Protein AF-A0A1T4Y9Z3-F1 (afdb_monomer_lite)

Foldseek 3Di:
DQDDLLSVLVPDDLLVLLCQLQFCADVVNPFHTAAEAELQNLLVVLAFWFAFLQLLLLLLDLVLLLQVLLRVLLSCLQVVHLEYQDQELFAQLDFFALCLRSAHFNFLQSSLSSLLSSLQNSVVSLHFYEYDDPWDQNHQQLFQAAEEEFDPQLCVRGICSSVLSNCQRNVGQEYEYGHHHYNNHLRLLALCVQPCVRCNVSVRPHAYAYDPNSDPQVQSSLVSHHLHDNDPSVSSSVCCVVVVHPVVSSSSSSSRSVVSSVSDDPRDHPVVDDSVVVLVSLLVSLLSRKFWFFAQPLPQDAAPFAEEEEAQCQVVPQQDLDDDDNVAFQGLVNLCVVVVHNYDYQHQDHQADLDHDPVSLVVSLVSLLVGLAYEYEFEAHSVQNHNNHTHPFQEGRPSSLVSLQSSLVRHASYEYEYAYSGAHARPCPVSHRIYMYSHNSTRSNSNSVNCRNNVVGKRATFRSFFHANGSCLRLQSVQPPHDSHYGYPLSRNCRTQLVCVVVVHDGSGHGLHGDIPWDKDKDDWDKPDQEAEQFDKIKTKIKIWGAGQAWHKAKKWKKKADPFPDDDVVDGRRIHTDDIDIDIHHHGDMDMDMDMDHQQRQWGQDPVVNDTDHDFGWMWIFIARGPPGTNDIGIHTYDYPPD

Organism: NCBI:txid745368

pLDDT: mean 93.75, std 8.76, range [45.31, 98.94]

Radius of gyration: 25.39 Å; chains: 1; bounding box: 68×51×72 Å

Secondary structure (DSSP, 8-state):
-PPPHHHHHHHS-HHHHHHHHHT--BGGGTBPPP-EE-HHHHHTTT---PPPHHHHHHT--HHHHHHHHHHHHHHHHHTT-SEE---B-----STT-TTGGGB--SSHHHHHHHHHHHHHHHHHTTSEEEEEEES-----TTTTT-EEE--HHHIIIIITHHHHHHHHHH--SEEEEPSSEETTEEGGG-HIIIIIIIIIIS---SEEEEPTT--S-HHHHHHHT-SB--S-HHHHHHHHHTTSS-HHHHHHHHHHHHHHHT---PPPPGGG--HHHHHHHHHHHHHHH-EEEEESS--S--TT--EEEESGGGTS---SSS----S----HHHHHHHTT--EEEE--S-SSS----HHHHHHHHHHHHHSSEEEEEEE--GGG--TTS--S--BPPHHHHHHHHHHHHH-SSEEEEEE-SS--B-TTTTTSSEEEE--S-GGGHHHHHHHHHTTSS------SS-B-SSGGGSTTTTTSS-SSSEEE-TTTT--THHHHHHTT---SB-TT--B-SS-EEEEEEEES-SEE-TT--EEEEEEEEE-SSS-EEEEEEEEEEE-S----TT---S-EEEEEEEEEE-TT-EEEEEEEE-HHHH-EEETTTTEEE--SEEEEEEEEEETTEEEEEEEEEE--TT-

Sequence (643 aa):
MYATVQELVDALTPEEKAGLCTGAAVPRLGLPALRVSGLHSQESAGGVCFPSACAAAASFDPETARRMGAALGWEARSGGAQLLDVPDVNLKRGPLSGRSADTWAEDPCLTGALAAAFLQGVQSAGVGGCAGRLAVVNQETDRRTLNRRVDERTLQELYLPAFETAVRDGQPRAVVCSAGLLNGTRICEDTALLTDTLRGAWGFAGAVLAEPGAVQDPARTLAAGVDFAPADAGRLVDAVQSGALDESVLNRAASNIIRILLVASPQPSPADRDRTADRSLAVELAKQSGVLLRNLGALPLHKGQKVAYIGAFADHPRYSAGHPRAPQVTSAIDAAVLHDRKIHYIEGFPADRDQRDEAEFLRAVAAAEAADAAVIFAGLPECAELAAADRRHMRLPECQNNLIARVAAVQKNTVVVLHTSGPVECPWADDVSSVLCMYLAGEGLGEATDALLWGDADPCGRLPETWPLRLEDTPCYLDFPGDGVTADYREGVYVGYRWYDARKMPVRWPFGHGLSYTGYVYRGAALDADTLTPGGTVTARVTVKNSGAMRGAEVVQLYVADATGAPVPGGRVPQALRRFAKIDLQPGEEREIVFTLTPQDISRYSPELHAWCAAPGRYEIRIGHSSRDIRAVLALQYADAKI

Structure (mmCIF, N/CA/C/O backbone):
data_AF-A0A1T4Y9Z3-F1
#
_entry.id   AF-A0A1T4Y9Z3-F1
#
loop_
_atom_site.group_PDB
_atom_site.id
_atom_site.type_symbol
_atom_site.label_atom_id
_atom_site.label_alt_id
_atom_site.label_comp_id
_atom_site.label_asym_id
_atom_site.label_entity_id
_atom_site.label_seq_id
_atom_site.pdbx_PDB_ins_code
_atom_site.Cartn_x
_atom_site.Cartn_y
_atom_site.Cartn_z
_atom_site.occupancy
_atom_site.B_iso_or_equiv
_atom_site.auth_seq_id
_atom_site.auth_comp_id
_atom_site.auth_asym_id
_atom_site.auth_atom_id
_atom_site.pdbx_PDB_model_num
ATOM 1 N N . MET A 1 1 ? 2.428 -14.077 42.163 1.00 45.31 1 MET A N 1
ATOM 2 C CA . MET A 1 1 ? 1.103 -14.123 41.516 1.00 45.31 1 MET A CA 1
ATOM 3 C C . MET A 1 1 ? 0.924 -12.751 40.890 1.00 45.31 1 MET A C 1
ATOM 5 O O . MET A 1 1 ? 1.024 -11.780 41.627 1.00 45.31 1 MET A O 1
ATOM 9 N N . TYR A 1 2 ? 0.872 -12.645 39.562 1.00 65.06 2 TYR A N 1
ATOM 10 C CA . TYR A 1 2 ? 0.681 -11.342 38.915 1.00 65.06 2 TYR A CA 1
ATOM 11 C C . TYR A 1 2 ? -0.768 -10.905 39.147 1.00 65.06 2 TYR A C 1
ATOM 13 O O . TYR A 1 2 ? -1.663 -11.730 38.966 1.00 65.06 2 TYR A O 1
ATOM 21 N N . ALA A 1 3 ? -0.979 -9.663 39.593 1.00 76.69 3 ALA A N 1
ATOM 22 C CA . ALA A 1 3 ? -2.319 -9.118 39.795 1.00 76.69 3 ALA A CA 1
ATOM 23 C C . ALA A 1 3 ? -3.104 -9.163 38.477 1.00 76.69 3 ALA A C 1
ATOM 25 O O . ALA A 1 3 ? -2.551 -8.901 37.404 1.00 76.69 3 ALA A O 1
ATOM 26 N N . THR A 1 4 ? -4.382 -9.517 38.547 1.00 88.44 4 THR A N 1
ATOM 27 C CA . THR A 1 4 ? -5.267 -9.476 37.382 1.00 88.44 4 THR A CA 1
ATOM 28 C C . THR A 1 4 ? -5.507 -8.026 36.950 1.00 88.44 4 THR A C 1
ATOM 30 O O . THR A 1 4 ? -5.353 -7.089 37.733 1.00 88.44 4 THR A O 1
ATOM 33 N N . VAL A 1 5 ? -5.921 -7.819 35.694 1.00 91.69 5 VAL A N 1
ATOM 34 C CA . VAL A 1 5 ? -6.292 -6.477 35.201 1.00 91.69 5 VAL A CA 1
ATOM 35 C C . VAL A 1 5 ? -7.370 -5.852 36.089 1.00 91.69 5 VAL A C 1
ATOM 37 O O . VAL A 1 5 ? -7.278 -4.672 36.404 1.00 91.69 5 VAL A O 1
ATOM 40 N N . GLN A 1 6 ? -8.354 -6.645 36.524 1.00 92.06 6 GLN A N 1
ATOM 41 C CA . GLN A 1 6 ? -9.436 -6.161 37.378 1.00 92.06 6 GLN A CA 1
ATOM 42 C C . GLN A 1 6 ? -8.918 -5.725 38.753 1.00 92.06 6 GLN A C 1
ATOM 44 O O . GLN A 1 6 ? -9.229 -4.626 39.189 1.00 92.06 6 GLN A O 1
ATOM 49 N N . GLU A 1 7 ? -8.054 -6.525 39.386 1.00 93.75 7 GLU A N 1
ATOM 50 C CA . GLU A 1 7 ? -7.433 -6.167 40.672 1.00 93.75 7 GLU A CA 1
ATOM 51 C C . GLU A 1 7 ? -6.627 -4.865 40.582 1.00 93.75 7 GLU A C 1
ATOM 53 O O . GLU A 1 7 ? -6.647 -4.059 41.509 1.00 93.75 7 GLU A O 1
ATOM 58 N N . LEU A 1 8 ? -5.930 -4.635 39.463 1.00 94.62 8 LEU A N 1
ATOM 59 C CA . LEU A 1 8 ? -5.206 -3.385 39.235 1.00 94.62 8 LEU A CA 1
ATOM 60 C C . LEU A 1 8 ? -6.160 -2.202 39.060 1.00 94.62 8 LEU A C 1
ATOM 62 O O . LEU A 1 8 ? -5.909 -1.150 39.636 1.00 94.62 8 LEU A O 1
ATOM 66 N N . VAL A 1 9 ? -7.250 -2.367 38.307 1.00 95.38 9 VAL A N 1
ATOM 67 C CA . VAL A 1 9 ? -8.255 -1.310 38.105 1.00 95.38 9 VAL A CA 1
ATOM 68 C C . VAL A 1 9 ? -8.962 -0.947 39.406 1.00 95.38 9 VAL A C 1
ATOM 70 O O . VAL A 1 9 ? -9.117 0.238 39.696 1.00 95.38 9 VAL A O 1
ATOM 73 N N . ASP A 1 10 ? -9.332 -1.944 40.206 1.00 94.88 10 ASP A N 1
ATOM 74 C CA . ASP A 1 10 ? -9.988 -1.746 41.500 1.00 94.88 10 ASP A CA 1
ATOM 75 C C . ASP A 1 10 ? -9.048 -1.089 42.520 1.00 94.88 10 ASP A C 1
ATOM 77 O O . ASP A 1 10 ? -9.494 -0.377 43.419 1.00 94.88 10 ASP A O 1
ATOM 81 N N . ALA A 1 11 ? -7.737 -1.296 42.372 1.00 95.88 11 ALA A N 1
ATOM 82 C CA . ALA A 1 11 ? -6.735 -0.674 43.223 1.00 95.88 11 ALA A CA 1
ATOM 83 C C . ALA A 1 11 ? -6.450 0.793 42.869 1.00 95.88 11 ALA A C 1
ATOM 85 O O . ALA A 1 11 ? -5.878 1.476 43.717 1.00 95.88 11 ALA A O 1
ATOM 86 N N . LEU A 1 12 ? -6.774 1.275 41.660 1.00 96.75 12 LEU A N 1
ATOM 87 C CA . LEU A 1 12 ? -6.499 2.647 41.202 1.00 96.75 12 LEU A CA 1
ATOM 88 C C . LEU A 1 12 ? -7.483 3.667 41.791 1.00 96.75 12 LEU A C 1
ATOM 90 O O . LEU A 1 12 ? -8.689 3.421 41.844 1.00 96.75 12 LEU A O 1
ATOM 94 N N . THR A 1 13 ? -6.993 4.861 42.136 1.00 96.38 13 THR A N 1
ATOM 95 C CA . THR A 1 13 ? -7.879 6.008 42.405 1.00 96.38 13 THR A CA 1
ATOM 96 C C . THR A 1 13 ? -8.472 6.555 41.096 1.00 96.38 13 THR A C 1
ATOM 98 O O . THR A 1 13 ? -7.913 6.303 40.022 1.00 96.38 13 THR A O 1
ATOM 101 N N . PRO A 1 14 ? -9.575 7.331 41.133 1.00 94.44 14 PRO A N 1
ATOM 102 C CA . PRO A 1 14 ? -10.119 7.978 39.936 1.00 94.44 14 PRO A CA 1
ATOM 103 C C . PRO A 1 14 ? -9.084 8.813 39.166 1.00 94.44 14 PRO A C 1
ATOM 105 O O . PRO A 1 14 ? -9.038 8.756 37.938 1.00 94.44 14 PRO A O 1
ATOM 108 N N . GLU A 1 15 ? -8.208 9.526 39.876 1.00 96.62 15 GLU A N 1
ATOM 109 C CA . GLU A 1 15 ? -7.133 10.338 39.295 1.00 96.62 15 GLU A CA 1
ATOM 110 C C . GLU A 1 15 ? -6.098 9.476 38.572 1.00 96.62 15 GLU A C 1
ATOM 112 O O . GLU A 1 15 ? -5.622 9.849 37.503 1.00 96.62 15 GLU A O 1
ATOM 117 N N . GLU A 1 16 ? -5.760 8.307 39.116 1.00 97.25 16 GLU A N 1
ATOM 118 C CA . GLU A 1 16 ? -4.809 7.396 38.480 1.00 97.25 16 GLU A CA 1
ATOM 119 C C . GLU A 1 16 ? -5.428 6.673 37.277 1.00 97.25 16 GLU A C 1
ATOM 121 O O . GLU A 1 16 ? -4.749 6.497 36.263 1.00 97.25 16 GLU A O 1
ATOM 126 N N . LYS A 1 17 ? -6.720 6.310 37.337 1.00 97.12 17 LYS A N 1
ATOM 127 C CA . LYS A 1 17 ? -7.456 5.784 36.172 1.00 97.12 17 LYS A CA 1
ATOM 128 C C . LYS A 1 17 ? -7.481 6.819 35.046 1.00 97.12 17 LYS A C 1
ATOM 130 O O . LYS A 1 17 ? -7.133 6.496 33.910 1.00 97.12 17 LYS A O 1
ATOM 135 N N . ALA A 1 18 ? -7.838 8.065 35.365 1.00 96.62 18 ALA A N 1
ATOM 136 C CA . ALA A 1 18 ? -7.828 9.176 34.417 1.00 96.62 18 ALA A CA 1
ATOM 137 C C . ALA A 1 18 ? -6.420 9.439 33.871 1.00 96.62 18 ALA A C 1
ATOM 139 O O . ALA A 1 18 ? -6.251 9.566 32.662 1.00 96.62 18 ALA A O 1
ATOM 140 N N . GLY A 1 19 ? -5.404 9.438 34.737 1.00 96.12 19 GLY A N 1
ATOM 141 C CA . GLY A 1 19 ? -4.005 9.605 34.355 1.00 96.12 19 GLY A CA 1
ATOM 142 C C . GLY A 1 19 ? -3.527 8.548 33.358 1.00 96.12 19 GLY A C 1
ATOM 143 O O . GLY A 1 19 ? -2.917 8.897 32.351 1.00 96.12 19 GLY A O 1
ATOM 144 N N . LEU A 1 20 ? -3.840 7.266 33.569 1.00 94.75 20 LEU A N 1
ATOM 145 C CA . LEU A 1 20 ? -3.496 6.205 32.609 1.00 94.75 20 LEU A CA 1
ATOM 146 C C . LEU A 1 20 ? -4.142 6.433 31.235 1.00 94.75 20 LEU A C 1
ATOM 148 O O . LEU A 1 20 ? -3.492 6.227 30.210 1.00 94.75 20 LEU A O 1
ATOM 152 N N . CYS A 1 21 ? -5.392 6.902 31.211 1.00 95.31 21 CYS A N 1
ATOM 153 C CA . CYS A 1 21 ? -6.126 7.196 29.978 1.00 95.31 21 CYS A CA 1
ATOM 154 C C . CYS A 1 21 ? -5.599 8.441 29.238 1.00 95.31 21 CYS A C 1
ATOM 156 O O . CYS A 1 21 ? -5.988 8.675 28.095 1.00 95.31 21 CYS A O 1
ATOM 158 N N . THR A 1 22 ? -4.713 9.232 29.853 1.00 92.69 22 THR A N 1
ATOM 159 C CA . THR A 1 22 ? -4.110 10.436 29.254 1.00 92.69 22 THR A CA 1
ATOM 160 C C . THR A 1 22 ? -2.582 10.363 29.107 1.00 92.69 22 THR A C 1
ATOM 162 O O . THR A 1 22 ? -1.993 11.257 28.500 1.00 92.69 22 THR A O 1
ATOM 165 N N . GLY A 1 23 ? -1.932 9.297 29.597 1.00 90.62 23 GLY A N 1
ATOM 166 C CA . GLY A 1 23 ? -0.497 9.021 29.394 1.00 90.62 23 GLY A CA 1
ATOM 167 C C . GLY A 1 23 ? 0.386 9.040 30.641 1.00 90.62 23 GLY A C 1
ATOM 168 O O . GLY A 1 23 ? 1.603 8.896 30.519 1.00 90.62 23 GLY A O 1
ATOM 169 N N . ALA A 1 24 ? -0.183 9.192 31.835 1.00 93.06 24 ALA A N 1
ATOM 170 C CA . ALA A 1 24 ? 0.564 9.121 33.086 1.00 93.06 24 ALA A CA 1
ATOM 171 C C . ALA A 1 24 ? 0.952 7.676 33.453 1.00 93.06 24 ALA A C 1
ATOM 173 O O . ALA A 1 24 ? 0.251 6.718 33.136 1.00 93.06 24 ALA A O 1
ATOM 174 N N . ALA A 1 25 ? 2.072 7.528 34.165 1.00 94.00 25 ALA A N 1
ATOM 175 C CA . ALA A 1 25 ? 2.467 6.277 34.813 1.00 94.00 25 ALA A CA 1
ATOM 176 C C . ALA A 1 25 ? 1.829 6.157 36.209 1.00 94.00 25 ALA A C 1
ATOM 178 O O . ALA A 1 25 ? 1.539 7.170 36.844 1.00 94.00 25 ALA A O 1
ATOM 179 N N . VAL A 1 26 ? 1.727 4.933 36.739 1.00 95.44 26 VAL A N 1
ATOM 180 C CA . VAL A 1 26 ? 1.322 4.662 38.132 1.00 95.44 26 VAL A CA 1
ATOM 181 C C . VAL A 1 26 ? 2.397 3.809 38.826 1.00 95.44 26 VAL A C 1
ATOM 183 O O . VAL A 1 26 ? 2.264 2.584 38.935 1.00 95.44 26 VAL A O 1
ATOM 186 N N . PRO A 1 27 ? 3.492 4.430 39.319 1.00 92.69 27 PRO A N 1
ATOM 187 C CA . PRO A 1 27 ? 4.649 3.703 39.847 1.00 92.69 27 PRO A CA 1
ATOM 188 C C . PRO A 1 27 ? 4.341 2.793 41.039 1.00 92.69 27 PRO A C 1
ATOM 190 O O . PRO A 1 27 ? 4.931 1.721 41.146 1.00 92.69 27 PRO A O 1
ATOM 193 N N . ARG A 1 28 ? 3.391 3.168 41.912 1.00 95.06 28 ARG A N 1
ATOM 194 C CA . ARG A 1 28 ? 3.038 2.359 43.097 1.00 95.06 28 ARG A CA 1
ATOM 195 C C . ARG A 1 28 ? 2.447 0.989 42.742 1.00 95.06 28 ARG A C 1
ATOM 197 O O . ARG A 1 28 ? 2.505 0.081 43.562 1.00 95.06 28 ARG A O 1
ATOM 204 N N . LEU A 1 29 ? 1.865 0.863 41.545 1.00 92.38 29 LEU A N 1
ATOM 205 C CA . LEU A 1 29 ? 1.315 -0.383 41.001 1.00 92.38 29 LEU A CA 1
ATOM 206 C C . LEU A 1 29 ? 2.226 -0.998 39.927 1.00 92.38 29 LEU A C 1
ATOM 208 O O . LEU A 1 29 ? 1.848 -1.974 39.288 1.00 92.38 29 LEU A O 1
ATOM 212 N N . GLY A 1 30 ? 3.417 -0.430 39.707 1.00 90.44 30 GLY A N 1
ATOM 213 C CA . GLY A 1 30 ? 4.353 -0.900 38.686 1.00 90.44 30 GLY A CA 1
ATOM 214 C C . GLY A 1 30 ? 3.880 -0.680 37.245 1.00 90.44 30 GLY A C 1
ATOM 215 O O . GLY A 1 30 ? 4.392 -1.341 36.346 1.00 90.44 30 GLY A O 1
ATOM 216 N N . LEU A 1 31 ? 2.923 0.224 37.007 1.00 91.56 31 LEU A N 1
ATOM 217 C CA . LEU A 1 31 ? 2.415 0.528 35.667 1.00 91.56 31 LEU A CA 1
ATOM 218 C C . LEU A 1 31 ? 3.228 1.680 35.049 1.00 91.56 31 LEU A C 1
ATOM 220 O O . LEU A 1 31 ? 3.176 2.800 35.569 1.00 91.56 31 LEU A O 1
ATOM 224 N N . PRO A 1 32 ? 3.994 1.452 33.966 1.00 91.50 32 PRO A N 1
ATOM 225 C CA . PRO A 1 32 ? 4.729 2.517 33.291 1.00 91.50 32 PRO A CA 1
ATOM 226 C C . PRO A 1 32 ? 3.796 3.385 32.434 1.00 91.50 32 PRO A C 1
ATOM 228 O O . PRO A 1 32 ? 2.650 3.025 32.176 1.00 91.50 32 PRO A O 1
ATOM 231 N N . ALA A 1 33 ? 4.301 4.524 31.954 1.00 90.81 33 ALA A N 1
ATOM 232 C CA . ALA A 1 33 ? 3.604 5.304 30.934 1.00 90.81 33 ALA A CA 1
ATOM 233 C C . ALA A 1 33 ? 3.586 4.536 29.602 1.00 90.81 33 ALA A C 1
ATOM 235 O O . ALA A 1 33 ? 4.591 3.920 29.231 1.00 90.81 33 ALA A O 1
ATOM 236 N N . LEU A 1 34 ? 2.466 4.608 28.879 1.00 90.50 34 LEU A N 1
ATOM 237 C CA . LEU A 1 34 ? 2.321 3.993 27.561 1.00 90.50 34 LEU A CA 1
ATOM 238 C C . LEU A 1 34 ? 3.303 4.624 26.567 1.00 90.50 34 LEU A C 1
ATOM 240 O O . LEU A 1 34 ? 3.262 5.828 26.317 1.00 90.50 34 LEU A O 1
ATOM 244 N N . ARG A 1 35 ? 4.165 3.803 25.967 1.00 90.00 35 ARG A N 1
ATOM 245 C CA . ARG A 1 35 ? 5.070 4.207 24.890 1.00 90.00 35 ARG A CA 1
ATOM 246 C C . ARG A 1 35 ? 4.570 3.664 23.563 1.00 90.00 35 ARG A C 1
ATOM 248 O O . ARG A 1 35 ? 4.525 2.451 23.347 1.00 90.00 35 ARG A O 1
ATOM 255 N N . VAL A 1 36 ? 4.242 4.589 22.671 1.00 88.19 36 VAL A N 1
ATOM 256 C CA . VAL A 1 36 ? 3.856 4.318 21.287 1.00 88.19 36 VAL A CA 1
ATOM 257 C C . VAL A 1 36 ? 5.001 4.770 20.385 1.00 88.19 36 VAL A C 1
ATOM 259 O O . VAL A 1 36 ? 5.423 5.922 20.464 1.00 88.19 36 VAL A O 1
ATOM 262 N N . SER A 1 37 ? 5.523 3.874 19.551 1.00 83.81 37 SER A N 1
ATOM 263 C CA . SER A 1 37 ? 6.490 4.223 18.506 1.00 83.81 37 SER A CA 1
ATOM 264 C C . SER A 1 37 ? 5.779 4.455 17.180 1.00 83.81 37 SER A C 1
ATOM 266 O O . SER A 1 37 ? 4.891 3.688 16.838 1.00 83.81 37 SER A O 1
ATOM 268 N N . GLY A 1 38 ? 6.218 5.435 16.392 1.00 75.19 38 GLY A N 1
ATOM 269 C CA . GLY A 1 38 ? 5.898 5.520 14.962 1.00 75.19 38 GLY A CA 1
ATOM 270 C C . GLY A 1 38 ? 6.951 4.819 14.094 1.00 75.19 38 GLY A C 1
ATOM 271 O O . GLY A 1 38 ? 7.970 4.354 14.610 1.00 75.19 38 GLY A O 1
ATOM 272 N N . LEU A 1 39 ? 6.733 4.777 12.775 1.00 59.44 39 LEU A N 1
ATOM 273 C CA . LEU A 1 39 ? 7.699 4.247 11.798 1.00 59.44 39 LEU A CA 1
ATOM 274 C C . LEU A 1 39 ? 8.970 5.119 11.733 1.00 59.44 39 LEU A C 1
ATOM 276 O O . LEU A 1 39 ? 10.073 4.640 11.971 1.00 59.44 39 LEU A O 1
ATOM 280 N N . HIS A 1 40 ? 8.811 6.435 11.560 1.00 56.16 40 HIS A N 1
ATOM 281 C CA . HIS A 1 40 ? 9.936 7.379 11.447 1.00 56.16 40 HIS A CA 1
ATOM 282 C C . HIS A 1 40 ? 10.777 7.520 12.723 1.00 56.16 40 HIS A C 1
ATOM 284 O O . HIS A 1 40 ? 11.953 7.890 12.669 1.00 56.16 40 HIS A O 1
ATOM 290 N N . SER A 1 41 ? 10.202 7.215 13.893 1.00 51.78 41 SER A N 1
ATOM 291 C CA . SER A 1 41 ? 10.955 7.199 15.151 1.00 51.78 41 SER A CA 1
ATOM 292 C C . SER A 1 41 ? 11.889 5.992 15.265 1.00 51.78 41 SER A C 1
ATOM 294 O O . SER A 1 41 ? 12.897 6.099 15.957 1.00 51.78 41 SER A O 1
ATOM 296 N N . GLN A 1 42 ? 11.587 4.877 14.585 1.00 53.72 42 GLN A N 1
ATOM 297 C CA . GLN A 1 42 ? 12.470 3.704 14.523 1.00 53.72 42 GLN A CA 1
ATOM 298 C C . GLN A 1 42 ? 13.658 3.964 13.596 1.00 53.72 42 GLN A C 1
ATOM 300 O O . GLN A 1 42 ? 14.811 3.794 13.993 1.00 53.72 42 GLN A O 1
ATOM 305 N N . GLU A 1 43 ? 13.387 4.516 12.412 1.00 53.81 43 GLU A N 1
ATOM 306 C CA . GLU A 1 43 ? 14.427 4.912 11.457 1.00 53.81 43 GLU A CA 1
ATOM 307 C C . GLU A 1 43 ? 15.394 5.936 12.089 1.00 53.81 43 GLU A C 1
ATOM 309 O O . GLU A 1 43 ? 16.611 5.860 11.922 1.00 53.81 43 GLU A O 1
ATOM 314 N N . SER A 1 44 ? 14.871 6.867 12.901 1.00 48.94 44 SER A N 1
ATOM 315 C CA . SER A 1 44 ? 15.672 7.928 13.538 1.00 48.94 44 SER A CA 1
ATOM 316 C C . SER A 1 44 ? 16.587 7.413 14.653 1.00 48.94 44 SER A C 1
ATOM 318 O O . SER A 1 44 ? 17.533 8.101 15.035 1.00 48.94 44 SER A O 1
ATOM 320 N N . ALA A 1 45 ? 16.331 6.208 15.171 1.00 57.41 45 ALA A N 1
ATOM 321 C CA . ALA A 1 45 ? 17.140 5.557 16.200 1.00 57.41 45 ALA A CA 1
ATOM 322 C C . ALA A 1 45 ? 18.278 4.691 15.616 1.00 57.41 45 ALA A C 1
ATOM 324 O O . ALA A 1 45 ? 18.961 3.985 16.362 1.00 57.41 45 ALA A O 1
ATOM 325 N N . GLY A 1 46 ? 18.505 4.749 14.296 1.00 65.00 46 GLY A N 1
ATOM 326 C CA . GLY A 1 46 ? 19.519 3.952 13.601 1.00 65.00 46 GLY A CA 1
ATOM 327 C C . GLY A 1 46 ? 19.087 2.510 13.311 1.00 65.00 46 GLY A C 1
ATOM 328 O O . GLY A 1 46 ? 19.961 1.642 13.212 1.00 65.00 46 GLY A O 1
ATOM 329 N N . GLY A 1 47 ? 17.772 2.266 13.230 1.00 74.50 47 GLY A N 1
ATOM 330 C CA . GLY A 1 47 ? 17.173 1.029 12.716 1.00 74.50 47 GLY A CA 1
ATOM 331 C C . GLY A 1 47 ? 17.294 0.901 11.194 1.00 74.50 47 GLY A C 1
ATOM 332 O O . GLY A 1 47 ? 17.757 1.827 10.523 1.00 74.50 47 GLY A O 1
ATOM 333 N N . VAL A 1 48 ? 16.901 -0.257 10.663 1.00 82.94 48 VAL A N 1
ATOM 334 C CA . VAL A 1 48 ? 16.905 -0.530 9.218 1.00 82.94 48 VAL A CA 1
ATOM 335 C C . VAL A 1 48 ? 15.706 0.150 8.566 1.00 82.94 48 VAL A C 1
ATOM 337 O O . VAL A 1 48 ? 14.565 -0.039 8.984 1.00 82.94 48 VAL A O 1
ATOM 340 N N . CYS A 1 49 ? 15.946 0.925 7.508 1.00 88.56 49 CYS A N 1
ATOM 341 C CA . CYS A 1 49 ? 14.857 1.506 6.725 1.00 88.56 49 CYS A CA 1
ATOM 342 C C . CYS A 1 49 ? 14.287 0.442 5.773 1.00 88.56 49 CYS A C 1
ATOM 344 O O . CYS A 1 49 ? 14.910 0.092 4.770 1.00 88.56 49 CYS A O 1
ATOM 346 N N . PHE A 1 50 ? 13.115 -0.103 6.099 1.00 92.19 50 PHE A N 1
ATOM 347 C CA . PHE A 1 50 ? 12.394 -1.058 5.252 1.00 92.19 50 PHE A CA 1
ATOM 348 C C . PHE A 1 50 ? 11.624 -0.352 4.122 1.00 92.19 50 PHE A C 1
ATOM 350 O O . PHE A 1 50 ? 11.449 0.867 4.171 1.00 92.19 50 PHE A O 1
ATOM 357 N N . PRO A 1 51 ? 11.146 -1.089 3.099 1.00 94.50 51 PRO A N 1
ATOM 358 C CA . PRO A 1 51 ? 10.261 -0.516 2.092 1.00 94.50 51 PRO A CA 1
ATOM 359 C C . PRO A 1 51 ? 9.067 0.212 2.713 1.00 94.50 51 PRO A C 1
ATOM 361 O O . PRO A 1 51 ? 8.473 -0.259 3.684 1.00 94.50 51 PRO A O 1
ATOM 364 N N . SER A 1 52 ? 8.686 1.343 2.122 1.00 93.81 52 SER A N 1
ATOM 365 C CA . SER A 1 52 ? 7.455 2.040 2.487 1.00 93.81 52 SER A CA 1
ATOM 366 C C . SER A 1 52 ? 6.231 1.140 2.267 1.00 93.81 52 SER A C 1
ATOM 368 O O . SER A 1 52 ? 6.285 0.163 1.514 1.00 93.81 52 SER A O 1
ATOM 370 N N . ALA A 1 53 ? 5.092 1.472 2.880 1.00 94.69 53 ALA A N 1
ATOM 371 C CA . ALA A 1 53 ? 3.874 0.676 2.727 1.00 94.69 53 ALA A CA 1
ATOM 372 C C . ALA A 1 53 ? 3.437 0.570 1.258 1.00 94.69 53 ALA A C 1
ATOM 374 O O . ALA A 1 53 ? 3.009 -0.500 0.831 1.00 94.69 53 ALA A O 1
ATOM 375 N N . CYS A 1 54 ? 3.602 1.633 0.459 1.00 94.12 54 CYS A N 1
ATOM 376 C CA . CYS A 1 54 ? 3.296 1.572 -0.971 1.00 94.12 54 CYS A CA 1
ATOM 377 C C . CYS A 1 54 ? 4.236 0.654 -1.758 1.00 94.12 54 CYS A C 1
ATOM 379 O O . CYS A 1 54 ? 3.775 -0.084 -2.627 1.00 94.12 54 CYS A O 1
ATOM 381 N N . ALA A 1 55 ? 5.533 0.660 -1.434 1.00 96.88 55 ALA A N 1
ATOM 382 C CA . ALA A 1 55 ? 6.495 -0.247 -2.041 1.00 96.88 55 ALA A CA 1
ATOM 383 C C . ALA A 1 55 ? 6.155 -1.693 -1.656 1.00 96.88 55 ALA A C 1
ATOM 385 O O . ALA A 1 55 ? 5.919 -2.523 -2.525 1.00 96.88 55 ALA A O 1
ATOM 386 N N . ALA A 1 56 ? 6.008 -1.980 -0.360 1.00 97.75 56 ALA A N 1
ATOM 387 C CA . ALA A 1 56 ? 5.649 -3.308 0.127 1.00 97.75 56 ALA A CA 1
ATOM 388 C C . ALA A 1 56 ? 4.300 -3.799 -0.429 1.00 97.75 56 ALA A C 1
ATOM 390 O O . ALA A 1 56 ? 4.153 -4.990 -0.712 1.00 97.75 56 ALA A O 1
ATOM 391 N N . ALA A 1 57 ? 3.328 -2.904 -0.640 1.00 98.50 57 ALA A N 1
ATOM 392 C CA . ALA A 1 57 ? 2.055 -3.246 -1.267 1.00 98.50 57 ALA A CA 1
ATOM 393 C C . ALA A 1 57 ? 2.212 -3.752 -2.695 1.00 98.50 57 ALA A C 1
ATOM 395 O O . ALA A 1 57 ? 1.471 -4.647 -3.107 1.00 98.50 57 ALA A O 1
ATOM 396 N N . ALA A 1 58 ? 3.214 -3.251 -3.417 1.00 98.69 58 ALA A N 1
ATOM 397 C CA . ALA A 1 58 ? 3.497 -3.712 -4.759 1.00 98.69 58 ALA A CA 1
ATOM 398 C C . ALA A 1 58 ? 3.929 -5.184 -4.798 1.00 98.69 58 ALA A C 1
ATOM 400 O O . ALA A 1 58 ? 3.805 -5.836 -5.830 1.00 98.69 58 ALA A O 1
ATOM 401 N N . SER A 1 59 ? 4.357 -5.769 -3.676 1.00 98.62 59 SER A N 1
ATOM 402 C CA . SER A 1 59 ? 4.632 -7.205 -3.627 1.00 98.62 59 SER A CA 1
ATOM 403 C C . SER A 1 59 ? 3.390 -8.080 -3.819 1.00 98.62 59 SER A C 1
ATOM 405 O O . SER A 1 59 ? 3.559 -9.228 -4.227 1.00 98.62 59 SER A O 1
ATOM 407 N N . PHE A 1 60 ? 2.181 -7.568 -3.522 1.00 98.75 60 PHE A N 1
ATOM 408 C CA . PHE A 1 60 ? 0.931 -8.342 -3.430 1.00 98.75 60 PHE A CA 1
ATOM 409 C C . PHE A 1 60 ? 1.097 -9.622 -2.589 1.00 98.75 60 PHE A C 1
ATOM 411 O O . PHE A 1 60 ? 0.508 -10.665 -2.878 1.00 98.75 60 PHE A O 1
ATOM 418 N N . ASP A 1 61 ? 1.926 -9.551 -1.544 1.00 98.62 61 ASP A N 1
ATOM 419 C CA . ASP A 1 61 ? 2.286 -10.702 -0.727 1.00 98.62 61 ASP A CA 1
ATOM 420 C C . ASP A 1 61 ? 2.111 -10.411 0.773 1.00 98.62 61 ASP A C 1
ATOM 422 O O . ASP A 1 61 ? 2.889 -9.650 1.362 1.00 98.62 61 ASP A O 1
ATOM 426 N N . PRO A 1 62 ? 1.120 -11.041 1.430 1.00 98.69 62 PRO A N 1
ATOM 427 C CA . PRO A 1 62 ? 0.964 -10.958 2.875 1.00 98.69 62 PRO A CA 1
ATOM 428 C C . PRO A 1 62 ? 2.208 -11.446 3.638 1.00 98.69 62 PRO A C 1
ATOM 430 O O . PRO A 1 62 ? 2.456 -10.979 4.747 1.00 98.69 62 PRO A O 1
ATOM 433 N N . GLU A 1 63 ? 3.021 -12.349 3.072 1.00 98.19 63 GLU A N 1
ATOM 434 C CA . GLU A 1 63 ? 4.280 -12.779 3.695 1.00 98.19 63 GLU A CA 1
ATOM 435 C C . GLU A 1 63 ? 5.311 -11.652 3.759 1.00 98.19 63 GLU A C 1
ATOM 437 O O . GLU A 1 63 ? 5.891 -11.415 4.820 1.00 98.19 63 GLU A O 1
ATOM 442 N N . THR A 1 64 ? 5.489 -10.903 2.669 1.00 97.88 64 THR A N 1
ATOM 443 C CA . THR A 1 64 ? 6.327 -9.693 2.651 1.00 97.88 64 THR A CA 1
ATOM 444 C C . THR A 1 64 ? 5.895 -8.713 3.743 1.00 97.88 64 THR A C 1
ATOM 446 O O . THR A 1 64 ? 6.727 -8.283 4.546 1.00 97.88 64 THR A O 1
ATOM 449 N N . ALA A 1 65 ? 4.594 -8.419 3.840 1.00 98.38 65 ALA A N 1
ATOM 450 C CA . ALA A 1 65 ? 4.061 -7.516 4.860 1.00 98.38 65 ALA A CA 1
ATOM 451 C C . ALA A 1 65 ? 4.288 -8.044 6.290 1.00 98.38 65 ALA A C 1
ATOM 453 O O . ALA A 1 65 ? 4.682 -7.283 7.175 1.00 98.38 65 ALA A O 1
ATOM 454 N N . ARG A 1 66 ? 4.109 -9.351 6.524 1.00 98.62 66 ARG A N 1
ATOM 455 C CA . ARG A 1 66 ? 4.3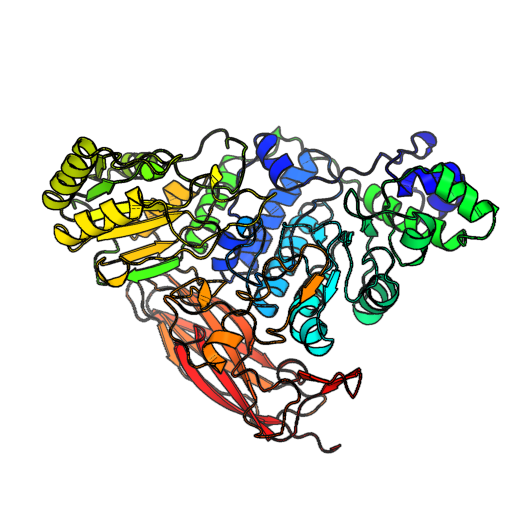27 -9.979 7.837 1.00 98.62 66 ARG A CA 1
ATOM 456 C C . ARG A 1 66 ? 5.787 -9.955 8.265 1.00 98.62 66 ARG A C 1
ATOM 458 O O . ARG A 1 66 ? 6.072 -9.633 9.417 1.00 98.62 66 ARG A O 1
ATOM 465 N N . ARG A 1 67 ? 6.717 -10.263 7.358 1.00 97.75 67 ARG A N 1
ATOM 466 C CA . ARG A 1 67 ? 8.163 -10.218 7.633 1.00 97.75 67 ARG A CA 1
ATOM 467 C C . ARG A 1 67 ? 8.623 -8.795 7.935 1.00 97.75 67 ARG A C 1
ATOM 469 O O . ARG A 1 67 ? 9.370 -8.598 8.890 1.00 97.75 67 ARG A O 1
ATOM 476 N N . MET A 1 68 ? 8.116 -7.815 7.185 1.00 96.00 68 MET A N 1
ATOM 477 C CA . MET A 1 68 ? 8.342 -6.393 7.458 1.00 96.00 68 MET A CA 1
ATOM 478 C C . MET A 1 68 ? 7.817 -5.995 8.844 1.00 96.00 68 MET A C 1
ATOM 480 O O . MET A 1 68 ? 8.544 -5.402 9.639 1.00 96.00 68 MET A O 1
ATOM 484 N N . GLY A 1 69 ? 6.580 -6.384 9.171 1.00 95.81 69 GLY A N 1
ATOM 485 C CA . GLY A 1 69 ? 5.975 -6.127 10.477 1.00 95.81 69 GLY A CA 1
ATOM 486 C C . GLY A 1 69 ? 6.753 -6.764 11.629 1.00 95.81 69 GLY A C 1
ATOM 487 O O . GLY A 1 69 ? 6.981 -6.114 12.644 1.00 95.81 69 GLY A O 1
ATOM 488 N N . ALA A 1 70 ? 7.220 -8.006 11.478 1.00 94.81 70 ALA A N 1
ATOM 489 C CA . ALA A 1 70 ? 8.019 -8.689 12.498 1.00 94.81 70 ALA A CA 1
ATOM 490 C C . ALA A 1 70 ? 9.355 -7.981 12.757 1.00 94.81 70 ALA A C 1
ATOM 492 O O . ALA A 1 70 ? 9.750 -7.802 13.913 1.00 94.81 70 ALA A O 1
ATOM 493 N N . ALA A 1 71 ? 10.017 -7.524 11.692 1.00 92.19 71 ALA A N 1
ATOM 494 C CA . ALA A 1 71 ? 11.261 -6.783 11.803 1.00 92.19 71 ALA A CA 1
ATOM 495 C C . ALA A 1 71 ? 11.061 -5.449 12.544 1.00 92.19 71 ALA A C 1
ATOM 497 O O . ALA A 1 71 ? 11.749 -5.200 13.537 1.00 92.19 71 ALA A O 1
ATOM 498 N N . LEU A 1 72 ? 10.085 -4.638 12.129 1.00 91.31 72 LEU A N 1
ATOM 499 C CA . LEU A 1 72 ? 9.774 -3.350 12.762 1.00 91.31 72 LEU A CA 1
ATOM 500 C C . LEU A 1 72 ? 9.243 -3.511 14.193 1.00 91.31 72 LEU A C 1
ATOM 502 O O . LEU A 1 72 ? 9.591 -2.738 15.084 1.00 91.31 72 LEU A O 1
ATOM 506 N N . GLY A 1 73 ? 8.433 -4.542 14.444 1.00 91.69 73 GLY A N 1
ATOM 507 C CA . GLY A 1 73 ? 7.915 -4.861 15.773 1.00 91.69 73 GLY A CA 1
ATOM 508 C C . GLY A 1 73 ? 9.029 -5.190 16.762 1.00 91.69 73 GLY A C 1
ATOM 509 O O . GLY A 1 73 ? 8.989 -4.751 17.910 1.00 91.69 73 GLY A O 1
ATOM 510 N N . TRP A 1 74 ? 10.069 -5.904 16.325 1.00 88.94 74 TRP A N 1
ATOM 511 C CA . TRP A 1 74 ? 11.230 -6.153 17.176 1.00 88.94 74 TRP A CA 1
ATOM 512 C C . TRP A 1 74 ? 12.016 -4.866 17.442 1.00 88.94 74 TRP A C 1
ATOM 514 O O . TRP A 1 74 ? 12.412 -4.646 18.588 1.00 88.94 74 TRP A O 1
ATOM 524 N N . GLU A 1 75 ? 12.208 -3.988 16.444 1.00 86.38 75 GLU A N 1
ATOM 525 C CA . GLU A 1 75 ? 12.899 -2.697 16.650 1.00 86.38 75 GLU A CA 1
ATOM 526 C C . GLU A 1 75 ? 12.151 -1.854 17.690 1.00 86.38 75 GLU A C 1
ATOM 528 O O . GLU A 1 75 ? 12.733 -1.455 18.705 1.00 86.38 75 GLU A O 1
ATOM 533 N N . ALA A 1 76 ? 10.828 -1.739 17.535 1.00 87.69 76 ALA A N 1
ATOM 534 C CA . ALA A 1 76 ? 9.955 -1.077 18.496 1.00 87.69 76 ALA A CA 1
ATOM 535 C C . ALA A 1 76 ? 10.084 -1.665 19.909 1.00 87.69 76 ALA A C 1
ATOM 537 O O . ALA A 1 76 ? 10.179 -0.917 20.889 1.00 87.69 76 ALA A O 1
ATOM 538 N N . ARG A 1 77 ? 10.164 -2.997 20.025 1.00 86.88 77 ARG A N 1
ATOM 539 C CA . ARG A 1 77 ? 10.334 -3.682 21.313 1.00 86.88 77 ARG A CA 1
ATOM 540 C C . ARG A 1 77 ? 11.667 -3.354 21.969 1.00 86.88 77 ARG A C 1
ATOM 542 O O . ARG A 1 77 ? 11.707 -3.152 23.181 1.00 86.88 77 ARG A O 1
ATOM 549 N N . SER A 1 78 ? 12.741 -3.313 21.183 1.00 84.88 78 SER A N 1
ATOM 550 C CA . SER A 1 78 ? 14.092 -3.006 21.666 1.00 84.88 78 SER A CA 1
ATOM 551 C C . SER A 1 78 ? 14.222 -1.555 22.147 1.00 84.88 78 SER A C 1
ATOM 553 O O . SER A 1 78 ? 14.940 -1.285 23.107 1.00 84.88 78 SER A O 1
ATOM 555 N N . GLY A 1 79 ? 13.452 -0.631 21.556 1.00 82.56 79 GLY A N 1
ATOM 556 C CA . GLY A 1 79 ? 13.287 0.747 22.038 1.00 82.56 79 GLY A CA 1
ATOM 557 C C . GLY A 1 79 ? 12.348 0.882 23.249 1.00 82.56 79 GLY A C 1
ATOM 558 O O . GLY A 1 79 ? 12.146 1.980 23.774 1.00 82.56 79 GLY A O 1
ATOM 559 N N . GLY A 1 80 ? 11.758 -0.226 23.702 1.00 85.88 80 GLY A N 1
ATOM 560 C CA . GLY A 1 80 ? 10.866 -0.299 24.853 1.00 85.88 80 GLY A CA 1
ATOM 561 C C . GLY A 1 80 ? 9.448 0.222 24.617 1.00 85.88 80 GLY A C 1
ATOM 562 O O . GLY A 1 80 ? 8.767 0.572 25.587 1.00 85.88 80 GLY A O 1
ATOM 563 N N . ALA A 1 81 ? 9.005 0.291 23.359 1.00 89.25 81 ALA A N 1
ATOM 564 C CA . ALA A 1 81 ? 7.626 0.618 23.016 1.00 89.25 81 ALA A CA 1
ATOM 565 C C . ALA A 1 81 ? 6.687 -0.562 23.319 1.00 89.25 81 ALA A C 1
ATOM 567 O O . ALA A 1 81 ? 7.047 -1.723 23.125 1.00 89.25 81 ALA A O 1
ATOM 568 N N . GLN A 1 82 ? 5.470 -0.263 23.780 1.00 91.88 82 GLN A N 1
ATOM 569 C CA . GLN A 1 82 ? 4.401 -1.261 23.917 1.00 91.88 82 GLN A CA 1
ATOM 570 C C . GLN A 1 82 ? 3.577 -1.373 22.637 1.00 91.88 82 GLN A C 1
ATOM 572 O O . GLN A 1 82 ? 2.998 -2.425 22.372 1.00 91.88 82 GLN A O 1
ATOM 577 N N . LEU A 1 83 ? 3.522 -0.293 21.857 1.00 93.69 83 LEU A N 1
ATOM 578 C CA . LEU A 1 83 ? 2.729 -0.191 20.644 1.00 93.69 83 LEU A CA 1
ATOM 579 C C . LEU A 1 83 ? 3.550 0.373 19.485 1.00 93.69 83 LEU A C 1
ATOM 581 O O . LEU A 1 83 ? 4.405 1.239 19.690 1.00 93.69 83 LEU A O 1
ATOM 585 N N . LEU A 1 84 ? 3.237 -0.076 18.274 1.00 93.38 84 LEU A N 1
ATOM 586 C CA . LEU A 1 84 ? 3.759 0.462 17.023 1.00 93.38 84 LEU A CA 1
ATOM 587 C C . LEU A 1 84 ? 2.595 1.060 16.206 1.00 93.38 84 LEU A C 1
ATOM 589 O O . LEU A 1 84 ? 1.729 0.313 15.757 1.00 93.38 84 LEU A O 1
ATOM 593 N N . ASP A 1 85 ? 2.580 2.393 16.040 1.00 91.25 85 ASP A N 1
ATOM 594 C CA . ASP A 1 85 ? 1.574 3.223 15.331 1.00 91.25 85 ASP A CA 1
ATOM 595 C C . ASP A 1 85 ? 1.663 3.100 13.801 1.00 91.25 85 ASP A C 1
ATOM 597 O O . ASP A 1 85 ? 1.804 4.088 13.082 1.00 91.25 85 ASP A O 1
ATOM 601 N N . VAL A 1 86 ? 1.652 1.859 13.318 1.00 87.69 86 VAL A N 1
ATOM 602 C CA . VAL A 1 86 ? 1.493 1.455 11.918 1.00 87.69 86 VAL A CA 1
ATOM 603 C C . VAL A 1 86 ? 0.821 0.073 11.891 1.00 87.69 86 VAL A C 1
ATOM 605 O O . VAL A 1 86 ? 1.008 -0.724 12.819 1.00 87.69 86 VAL A O 1
ATOM 608 N N . PRO A 1 87 ? 0.058 -0.255 10.837 1.00 92.12 87 PRO A N 1
ATOM 609 C CA . PRO A 1 87 ? 0.007 0.419 9.542 1.00 92.12 87 PRO A CA 1
ATOM 610 C C . PRO A 1 87 ? -1.119 1.447 9.393 1.00 92.12 87 PRO A C 1
ATOM 612 O O . PRO A 1 87 ? -2.120 1.402 10.111 1.00 92.12 87 PRO A O 1
ATOM 615 N N . ASP A 1 88 ? -0.968 2.337 8.403 1.00 92.94 88 ASP A N 1
ATOM 616 C CA . ASP A 1 88 ? -2.104 3.099 7.888 1.00 92.94 88 ASP A CA 1
ATOM 617 C C . ASP A 1 88 ? -2.955 2.203 6.974 1.00 92.94 88 ASP A C 1
ATOM 619 O O . ASP A 1 88 ? -2.449 1.626 6.017 1.00 92.94 88 ASP A O 1
ATOM 623 N N . VAL A 1 89 ? -4.235 2.047 7.291 1.00 96.69 89 VAL A N 1
ATOM 624 C CA . VAL A 1 89 ? -5.202 1.158 6.632 1.00 96.69 89 VAL A CA 1
ATOM 625 C C . VAL A 1 89 ? -6.151 1.951 5.721 1.00 96.69 89 VAL A C 1
ATOM 627 O O . VAL A 1 89 ? -7.040 1.382 5.088 1.00 96.69 89 VAL A O 1
ATOM 630 N N . ASN A 1 90 ? -5.975 3.271 5.616 1.00 96.44 90 ASN A N 1
ATOM 631 C CA . ASN A 1 90 ? -6.732 4.077 4.665 1.00 96.44 90 ASN A CA 1
ATOM 632 C C . ASN A 1 90 ? -6.379 3.717 3.213 1.00 96.44 90 ASN A C 1
ATOM 634 O O . ASN A 1 90 ? -5.339 3.135 2.917 1.00 96.44 90 ASN A O 1
ATOM 638 N N . LEU A 1 91 ? -7.275 4.060 2.286 1.00 96.75 91 LEU A N 1
ATOM 639 C CA . LEU A 1 91 ? -7.071 3.821 0.858 1.00 96.75 91 LEU A CA 1
ATOM 640 C C . LEU A 1 91 ? -6.396 5.006 0.169 1.00 96.75 91 LEU A C 1
ATOM 642 O O . LEU A 1 91 ? -6.607 6.168 0.530 1.00 96.75 91 LEU A O 1
ATOM 646 N N . LYS A 1 92 ? -5.681 4.731 -0.919 1.00 96.25 92 LYS A N 1
ATOM 647 C CA . LYS A 1 92 ? -5.272 5.768 -1.870 1.00 96.25 92 LYS A CA 1
ATOM 648 C C . LYS A 1 92 ? -6.481 6.222 -2.693 1.00 96.25 92 LYS A C 1
ATOM 650 O O . LYS A 1 92 ? -6.781 5.649 -3.734 1.00 96.25 92 LYS A O 1
ATOM 655 N N . ARG A 1 93 ? -7.184 7.262 -2.224 1.00 96.56 93 ARG A N 1
ATOM 656 C CA . ARG A 1 93 ? -8.302 7.896 -2.960 1.00 96.56 93 ARG A CA 1
ATOM 657 C C . ARG A 1 93 ? -7.835 8.483 -4.298 1.00 96.56 93 ARG A C 1
ATOM 659 O O . ARG A 1 93 ? -8.521 8.371 -5.310 1.00 96.56 93 ARG A O 1
ATOM 666 N N . GLY A 1 94 ? -6.661 9.107 -4.284 1.00 94.50 94 GLY A N 1
ATOM 667 C CA . GLY A 1 94 ? -6.037 9.735 -5.440 1.00 94.50 94 GLY A CA 1
ATOM 668 C C . GLY A 1 94 ? -4.523 9.871 -5.262 1.00 94.50 94 GLY A C 1
ATOM 669 O O . GLY A 1 94 ? -3.994 9.577 -4.190 1.00 94.50 94 GLY A O 1
ATOM 670 N N . PRO A 1 95 ? -3.810 10.332 -6.302 1.00 95.19 95 PRO A N 1
ATOM 671 C CA . PRO A 1 95 ? -2.347 10.287 -6.367 1.00 95.19 95 PRO A CA 1
ATOM 672 C C . PRO A 1 95 ? -1.641 11.423 -5.615 1.00 95.19 95 PRO A C 1
ATOM 674 O O . PRO A 1 95 ? -0.415 11.492 -5.631 1.00 95.19 95 PRO A O 1
ATOM 677 N N . LEU A 1 96 ? -2.394 12.364 -5.038 1.00 95.31 96 LEU A N 1
ATOM 678 C CA . LEU A 1 96 ? -1.842 13.593 -4.465 1.00 95.31 96 LEU A CA 1
ATOM 679 C C . LEU A 1 96 ? -1.612 13.534 -2.954 1.00 95.31 96 LEU A C 1
ATOM 681 O O . LEU A 1 96 ? -1.034 14.472 -2.414 1.00 95.31 96 LEU A O 1
ATOM 685 N N . SER A 1 97 ? -2.042 12.469 -2.274 1.00 91.19 97 SER A N 1
ATOM 686 C CA . SER A 1 97 ? -1.911 12.387 -0.818 1.00 91.19 97 SER A CA 1
ATOM 687 C C . SER A 1 97 ? -0.450 12.526 -0.382 1.00 91.19 97 SER A C 1
ATOM 689 O O . SER A 1 97 ? 0.415 11.791 -0.870 1.00 91.19 97 SER A O 1
ATOM 691 N N . GLY A 1 98 ? -0.184 13.420 0.574 1.00 87.19 98 GLY A N 1
ATOM 692 C CA . GLY A 1 98 ? 1.146 13.605 1.169 1.00 87.19 98 GLY A CA 1
ATOM 693 C C . GLY A 1 98 ? 1.674 12.352 1.875 1.00 87.19 98 GLY A C 1
ATOM 694 O O . GLY A 1 98 ? 2.879 12.181 2.027 1.00 87.19 98 GLY A O 1
ATOM 695 N N . ARG A 1 99 ? 0.779 11.425 2.239 1.00 87.50 99 ARG A N 1
ATOM 696 C CA . ARG A 1 99 ? 1.090 10.156 2.917 1.00 87.50 99 ARG A CA 1
ATOM 697 C C . ARG A 1 99 ? 0.989 8.940 2.001 1.00 87.50 99 ARG A C 1
ATOM 699 O O . ARG A 1 99 ? 0.812 7.813 2.461 1.00 87.50 99 ARG A O 1
ATOM 706 N N . SER A 1 100 ? 1.141 9.149 0.693 1.00 89.56 100 SER A N 1
ATOM 707 C CA . SER A 1 100 ? 1.123 8.063 -0.295 1.00 89.56 100 SER A CA 1
ATOM 708 C C . SER A 1 100 ? 2.151 6.966 0.011 1.00 89.56 100 SER A C 1
ATOM 710 O O . SER A 1 100 ? 1.866 5.800 -0.246 1.00 89.56 100 SER A O 1
ATOM 712 N N . ALA A 1 101 ? 3.296 7.313 0.614 1.00 91.12 101 ALA A N 1
ATOM 713 C CA . ALA A 1 101 ? 4.312 6.349 1.044 1.00 91.12 101 ALA A CA 1
ATOM 714 C C . ALA A 1 101 ? 3.848 5.433 2.188 1.00 91.12 101 ALA A C 1
ATOM 716 O O . ALA A 1 101 ? 4.180 4.248 2.195 1.00 91.12 101 ALA A O 1
ATOM 717 N N . ASP A 1 102 ? 3.063 5.970 3.123 1.00 90.06 102 ASP A N 1
ATOM 718 C CA . ASP A 1 102 ? 2.576 5.261 4.314 1.00 90.06 102 ASP A CA 1
ATOM 719 C C . ASP A 1 102 ? 1.308 4.441 4.039 1.00 90.06 102 ASP A C 1
ATOM 721 O O . ASP A 1 102 ? 0.839 3.714 4.912 1.00 90.06 102 ASP A O 1
ATOM 725 N N . THR A 1 103 ? 0.743 4.569 2.837 1.00 91.69 103 THR A N 1
ATOM 726 C CA . THR A 1 103 ? -0.532 3.963 2.447 1.00 91.69 103 THR A CA 1
ATOM 727 C C . THR A 1 103 ? -0.300 2.800 1.485 1.00 91.69 103 THR A C 1
ATOM 729 O O . THR A 1 103 ? 0.481 2.923 0.541 1.00 91.69 103 THR A O 1
ATOM 732 N N . TRP A 1 104 ? -1.009 1.684 1.677 1.00 97.06 104 TRP A N 1
ATOM 733 C CA . TRP A 1 104 ? -0.806 0.465 0.886 1.00 97.06 104 TRP A CA 1
ATOM 734 C C . TRP A 1 104 ? -1.288 0.594 -0.562 1.00 97.06 104 TRP A C 1
ATOM 736 O O . TRP A 1 104 ? -0.478 0.587 -1.483 1.00 97.06 104 TRP A O 1
ATOM 746 N N . ALA A 1 105 ? -2.602 0.698 -0.774 1.00 97.81 105 ALA A N 1
ATOM 747 C CA . ALA A 1 105 ? -3.215 0.530 -2.089 1.00 97.81 105 ALA A CA 1
ATOM 748 C C . ALA A 1 105 ? -4.509 1.343 -2.251 1.00 97.81 105 ALA A C 1
ATOM 750 O O . ALA A 1 105 ? -5.060 1.888 -1.291 1.00 97.81 105 ALA A O 1
ATOM 751 N N . GLU A 1 106 ? -5.023 1.400 -3.480 1.00 98.19 106 GLU A N 1
ATOM 752 C CA . GLU A 1 106 ? -6.347 1.971 -3.781 1.00 98.19 106 GLU A CA 1
ATOM 753 C C . GLU A 1 106 ? -7.507 0.981 -3.556 1.00 98.19 106 GLU A C 1
ATOM 755 O O . GLU A 1 106 ? -8.672 1.376 -3.583 1.00 98.19 106 GLU A O 1
ATOM 760 N N . ASP A 1 107 ? -7.206 -0.307 -3.344 1.00 98.62 107 ASP A N 1
ATOM 761 C CA . ASP A 1 107 ? -8.200 -1.376 -3.225 1.00 98.62 107 ASP A CA 1
ATOM 762 C C . ASP A 1 107 ? -8.315 -1.925 -1.788 1.00 98.62 107 ASP A C 1
ATOM 764 O O . ASP A 1 107 ? -7.298 -2.289 -1.190 1.00 98.62 107 ASP A O 1
ATOM 768 N N . PRO A 1 108 ? -9.537 -2.046 -1.228 1.00 98.25 108 PRO A N 1
ATOM 769 C CA . PRO A 1 108 ? -9.726 -2.496 0.149 1.00 98.25 108 PRO A CA 1
ATOM 770 C C . PRO A 1 108 ? -9.340 -3.954 0.408 1.00 98.25 108 PRO A C 1
ATOM 772 O O . PRO A 1 108 ? -8.915 -4.262 1.520 1.00 98.25 108 PRO A O 1
ATOM 775 N N . CYS A 1 109 ? -9.455 -4.848 -0.582 1.00 98.62 109 CYS A N 1
ATOM 776 C CA . CYS A 1 109 ? -9.065 -6.248 -0.414 1.00 98.62 109 CYS A CA 1
ATOM 777 C C . CYS A 1 109 ? -7.547 -6.359 -0.243 1.00 98.62 109 CYS A C 1
ATOM 779 O O . CYS A 1 109 ? -7.075 -7.019 0.684 1.00 98.62 109 CYS A O 1
ATOM 781 N N . LEU A 1 110 ? -6.789 -5.663 -1.096 1.00 98.88 110 LEU A N 1
ATOM 782 C CA . LEU A 1 110 ? -5.332 -5.635 -1.005 1.00 98.88 110 LEU A CA 1
ATOM 783 C C . LEU A 1 110 ? -4.863 -4.947 0.284 1.00 98.88 110 LEU A C 1
ATOM 785 O O . LEU A 1 110 ? -4.091 -5.535 1.039 1.00 98.88 110 LEU A O 1
ATOM 789 N N . THR A 1 111 ? -5.368 -3.742 0.575 1.00 98.69 111 THR A N 1
ATOM 790 C CA . THR A 1 111 ? -4.995 -2.991 1.786 1.00 98.69 111 THR A CA 1
ATOM 791 C C . THR A 1 111 ? -5.297 -3.782 3.059 1.00 98.69 111 THR A C 1
ATOM 793 O O . THR A 1 111 ? -4.429 -3.900 3.921 1.00 98.69 111 THR A O 1
ATOM 796 N N . GLY A 1 112 ? -6.493 -4.373 3.171 1.00 98.50 112 GLY A N 1
ATOM 797 C CA . GLY A 1 112 ? -6.894 -5.148 4.347 1.00 98.50 112 GLY A CA 1
ATOM 798 C C . GLY A 1 112 ? -6.015 -6.377 4.585 1.00 98.50 112 GLY A C 1
ATOM 799 O O . GLY A 1 112 ? -5.542 -6.584 5.702 1.00 98.50 112 GLY A O 1
ATOM 800 N N . ALA A 1 113 ? -5.740 -7.160 3.536 1.00 98.81 113 ALA A N 1
ATOM 801 C CA . ALA A 1 113 ? -4.926 -8.372 3.638 1.00 98.81 113 ALA A CA 1
ATOM 802 C C . ALA A 1 113 ? -3.471 -8.076 4.043 1.00 98.81 113 ALA A C 1
ATOM 804 O O . ALA A 1 113 ? -2.905 -8.765 4.897 1.00 98.81 113 ALA A O 1
ATOM 805 N N . LEU A 1 114 ? -2.869 -7.033 3.463 1.00 98.88 114 LEU A N 1
ATOM 806 C CA . LEU A 1 114 ? -1.500 -6.633 3.787 1.00 98.88 114 LEU A CA 1
ATOM 807 C C . LEU A 1 114 ? -1.402 -6.019 5.186 1.00 98.88 114 LEU A C 1
ATOM 809 O O . LEU A 1 114 ? -0.506 -6.384 5.946 1.00 98.88 114 LEU A O 1
ATOM 813 N N . ALA A 1 115 ? -2.348 -5.152 5.560 1.00 98.56 115 ALA A N 1
ATOM 814 C CA . ALA A 1 115 ? -2.399 -4.566 6.895 1.00 98.56 115 ALA A CA 1
ATOM 815 C C . ALA A 1 115 ? -2.577 -5.639 7.982 1.00 98.56 115 ALA A C 1
ATOM 817 O O . ALA A 1 115 ? -1.861 -5.617 8.983 1.00 98.56 115 ALA A O 1
ATOM 818 N N . ALA A 1 116 ? -3.474 -6.610 7.776 1.00 98.75 116 ALA A N 1
ATOM 819 C CA . ALA A 1 116 ? -3.673 -7.724 8.701 1.00 98.75 116 ALA A CA 1
ATOM 820 C C . ALA A 1 116 ? -2.388 -8.544 8.892 1.00 98.75 116 ALA A C 1
ATOM 822 O O . ALA A 1 116 ? -1.972 -8.800 10.023 1.00 98.75 116 ALA A O 1
ATOM 823 N N . ALA A 1 117 ? -1.717 -8.912 7.798 1.00 98.81 117 ALA A N 1
ATOM 824 C CA . ALA A 1 117 ? -0.480 -9.681 7.870 1.00 98.81 117 ALA A CA 1
ATOM 825 C C . ALA A 1 117 ? 0.672 -8.887 8.505 1.00 98.81 117 ALA A C 1
ATOM 827 O O . ALA A 1 117 ? 1.422 -9.433 9.314 1.00 98.81 117 ALA A O 1
ATOM 828 N N . PHE A 1 118 ? 0.776 -7.588 8.216 1.00 98.62 118 PHE A N 1
ATOM 829 C CA . PHE A 1 118 ? 1.726 -6.699 8.879 1.00 98.62 118 PHE A CA 1
ATOM 830 C C . PHE A 1 118 ? 1.502 -6.660 10.396 1.00 98.62 118 PHE A C 1
ATOM 832 O O . PHE A 1 118 ? 2.445 -6.867 11.161 1.00 98.62 118 PHE A O 1
ATOM 839 N N . LEU A 1 119 ? 0.254 -6.472 10.843 1.00 98.25 119 LEU A N 1
ATOM 840 C CA . LEU A 1 119 ? -0.117 -6.474 12.263 1.00 98.25 119 LEU A CA 1
ATOM 841 C C . LEU A 1 119 ? 0.240 -7.800 12.945 1.00 98.25 119 LEU A C 1
ATOM 843 O O . LEU A 1 119 ? 0.817 -7.794 14.032 1.00 98.25 119 LEU A O 1
ATOM 847 N N . GLN A 1 120 ? -0.032 -8.938 12.300 1.00 98.50 120 GLN A N 1
ATOM 848 C CA . GLN A 1 120 ? 0.390 -10.254 12.797 1.00 98.50 120 GLN A CA 1
ATOM 849 C C . GLN A 1 120 ? 1.914 -10.331 12.965 1.00 98.50 120 GLN A C 1
ATOM 851 O O . GLN A 1 120 ? 2.398 -10.829 13.982 1.00 98.50 120 GLN A O 1
ATOM 856 N N . GLY A 1 121 ? 2.665 -9.794 11.999 1.00 97.69 121 GLY A N 1
ATOM 857 C CA . GLY A 1 121 ? 4.119 -9.671 12.058 1.00 97.69 121 GLY A CA 1
ATOM 858 C C . GLY A 1 121 ? 4.578 -8.887 13.284 1.00 97.69 121 GLY A C 1
ATOM 859 O O . GLY A 1 121 ? 5.307 -9.428 14.115 1.00 97.69 121 GLY A O 1
ATOM 860 N N . VAL A 1 122 ? 4.092 -7.654 13.447 1.00 95.62 122 VAL A N 1
ATOM 861 C CA . VAL A 1 122 ? 4.423 -6.782 14.593 1.00 95.62 122 VAL A CA 1
ATOM 862 C C . VAL A 1 122 ? 4.155 -7.494 15.917 1.00 95.62 122 VAL A C 1
ATOM 864 O O . VAL A 1 122 ? 5.007 -7.530 16.807 1.00 95.62 122 VAL A O 1
ATOM 867 N N . GLN A 1 123 ? 2.991 -8.132 16.023 1.00 94.62 123 GLN A N 1
ATOM 868 C CA . GLN A 1 123 ? 2.553 -8.795 17.247 1.00 94.62 123 GLN A CA 1
ATOM 869 C C . GLN A 1 123 ? 3.338 -10.067 17.559 1.00 94.62 123 GLN A C 1
ATOM 871 O O . GLN A 1 123 ? 3.550 -10.369 18.735 1.00 94.62 123 GLN A O 1
ATOM 876 N N . SER A 1 124 ? 3.851 -10.766 16.542 1.00 94.56 124 SER A N 1
ATOM 877 C CA . SER A 1 124 ? 4.750 -11.910 16.735 1.00 94.56 124 SER A CA 1
ATOM 878 C C . SER A 1 124 ? 6.070 -11.520 17.414 1.00 94.56 124 SER A C 1
ATOM 880 O O . SER A 1 124 ? 6.662 -12.337 18.118 1.00 94.56 124 SER A O 1
ATOM 882 N N . ALA A 1 125 ? 6.497 -10.257 17.286 1.00 90.81 125 ALA A N 1
ATOM 883 C CA . ALA A 1 125 ? 7.689 -9.740 17.951 1.00 90.81 125 ALA A CA 1
ATOM 884 C C . ALA A 1 125 ? 7.453 -9.355 19.425 1.00 90.81 125 ALA A C 1
ATOM 886 O O . ALA A 1 125 ? 8.413 -9.060 20.143 1.00 90.81 125 ALA A O 1
ATOM 887 N N . GLY A 1 126 ? 6.206 -9.387 19.908 1.00 89.25 126 GLY A N 1
ATOM 888 C CA . GLY A 1 126 ? 5.847 -9.042 21.287 1.00 89.25 126 GLY A CA 1
ATOM 889 C C . GLY A 1 126 ? 5.543 -7.557 21.523 1.00 89.25 126 GLY A C 1
ATOM 890 O O . GLY A 1 126 ? 5.587 -7.120 22.670 1.00 89.25 126 GLY A O 1
ATOM 891 N N . VAL A 1 127 ? 5.242 -6.795 20.466 1.00 91.00 127 VAL A N 1
ATOM 892 C CA . VAL A 1 127 ? 4.748 -5.402 20.519 1.00 91.00 127 VAL A CA 1
ATOM 893 C C . VAL A 1 127 ? 3.329 -5.367 19.972 1.00 91.00 127 VAL A C 1
ATOM 895 O O . VAL A 1 127 ? 3.007 -6.096 19.041 1.00 91.00 127 VAL A O 1
ATOM 898 N N . GLY A 1 128 ? 2.447 -4.548 20.536 1.00 93.31 128 GLY A N 1
ATOM 899 C CA . GLY A 1 128 ? 1.102 -4.405 19.991 1.00 93.31 128 GLY A CA 1
ATOM 900 C C . GLY A 1 128 ? 1.099 -3.634 18.671 1.00 93.31 128 GLY A C 1
ATOM 901 O O . GLY A 1 128 ? 1.670 -2.550 18.582 1.00 93.31 128 GLY A O 1
ATOM 902 N N . GLY A 1 129 ? 0.438 -4.179 17.650 1.00 94.88 129 GLY A N 1
ATOM 903 C CA . GLY A 1 129 ? 0.186 -3.446 16.410 1.00 94.88 129 GLY A CA 1
ATOM 904 C C . GLY A 1 129 ? -0.964 -2.452 16.582 1.00 94.88 129 GLY A C 1
ATOM 905 O O . GLY A 1 129 ? -1.954 -2.772 17.254 1.00 94.88 129 GLY A O 1
ATOM 906 N N . CYS A 1 130 ? -0.840 -1.276 15.965 1.00 95.19 130 CYS A N 1
ATOM 907 C CA . CYS A 1 130 ? -1.882 -0.254 15.937 1.00 95.19 130 CYS A CA 1
ATOM 908 C C . CYS A 1 130 ? -2.389 -0.027 14.511 1.00 95.19 130 CYS A C 1
ATOM 910 O O . CYS A 1 130 ? -1.683 0.544 13.684 1.00 95.19 130 CYS A O 1
ATOM 912 N N . ALA A 1 131 ? -3.631 -0.417 14.230 1.00 96.44 131 ALA A N 1
ATOM 913 C CA . ALA A 1 131 ? -4.264 -0.096 12.952 1.00 96.44 131 ALA A CA 1
ATOM 914 C C . ALA A 1 131 ? -4.798 1.345 12.979 1.00 96.44 131 ALA A C 1
ATOM 916 O O . ALA A 1 131 ? -5.563 1.705 13.874 1.00 96.44 131 ALA A O 1
ATOM 917 N N . GLY A 1 132 ? -4.438 2.181 12.011 1.00 92.12 132 GLY A N 1
ATOM 918 C CA . GLY A 1 132 ? -4.890 3.574 11.968 1.00 92.12 132 GLY A CA 1
ATOM 919 C C . GLY A 1 132 ? -5.004 4.104 10.544 1.00 92.12 132 GLY A C 1
ATOM 920 O O . GLY A 1 132 ? -4.785 3.371 9.605 1.00 92.12 132 GLY A O 1
ATOM 921 N N . ARG A 1 133 ? -5.407 5.348 10.311 1.00 92.50 133 ARG A N 1
ATOM 922 C CA . ARG A 1 133 ? -6.199 6.169 11.235 1.00 92.50 133 ARG A CA 1
ATOM 923 C C . ARG A 1 133 ? -7.676 5.989 10.877 1.00 92.50 133 ARG A C 1
ATOM 925 O O . ARG A 1 133 ? -8.085 6.386 9.789 1.00 92.50 133 ARG A O 1
ATOM 932 N N . LEU A 1 134 ? -8.450 5.359 11.759 1.00 96.12 134 LEU A N 1
ATOM 933 C CA . LEU A 1 134 ? -9.875 5.090 11.564 1.00 96.12 134 LEU A CA 1
ATOM 934 C C . LEU A 1 134 ? -10.644 6.429 11.612 1.00 96.12 134 LEU A C 1
ATOM 936 O O . LEU A 1 134 ? -10.560 7.134 12.618 1.00 96.12 134 LEU A O 1
ATOM 940 N N . ALA A 1 135 ? -11.348 6.870 10.566 1.00 92.94 135 ALA A N 1
ATOM 941 C CA . ALA A 1 135 ? -11.378 6.360 9.189 1.00 92.94 135 ALA A CA 1
ATOM 942 C C . ALA A 1 135 ? -11.343 7.525 8.176 1.00 92.94 135 ALA A C 1
ATOM 944 O O . ALA A 1 135 ? -11.513 8.686 8.548 1.00 92.94 135 ALA A O 1
ATOM 945 N N . VAL A 1 136 ? -11.196 7.206 6.885 1.00 95.62 136 VAL A N 1
ATOM 946 C CA . VAL A 1 136 ? -11.306 8.157 5.755 1.00 95.62 136 VAL A CA 1
ATOM 947 C C . VAL A 1 136 ? -10.251 9.278 5.813 1.00 95.62 136 VAL A C 1
ATOM 949 O O . VAL A 1 136 ? -10.491 10.458 5.546 1.00 95.62 136 VAL A O 1
ATOM 952 N N . VAL A 1 137 ? -9.027 8.914 6.182 1.00 93.56 137 VAL A N 1
ATOM 953 C CA . VAL A 1 137 ? -7.871 9.813 6.156 1.00 93.56 137 VAL A CA 1
ATOM 954 C C . VAL A 1 137 ? -7.117 9.613 4.846 1.00 93.56 137 VAL A C 1
ATOM 956 O O . VAL A 1 137 ? -6.182 8.826 4.765 1.00 93.56 137 VAL A O 1
ATOM 959 N N . ASN A 1 138 ? -7.561 10.309 3.797 1.00 94.38 138 ASN A N 1
ATOM 960 C CA . ASN A 1 138 ? -7.022 10.157 2.438 1.00 94.38 138 ASN A CA 1
ATOM 961 C C . ASN A 1 138 ? -6.321 11.427 1.905 1.00 94.38 138 ASN A C 1
ATOM 963 O O . ASN A 1 138 ? -5.944 11.472 0.735 1.00 94.38 138 ASN A O 1
ATOM 967 N N . GLN A 1 139 ? -6.167 12.454 2.749 1.00 93.69 139 GLN A N 1
ATOM 968 C CA . GLN A 1 139 ? -5.508 13.730 2.446 1.00 93.69 139 GLN A CA 1
ATOM 969 C C . GLN A 1 139 ? -4.948 14.369 3.727 1.00 93.69 139 GLN A C 1
ATOM 971 O O . GLN A 1 139 ? -5.488 14.140 4.817 1.00 93.69 139 GLN A O 1
ATOM 976 N N . GLU A 1 140 ? -3.923 15.205 3.583 1.00 92.38 140 GLU A N 1
ATOM 977 C CA . GLU A 1 140 ? -3.302 15.951 4.683 1.00 92.38 140 GLU A CA 1
ATOM 978 C C . GLU A 1 140 ? -3.832 17.377 4.821 1.00 92.38 140 GLU A C 1
ATOM 980 O O . GLU A 1 140 ? -3.918 17.897 5.939 1.00 92.38 140 GLU A O 1
ATOM 985 N N . THR A 1 141 ? -4.239 18.007 3.716 1.00 93.62 141 THR A N 1
ATOM 986 C CA . THR A 1 141 ? -4.848 19.337 3.736 1.00 93.62 141 THR A CA 1
ATOM 987 C C . THR A 1 141 ? -6.074 19.340 4.650 1.00 93.62 141 THR A C 1
ATOM 989 O O . THR A 1 141 ? -7.013 18.563 4.463 1.00 93.62 141 THR A O 1
ATOM 992 N N . ASP A 1 142 ? -6.026 20.197 5.674 1.00 92.50 142 ASP A N 1
ATOM 993 C CA . ASP A 1 142 ? -7.062 20.409 6.693 1.00 92.50 142 ASP A CA 1
ATOM 994 C C . ASP A 1 142 ? -7.495 19.152 7.466 1.00 92.50 142 ASP A C 1
ATOM 996 O O . ASP A 1 142 ? -8.527 19.140 8.139 1.00 92.50 142 ASP A O 1
ATOM 1000 N N . ARG A 1 143 ? -6.670 18.096 7.459 1.00 90.44 143 ARG A N 1
ATOM 1001 C CA . ARG A 1 143 ? -6.976 16.760 8.002 1.00 90.44 143 ARG A CA 1
ATOM 1002 C C . ARG A 1 143 ? -7.596 16.749 9.403 1.00 90.44 143 ARG A C 1
ATOM 1004 O O . ARG A 1 143 ? -8.386 15.857 9.707 1.00 90.44 143 ARG A O 1
ATOM 1011 N N . ARG A 1 144 ? -7.230 17.701 10.266 1.00 91.06 144 ARG A N 1
ATOM 1012 C CA . ARG A 1 144 ? -7.687 17.768 11.666 1.00 91.06 144 ARG A CA 1
ATOM 1013 C C . ARG A 1 144 ? -9.059 18.417 11.856 1.00 91.06 144 ARG A C 1
ATOM 1015 O O . ARG A 1 144 ? -9.662 18.233 12.909 1.00 91.06 144 ARG A O 1
ATOM 1022 N N . THR A 1 145 ? -9.538 19.177 10.877 1.00 92.88 145 THR A N 1
ATOM 1023 C CA . THR A 1 145 ? -10.775 19.974 10.973 1.00 92.88 145 THR A CA 1
ATOM 1024 C C . THR A 1 145 ? -11.782 19.648 9.879 1.00 92.88 145 THR A C 1
ATOM 1026 O O . THR A 1 145 ? -12.962 19.944 10.041 1.00 92.88 145 THR A O 1
ATOM 1029 N N . LEU A 1 146 ? -11.334 19.027 8.789 1.00 94.94 146 LEU A N 1
ATOM 1030 C CA . LEU A 1 146 ? -12.141 18.708 7.622 1.00 94.94 146 LEU A CA 1
ATOM 1031 C C . LEU A 1 146 ? -13.308 17.772 7.961 1.00 94.94 146 LEU A C 1
ATOM 1033 O O . LEU A 1 146 ? -13.132 16.751 8.632 1.00 94.94 146 LEU A O 1
ATOM 1037 N N . ASN A 1 147 ? -14.486 18.096 7.433 1.00 97.44 147 ASN A N 1
ATOM 1038 C CA . ASN A 1 147 ? -15.634 17.202 7.404 1.00 97.44 147 ASN A CA 1
ATOM 1039 C C . ASN A 1 147 ? -15.658 16.401 6.100 1.00 97.44 147 ASN A C 1
ATOM 1041 O O . ASN A 1 147 ? -15.967 16.933 5.031 1.00 97.44 147 ASN A O 1
ATOM 1045 N N . ARG A 1 148 ? -15.345 15.111 6.193 1.00 97.50 148 ARG A N 1
ATOM 1046 C CA . ARG A 1 148 ? -15.396 14.176 5.066 1.00 97.50 148 ARG A CA 1
ATOM 1047 C C . ARG A 1 148 ? -16.837 13.734 4.869 1.00 97.50 148 ARG A C 1
ATOM 1049 O O . ARG A 1 148 ? -17.420 13.131 5.770 1.00 97.50 148 ARG A O 1
ATOM 1056 N N . ARG A 1 149 ? -17.411 14.039 3.707 1.00 98.00 149 ARG A N 1
ATOM 1057 C CA . ARG A 1 149 ? -18.775 13.645 3.346 1.00 98.00 149 ARG A CA 1
ATOM 1058 C C . ARG A 1 149 ? -18.728 12.457 2.396 1.00 98.00 149 ARG A C 1
ATOM 1060 O O . ARG A 1 149 ? -18.333 12.605 1.242 1.00 98.00 149 ARG A O 1
ATOM 1067 N N . VAL A 1 150 ? -19.117 11.294 2.906 1.00 98.06 150 VAL A N 1
ATOM 1068 C CA . VAL A 1 150 ? -19.062 10.001 2.213 1.00 98.06 150 VAL A CA 1
ATOM 1069 C C . VAL A 1 150 ? -20.420 9.328 2.335 1.00 98.06 150 VAL A C 1
ATOM 1071 O O . VAL A 1 150 ? -20.953 9.224 3.442 1.00 98.06 150 VAL A O 1
ATOM 1074 N N . ASP A 1 151 ? -20.991 8.868 1.223 1.00 97.31 151 ASP A N 1
ATOM 1075 C CA . ASP A 1 151 ? -22.239 8.113 1.279 1.00 97.31 151 ASP A CA 1
ATOM 1076 C C . ASP A 1 151 ? -22.036 6.736 1.934 1.00 97.31 151 ASP A C 1
ATOM 1078 O O . ASP A 1 151 ? -20.941 6.168 1.949 1.00 97.31 151 ASP A O 1
ATOM 1082 N N . GLU A 1 152 ? -23.116 6.200 2.497 1.00 96.75 152 GLU A N 1
ATOM 1083 C CA . GLU A 1 152 ? -23.086 4.967 3.285 1.00 96.75 152 GLU A CA 1
ATOM 1084 C C . GLU A 1 152 ? -22.585 3.766 2.474 1.00 96.75 152 GLU A C 1
ATOM 1086 O O . GLU A 1 152 ? -21.785 2.979 2.977 1.00 96.75 152 GLU A O 1
ATOM 1091 N N . ARG A 1 153 ? -22.987 3.647 1.201 1.00 96.88 153 ARG A N 1
ATOM 1092 C CA . ARG A 1 153 ? -22.545 2.543 0.342 1.00 96.88 153 ARG A CA 1
ATOM 1093 C C . ARG A 1 153 ? -21.037 2.595 0.151 1.00 96.88 153 ARG A C 1
ATOM 1095 O O . ARG A 1 153 ? -20.365 1.580 0.300 1.00 96.88 153 ARG A O 1
ATOM 1102 N N . THR A 1 154 ? -20.498 3.769 -0.145 1.00 97.69 154 THR A N 1
ATOM 1103 C CA . THR A 1 154 ? -19.060 3.957 -0.329 1.00 97.69 154 THR A CA 1
ATOM 1104 C C . THR A 1 154 ? -18.262 3.725 0.942 1.00 97.69 154 THR A C 1
ATOM 1106 O O . THR A 1 154 ? -17.208 3.086 0.894 1.00 97.69 154 THR A O 1
ATOM 1109 N N . LEU A 1 155 ? -18.764 4.178 2.089 1.00 97.44 155 LEU A N 1
ATOM 1110 C CA . LEU A 1 155 ? -18.138 3.905 3.378 1.00 97.44 155 LEU A CA 1
ATOM 1111 C C . LEU A 1 155 ? -18.038 2.387 3.626 1.00 97.44 155 LEU A C 1
ATOM 1113 O O . LEU A 1 155 ? -16.959 1.890 3.949 1.00 97.44 155 LEU A O 1
ATOM 1117 N N . GLN A 1 156 ? -19.131 1.657 3.390 1.00 97.31 156 GLN A N 1
ATOM 1118 C CA . GLN A 1 156 ? -19.235 0.215 3.635 1.00 97.31 156 GLN A CA 1
ATOM 1119 C C . GLN A 1 156 ? -18.528 -0.649 2.582 1.00 97.31 156 GLN A C 1
ATOM 1121 O O . GLN A 1 156 ? -18.052 -1.727 2.914 1.00 97.31 156 GLN A O 1
ATOM 1126 N N . GLU A 1 157 ? -18.427 -0.212 1.324 1.00 97.19 157 GLU A N 1
ATOM 1127 C CA . GLU A 1 157 ? -17.778 -0.987 0.253 1.00 97.19 157 GLU A CA 1
ATOM 1128 C C . GLU A 1 157 ? -16.285 -0.677 0.071 1.00 97.19 157 GLU A C 1
ATOM 1130 O O . GLU A 1 157 ? -15.561 -1.527 -0.454 1.00 97.19 157 GLU A O 1
ATOM 1135 N N . LEU A 1 158 ? -15.805 0.504 0.487 1.00 96.25 158 LEU A N 1
ATOM 1136 C CA . LEU A 1 158 ? -14.413 0.925 0.278 1.00 96.25 158 LEU A CA 1
ATOM 1137 C C . LEU A 1 158 ? -13.660 1.223 1.573 1.00 96.25 158 LEU A C 1
ATOM 1139 O O . LEU A 1 158 ? -12.641 0.594 1.846 1.00 96.25 158 LEU A O 1
ATOM 1143 N N . TYR A 1 159 ? -14.123 2.181 2.371 1.00 97.62 159 TYR A N 1
ATOM 1144 C CA . TYR A 1 159 ? -13.279 2.748 3.428 1.00 97.62 159 TYR A CA 1
ATOM 1145 C C . TYR A 1 159 ? -13.267 1.943 4.726 1.00 97.62 159 TYR A C 1
ATOM 1147 O O . TYR A 1 159 ? -12.285 2.009 5.458 1.00 97.62 159 TYR A O 1
ATOM 1155 N N . LEU A 1 160 ? -14.321 1.181 5.013 1.00 97.94 160 LEU A N 1
ATOM 1156 C CA . LEU A 1 160 ? -14.408 0.331 6.199 1.00 97.94 160 LEU A CA 1
ATOM 1157 C C . LEU A 1 160 ? -13.895 -1.110 6.009 1.00 97.94 160 LEU A C 1
ATOM 1159 O O . LEU A 1 160 ? -13.270 -1.611 6.943 1.00 97.94 160 LEU A O 1
ATOM 1163 N N . PRO A 1 161 ? -14.062 -1.789 4.853 1.00 97.75 161 PRO A N 1
ATOM 1164 C CA . PRO A 1 161 ? -13.670 -3.199 4.716 1.00 97.75 161 PRO A CA 1
ATOM 1165 C C . PRO A 1 161 ? -12.190 -3.500 4.971 1.00 97.75 161 PRO A C 1
ATOM 1167 O O . PRO A 1 161 ? -11.855 -4.566 5.492 1.00 97.75 161 PRO A O 1
ATOM 1170 N N . ALA A 1 162 ? -11.292 -2.570 4.632 1.00 97.75 162 ALA A N 1
ATOM 1171 C CA . ALA A 1 162 ? -9.871 -2.732 4.929 1.00 97.75 162 ALA A CA 1
ATOM 1172 C C . ALA A 1 162 ? -9.613 -2.736 6.448 1.00 97.75 162 ALA A C 1
ATOM 1174 O O . ALA A 1 162 ? -8.863 -3.579 6.939 1.00 97.75 162 ALA A O 1
ATOM 1175 N N . PHE A 1 163 ? -10.287 -1.854 7.199 1.00 98.25 163 PHE A N 1
ATOM 1176 C CA . PHE A 1 163 ? -10.234 -1.844 8.663 1.00 98.25 163 PHE A CA 1
ATOM 1177 C C . PHE A 1 163 ? -10.914 -3.071 9.266 1.00 98.25 163 PHE A C 1
ATOM 1179 O O . PHE A 1 163 ? -10.360 -3.652 10.193 1.00 98.25 163 PHE A O 1
ATOM 1186 N N . GLU A 1 164 ? -12.058 -3.505 8.730 1.00 98.31 164 GLU A N 1
ATOM 1187 C CA . GLU A 1 164 ? -12.718 -4.736 9.171 1.00 98.31 164 GLU A CA 1
ATOM 1188 C C . GLU A 1 164 ? -11.770 -5.936 9.053 1.00 98.31 164 GLU A C 1
ATOM 1190 O O . GLU A 1 164 ? -11.581 -6.669 10.021 1.00 98.31 164 GLU A O 1
ATOM 1195 N N . THR A 1 165 ? -11.117 -6.091 7.899 1.00 98.38 165 THR A N 1
ATOM 1196 C CA . THR A 1 165 ? -10.133 -7.158 7.659 1.00 98.38 165 THR A CA 1
ATOM 1197 C C . THR A 1 165 ? -8.944 -7.031 8.613 1.00 98.38 165 THR A C 1
ATOM 1199 O O . THR A 1 165 ? -8.576 -7.994 9.284 1.00 98.38 165 THR A O 1
ATOM 1202 N N . ALA A 1 166 ? -8.371 -5.830 8.748 1.00 98.00 166 ALA A N 1
ATOM 1203 C CA . ALA A 1 166 ? -7.253 -5.585 9.657 1.00 98.00 166 ALA A CA 1
ATOM 1204 C C . ALA A 1 166 ? -7.610 -5.901 11.120 1.00 98.00 166 ALA A C 1
ATOM 1206 O O . ALA A 1 166 ? -6.785 -6.456 11.841 1.00 98.00 166 ALA A O 1
ATOM 1207 N N . VAL A 1 167 ? -8.835 -5.597 11.558 1.00 98.44 167 VAL A N 1
ATOM 1208 C CA . VAL A 1 167 ? -9.319 -5.878 12.915 1.00 98.44 167 VAL A CA 1
ATOM 1209 C C . VAL A 1 167 ? -9.579 -7.366 13.119 1.00 98.44 167 VAL A C 1
ATOM 1211 O O . VAL A 1 167 ? -9.069 -7.939 14.082 1.00 98.44 167 VAL A O 1
ATOM 1214 N N . ARG A 1 168 ? -10.343 -8.004 12.226 1.00 98.19 168 ARG A N 1
ATOM 1215 C CA . ARG A 1 168 ? -10.732 -9.413 12.365 1.00 98.19 168 ARG A CA 1
ATOM 1216 C C . ARG A 1 168 ? -9.544 -10.355 12.222 1.00 98.19 168 ARG A C 1
ATOM 1218 O O . ARG A 1 168 ? -9.374 -11.231 13.069 1.00 98.19 168 ARG A O 1
ATOM 1225 N N . ASP A 1 169 ? -8.710 -10.137 11.211 1.00 98.25 169 ASP A N 1
ATOM 1226 C CA . ASP A 1 169 ? -7.645 -11.073 10.845 1.00 98.25 169 ASP A CA 1
ATOM 1227 C C . ASP A 1 169 ? -6.300 -10.663 11.456 1.00 98.25 169 ASP A C 1
ATOM 1229 O O . ASP A 1 169 ? -5.491 -11.513 11.833 1.00 98.25 169 ASP A O 1
ATOM 1233 N N . GLY A 1 170 ? -6.054 -9.356 11.583 1.00 97.69 170 GLY A N 1
ATOM 1234 C CA . GLY A 1 170 ? -4.843 -8.817 12.206 1.00 97.69 170 GLY A CA 1
ATOM 1235 C C . GLY A 1 170 ? -4.904 -8.774 13.734 1.00 97.69 170 GLY A C 1
ATOM 1236 O O . GLY A 1 170 ? -3.852 -8.811 14.373 1.00 97.69 170 GLY A O 1
ATOM 1237 N N . GLN A 1 171 ? -6.110 -8.722 14.322 1.00 97.00 171 GLN A N 1
ATOM 1238 C CA . GLN A 1 171 ? -6.347 -8.644 15.773 1.00 97.00 171 GLN A CA 1
ATOM 1239 C C . GLN A 1 171 ? -5.423 -7.618 16.462 1.00 97.00 171 GLN A C 1
ATOM 1241 O O . GLN A 1 171 ? -4.650 -7.992 17.351 1.00 97.00 171 GLN A O 1
ATOM 1246 N N . PRO A 1 172 ? -5.433 -6.340 16.031 1.00 97.12 172 PRO A N 1
ATOM 1247 C CA . PRO A 1 172 ? -4.524 -5.330 16.546 1.00 97.12 172 PRO A CA 1
ATOM 1248 C C . PRO A 1 172 ? -4.762 -5.091 18.041 1.00 97.12 172 PRO A C 1
ATOM 1250 O O . PRO A 1 172 ? -5.897 -5.107 18.523 1.00 97.12 172 PRO A O 1
ATOM 1253 N N . ARG A 1 173 ? -3.693 -4.803 18.790 1.00 96.50 173 ARG A N 1
ATOM 1254 C CA . ARG A 1 173 ? -3.801 -4.408 20.207 1.00 96.50 173 ARG A CA 1
ATOM 1255 C C . ARG A 1 173 ? -4.414 -3.030 20.381 1.00 96.50 173 ARG A C 1
ATOM 1257 O O . ARG A 1 173 ? -5.005 -2.771 21.432 1.00 96.50 173 ARG A O 1
ATOM 1264 N N . ALA A 1 174 ? -4.289 -2.173 19.375 1.00 97.31 174 ALA A N 1
ATOM 1265 C CA . ALA A 1 174 ? -4.919 -0.872 19.391 1.00 97.31 174 ALA A CA 1
ATOM 1266 C C . ALA A 1 174 ? -5.397 -0.413 18.009 1.00 97.31 174 ALA A C 1
ATOM 1268 O O . ALA A 1 174 ? -4.925 -0.874 16.972 1.00 97.31 174 ALA A O 1
ATOM 1269 N N . VAL A 1 175 ? -6.345 0.519 18.006 1.00 98.00 175 VAL A N 1
ATOM 1270 C CA . VAL A 1 175 ? -6.793 1.240 16.811 1.00 98.00 175 VAL A CA 1
ATOM 1271 C C . VAL A 1 175 ? -6.622 2.727 17.055 1.00 98.00 175 VAL A C 1
ATOM 1273 O O . VAL A 1 175 ? -7.004 3.222 18.113 1.00 98.00 175 VAL A O 1
ATOM 1276 N N . VAL A 1 176 ? -6.069 3.452 16.086 1.00 96.94 176 VAL A N 1
ATOM 1277 C CA . VAL A 1 176 ? -5.929 4.905 16.186 1.00 96.94 176 VAL A CA 1
ATOM 1278 C C . VAL A 1 176 ? -7.110 5.595 15.528 1.00 96.94 176 VAL A C 1
ATOM 1280 O O . VAL A 1 176 ? -7.340 5.453 14.329 1.00 96.94 176 VAL A O 1
ATOM 1283 N N . CYS A 1 177 ? -7.843 6.363 16.324 1.00 95.94 177 CYS A N 1
ATOM 1284 C CA . CYS A 1 177 ? -8.926 7.225 15.893 1.00 95.94 177 CYS A CA 1
ATOM 1285 C C . CYS A 1 177 ? -8.384 8.550 15.337 1.00 95.94 177 CYS A C 1
ATOM 1287 O O . CYS A 1 177 ? -7.493 9.172 15.926 1.00 95.94 177 CYS A O 1
ATOM 1289 N N . SER A 1 178 ? -8.926 8.973 14.196 1.00 93.88 178 SER A N 1
ATOM 1290 C CA . SER A 1 178 ? -8.531 10.200 13.502 1.00 93.88 178 SER A CA 1
ATOM 1291 C C . SER A 1 178 ? -9.264 11.455 13.989 1.00 93.88 178 SER A C 1
ATOM 1293 O O . SER A 1 178 ? -10.382 11.410 14.495 1.00 93.88 178 SER A O 1
ATOM 1295 N N . ALA A 1 179 ? -8.626 12.605 13.803 1.00 93.19 179 ALA A N 1
ATOM 1296 C CA . ALA A 1 179 ? -9.199 13.929 13.967 1.00 93.19 179 ALA A CA 1
ATOM 1297 C C . ALA A 1 179 ? -10.090 14.311 12.770 1.00 93.19 179 ALA A C 1
ATOM 1299 O O . ALA A 1 179 ? -10.071 13.688 11.704 1.00 93.19 179 ALA A O 1
ATOM 1300 N N . GLY A 1 180 ? -10.834 15.404 12.926 1.00 94.38 180 GLY A N 1
ATOM 1301 C CA . GLY A 1 180 ? -11.793 15.893 11.939 1.00 94.38 180 GLY A CA 1
ATOM 1302 C C . GLY A 1 180 ? -13.168 15.250 12.097 1.00 94.38 180 GLY A C 1
ATOM 1303 O O . GLY A 1 180 ? -13.508 14.712 13.156 1.00 94.38 180 GLY A O 1
ATOM 1304 N N . LEU A 1 181 ? -13.979 15.357 11.047 1.00 97.12 181 LEU A N 1
ATOM 1305 C CA . LEU A 1 181 ? -15.354 14.877 11.047 1.00 97.12 181 LEU A CA 1
ATOM 1306 C C . LEU A 1 181 ? -15.595 13.894 9.900 1.00 97.12 181 LEU A C 1
ATOM 1308 O O . LEU A 1 181 ? -14.993 14.007 8.830 1.00 97.12 181 LEU A O 1
ATOM 1312 N N . LEU A 1 182 ? -16.498 12.950 10.138 1.00 97.62 182 LEU A N 1
ATOM 1313 C CA . LEU A 1 182 ? -17.092 12.077 9.137 1.00 97.62 182 LEU A CA 1
ATOM 1314 C C . LEU A 1 182 ? -18.597 12.337 9.148 1.00 97.62 182 LEU A C 1
ATOM 1316 O O . LEU A 1 182 ? -19.249 12.179 10.178 1.00 97.62 182 LEU A O 1
ATOM 1320 N N . ASN A 1 183 ? -19.140 12.792 8.019 1.00 97.62 183 ASN A N 1
ATOM 1321 C CA . ASN A 1 183 ? -20.563 13.096 7.852 1.00 97.62 183 ASN A CA 1
ATOM 1322 C C . ASN A 1 183 ? -21.149 14.005 8.956 1.00 97.62 183 ASN A C 1
ATOM 1324 O O . ASN A 1 183 ? -22.304 13.867 9.346 1.00 97.62 183 ASN A O 1
ATOM 1328 N N . GLY A 1 184 ? -20.359 14.972 9.440 1.00 96.81 184 GLY A N 1
ATOM 1329 C CA . GLY A 1 184 ? -20.761 15.936 10.472 1.00 96.81 184 GLY A CA 1
ATOM 1330 C C . GLY A 1 184 ? -20.511 15.503 11.921 1.00 96.81 184 GLY A C 1
ATOM 1331 O O . GLY A 1 184 ? -20.645 16.336 12.818 1.00 96.81 184 GLY A O 1
ATOM 1332 N N . THR A 1 185 ? -20.087 14.261 12.162 1.00 97.06 185 THR A N 1
ATOM 1333 C CA . THR A 1 185 ? -19.748 13.749 13.499 1.00 97.06 185 THR A CA 1
ATOM 1334 C C . THR A 1 185 ? -18.237 13.747 13.690 1.00 97.06 185 THR A C 1
ATOM 1336 O O . THR A 1 185 ? -17.497 13.335 12.797 1.00 97.06 185 THR A O 1
ATOM 1339 N N . ARG A 1 186 ? -17.740 14.199 14.850 1.00 96.94 186 ARG A N 1
ATOM 1340 C CA . ARG A 1 186 ? -16.313 14.043 15.172 1.00 96.94 186 ARG A CA 1
ATOM 1341 C C . ARG A 1 186 ? -15.997 12.566 15.314 1.00 96.94 186 ARG A C 1
ATOM 1343 O O . ARG A 1 186 ? -16.637 11.882 16.102 1.00 96.94 186 ARG A O 1
ATOM 1350 N N . ILE A 1 187 ? -14.978 12.102 14.605 1.00 96.88 187 ILE A N 1
ATOM 1351 C CA . ILE A 1 187 ? -14.690 10.667 14.495 1.00 96.88 187 ILE A CA 1
ATOM 1352 C C . ILE A 1 187 ? -14.381 10.058 15.873 1.00 96.88 187 ILE A C 1
ATOM 1354 O O . ILE A 1 187 ? -14.888 8.989 16.199 1.00 96.88 187 ILE A O 1
ATOM 1358 N N . CYS A 1 188 ? -13.647 10.774 16.735 1.00 97.06 188 CYS A N 1
ATOM 1359 C CA . CYS A 1 188 ? -13.367 10.311 18.103 1.00 97.06 188 CYS A CA 1
ATOM 1360 C C . CYS A 1 188 ? -14.509 10.511 19.109 1.00 97.06 188 CYS A C 1
ATOM 1362 O O . CYS A 1 188 ? -14.360 10.143 20.269 1.00 97.06 188 CYS A O 1
ATOM 1364 N N . GLU A 1 189 ? -15.650 11.045 18.675 1.00 97.25 189 GLU A N 1
ATOM 1365 C CA . GLU A 1 189 ? -16.894 11.138 19.451 1.00 97.25 189 GLU A CA 1
ATOM 1366 C C . GLU A 1 189 ? -18.019 10.286 18.812 1.00 97.25 189 GLU A C 1
ATOM 1368 O O . GLU A 1 189 ? -19.164 10.338 19.259 1.00 97.25 189 GLU A O 1
ATOM 1373 N N . ASP A 1 190 ? -17.716 9.489 17.777 1.00 97.69 190 ASP A N 1
ATOM 1374 C CA . ASP A 1 190 ? -18.694 8.690 17.033 1.00 97.69 190 ASP A CA 1
ATOM 1375 C C . ASP A 1 190 ? -18.901 7.306 17.673 1.00 97.69 190 ASP A C 1
ATOM 1377 O O . ASP A 1 190 ? -18.099 6.383 17.509 1.00 97.69 190 ASP A O 1
ATOM 1381 N N . THR A 1 191 ? -20.007 7.152 18.405 1.00 97.81 191 THR A N 1
ATOM 1382 C CA . THR A 1 191 ? -20.352 5.888 19.083 1.00 97.81 191 THR A CA 1
ATOM 1383 C C . THR A 1 191 ? -20.714 4.775 18.094 1.00 97.81 191 THR A C 1
ATOM 1385 O O . THR A 1 191 ? -20.358 3.617 18.326 1.00 97.81 191 THR A O 1
ATOM 1388 N N . ALA A 1 192 ? -21.353 5.111 16.969 1.00 97.38 192 ALA A N 1
ATOM 1389 C CA . ALA A 1 192 ? -21.752 4.126 15.965 1.00 97.38 192 ALA A CA 1
ATOM 1390 C C . ALA A 1 192 ? -20.523 3.508 15.280 1.00 97.38 192 ALA A C 1
ATOM 1392 O O . ALA A 1 192 ? -20.469 2.301 15.029 1.00 97.38 192 ALA A O 1
ATOM 1393 N N . LEU A 1 193 ? -19.490 4.317 15.031 1.00 97.88 193 LEU A N 1
ATOM 1394 C CA . LEU A 1 193 ? -18.229 3.832 14.479 1.00 97.88 193 LEU A CA 1
ATOM 1395 C C . LEU A 1 193 ? -17.381 3.097 15.529 1.00 97.88 193 LEU A C 1
ATOM 1397 O O . LEU A 1 193 ? -16.942 1.970 15.292 1.00 97.88 193 LEU A O 1
ATOM 1401 N N . LEU A 1 194 ? -17.126 3.719 16.683 1.00 98.31 194 LEU A N 1
ATOM 1402 C CA . LEU A 1 194 ? -16.132 3.228 17.646 1.00 98.31 194 LEU A CA 1
ATOM 1403 C C . LEU A 1 194 ? -16.639 2.112 18.561 1.00 98.31 194 LEU A C 1
ATOM 1405 O O . LEU A 1 194 ? -15.839 1.297 19.027 1.00 98.31 194 LEU A O 1
ATOM 1409 N N . THR A 1 195 ? -17.941 2.064 18.830 1.00 97.69 195 THR A N 1
ATOM 1410 C CA . THR A 1 195 ? -18.538 1.050 19.702 1.00 97.69 195 THR A CA 1
ATOM 1411 C C . THR A 1 195 ? -19.354 0.055 18.891 1.00 97.69 195 THR A C 1
ATOM 1413 O O . THR A 1 195 ? -19.000 -1.124 18.883 1.00 97.69 195 THR A O 1
ATOM 1416 N N . ASP A 1 196 ? -20.376 0.497 18.157 1.00 97.94 196 ASP A N 1
ATOM 1417 C CA . ASP A 1 196 ? -21.297 -0.437 17.492 1.00 97.94 196 ASP A CA 1
ATOM 1418 C C . ASP A 1 196 ? -20.609 -1.199 16.352 1.00 97.94 196 ASP A C 1
ATOM 1420 O O . ASP A 1 196 ? -20.703 -2.424 16.266 1.00 97.94 196 ASP A O 1
ATOM 1424 N N . THR A 1 197 ? -19.848 -0.493 15.513 1.00 97.75 197 THR A N 1
ATOM 1425 C CA . THR A 1 197 ? -19.133 -1.097 14.381 1.00 97.75 197 THR A CA 1
ATOM 1426 C C . THR A 1 197 ? -17.833 -1.759 14.832 1.00 97.75 197 THR A C 1
ATOM 1428 O O . THR A 1 197 ? -17.677 -2.973 14.707 1.00 97.75 197 THR A O 1
ATOM 1431 N N . LEU A 1 198 ? -16.898 -0.983 15.391 1.00 98.44 198 LEU A N 1
ATOM 1432 C CA . LEU A 1 198 ? -15.559 -1.473 15.718 1.00 98.44 198 LEU A CA 1
ATOM 1433 C C . LEU A 1 198 ? -15.585 -2.568 16.799 1.00 98.44 198 LEU A C 1
ATOM 1435 O O . LEU A 1 198 ? -15.033 -3.649 16.591 1.00 98.44 198 LEU A O 1
ATOM 1439 N N . ARG A 1 199 ? -16.218 -2.325 17.954 1.00 97.81 199 ARG A N 1
ATOM 1440 C CA . ARG A 1 199 ? -16.255 -3.314 19.051 1.00 97.81 199 ARG A CA 1
ATOM 1441 C C . ARG A 1 199 ? -17.359 -4.346 18.867 1.00 97.81 199 ARG A C 1
ATOM 1443 O O . ARG A 1 199 ? -17.119 -5.520 19.126 1.00 97.81 199 ARG A O 1
ATOM 1450 N N . GLY A 1 200 ? -18.541 -3.918 18.430 1.00 97.94 200 GLY A N 1
ATOM 1451 C CA . GLY A 1 200 ? -19.695 -4.786 18.217 1.00 97.94 200 GLY A CA 1
ATOM 1452 C C . GLY A 1 200 ? -19.535 -5.655 16.974 1.00 97.94 200 GLY A C 1
ATOM 1453 O O . GLY A 1 200 ? -19.240 -6.844 17.081 1.00 97.94 200 GLY A O 1
ATOM 1454 N N . ALA A 1 201 ? -19.719 -5.071 15.790 1.00 96.88 201 ALA A N 1
ATOM 1455 C CA . ALA A 1 201 ? -19.759 -5.816 14.535 1.00 96.88 201 ALA A CA 1
ATOM 1456 C C . ALA A 1 201 ? -18.430 -6.521 14.213 1.00 96.88 201 ALA A C 1
ATOM 1458 O O . ALA A 1 201 ? -18.441 -7.688 13.812 1.00 96.88 201 ALA A O 1
ATOM 1459 N N . TRP A 1 202 ? -17.288 -5.850 14.397 1.00 97.75 202 TRP A N 1
ATOM 1460 C CA . TRP A 1 202 ? -15.967 -6.413 14.073 1.00 97.75 202 TRP A CA 1
ATOM 1461 C C . TRP A 1 202 ? -15.321 -7.191 15.221 1.00 97.75 202 TRP A C 1
ATOM 1463 O O . TRP A 1 202 ? -14.373 -7.939 14.983 1.00 97.75 202 TRP A O 1
ATOM 1473 N N . GLY A 1 203 ? -15.840 -7.066 16.446 1.00 97.50 203 GLY A N 1
ATOM 1474 C CA . GLY A 1 203 ? -15.327 -7.789 17.610 1.00 97.50 203 GLY A CA 1
ATOM 1475 C C . GLY A 1 203 ? -13.995 -7.256 18.148 1.00 97.50 203 GLY A C 1
ATOM 1476 O O . GLY A 1 203 ? -13.224 -8.020 18.727 1.00 97.50 203 GLY A O 1
ATOM 1477 N N . PHE A 1 204 ? -13.684 -5.970 17.951 1.00 98.12 204 PHE A N 1
ATOM 1478 C CA . PHE A 1 204 ? -12.440 -5.380 18.447 1.00 98.12 204 PHE A CA 1
ATOM 1479 C C . PHE A 1 204 ? -12.359 -5.385 19.982 1.00 98.12 204 PHE A C 1
ATOM 1481 O O . PHE A 1 204 ? -13.164 -4.758 20.675 1.00 98.12 204 PHE A O 1
ATOM 1488 N N . ALA A 1 205 ? -11.320 -6.034 20.511 1.00 93.50 205 ALA A N 1
ATOM 1489 C CA . ALA A 1 205 ? -11.081 -6.180 21.950 1.00 93.50 205 ALA A CA 1
ATOM 1490 C C . ALA A 1 205 ? -9.905 -5.337 22.488 1.00 93.50 205 ALA A C 1
ATOM 1492 O O . ALA A 1 205 ? -9.570 -5.435 23.671 1.00 93.50 205 ALA A O 1
ATOM 1493 N N . GLY A 1 206 ? -9.248 -4.549 21.632 1.00 95.19 206 GLY A N 1
ATOM 1494 C CA . GLY A 1 206 ? -8.090 -3.730 21.993 1.00 95.19 206 GLY A CA 1
ATOM 1495 C C . GLY A 1 206 ? -8.447 -2.343 22.539 1.00 95.19 206 GLY A C 1
ATOM 1496 O O . GLY A 1 206 ? -9.604 -2.054 22.875 1.00 95.19 206 GLY A O 1
ATOM 1497 N N . ALA A 1 207 ? -7.427 -1.481 22.607 1.00 97.38 207 ALA A N 1
ATOM 1498 C CA . ALA A 1 207 ? -7.573 -0.083 23.007 1.00 97.38 207 ALA A CA 1
ATOM 1499 C C . ALA A 1 207 ? -7.772 0.853 21.805 1.00 97.38 207 ALA A C 1
ATOM 1501 O O . ALA A 1 207 ? -7.073 0.738 20.803 1.00 97.38 207 ALA A O 1
ATOM 1502 N N . VAL A 1 208 ? -8.669 1.828 21.904 1.00 98.25 208 VAL A N 1
ATOM 1503 C CA . VAL A 1 208 ? -8.776 2.908 20.913 1.00 98.25 208 VAL A CA 1
ATOM 1504 C C . VAL A 1 208 ? -7.970 4.115 21.391 1.00 98.25 208 VAL A C 1
ATOM 1506 O O . VAL A 1 208 ? -8.212 4.628 22.485 1.00 98.25 208 VAL A O 1
ATOM 1509 N N . LEU A 1 209 ? -7.025 4.584 20.576 1.00 97.50 209 LEU A N 1
ATOM 1510 C CA . LEU A 1 209 ? -6.191 5.751 20.866 1.00 97.50 209 LEU A CA 1
ATOM 1511 C C . LEU A 1 209 ? -6.635 6.939 20.016 1.00 97.50 209 LEU A C 1
ATOM 1513 O O . LEU A 1 209 ? -6.671 6.839 18.794 1.00 97.50 209 LEU A O 1
ATOM 1517 N N . ALA A 1 210 ? -6.937 8.077 20.630 1.00 95.56 210 ALA A N 1
ATOM 1518 C CA . ALA A 1 210 ? -7.140 9.314 19.889 1.00 95.56 210 ALA A CA 1
ATOM 1519 C C . ALA A 1 210 ? -5.793 9.868 19.416 1.00 95.56 210 ALA A C 1
ATOM 1521 O O . ALA A 1 210 ? -4.847 9.990 20.201 1.00 95.56 210 ALA A O 1
ATOM 1522 N N . GLU A 1 211 ? -5.701 10.238 18.138 1.00 89.75 211 GLU A N 1
ATOM 1523 C CA . GLU A 1 211 ? -4.504 10.914 17.653 1.00 89.75 211 GLU A CA 1
ATOM 1524 C C . GLU A 1 211 ? -4.333 12.317 18.273 1.00 89.75 211 GLU A C 1
ATOM 1526 O O . GLU A 1 211 ? -5.319 12.964 18.652 1.00 89.75 211 GLU A O 1
ATOM 1531 N N . PRO A 1 212 ? -3.095 12.844 18.347 1.00 82.56 212 PRO A N 1
ATOM 1532 C CA . PRO A 1 212 ? -2.856 14.194 18.843 1.00 82.56 212 PRO A CA 1
ATOM 1533 C C . PRO A 1 212 ? -3.688 15.253 18.102 1.00 82.56 212 PRO A C 1
ATOM 1535 O O . PRO A 1 212 ? -3.594 15.408 16.882 1.00 82.56 212 PRO A O 1
ATOM 1538 N N . GLY A 1 213 ? -4.478 16.016 18.861 1.00 84.19 213 GLY A N 1
ATOM 1539 C CA . GLY A 1 213 ? -5.367 17.061 18.343 1.00 84.19 213 GLY A CA 1
ATOM 1540 C C . GLY A 1 213 ? -6.795 16.609 18.006 1.00 84.19 213 GLY A C 1
ATOM 1541 O O . GLY A 1 213 ? -7.605 17.459 17.645 1.00 84.19 213 GLY A O 1
ATOM 1542 N N . ALA A 1 214 ? -7.133 15.321 18.147 1.00 91.38 214 ALA A N 1
ATOM 1543 C CA . ALA A 1 214 ? -8.494 14.825 17.910 1.00 91.38 214 ALA A CA 1
ATOM 1544 C C . ALA A 1 214 ? -9.459 15.061 19.089 1.00 91.38 214 ALA A C 1
ATOM 1546 O O . ALA A 1 214 ? -10.670 15.142 18.891 1.00 91.38 214 ALA A O 1
ATOM 1547 N N . VAL A 1 215 ? -8.936 15.186 20.313 1.00 92.75 215 VAL A N 1
ATOM 1548 C CA . VAL A 1 215 ? -9.738 15.292 21.541 1.00 92.75 215 VAL A CA 1
ATOM 1549 C C . VAL A 1 215 ? -10.183 16.738 21.776 1.00 92.75 215 VAL A C 1
ATOM 1551 O O . VAL A 1 215 ? -9.352 17.618 21.990 1.00 92.75 215 VAL A O 1
ATOM 1554 N N . GLN A 1 216 ? -11.496 16.981 21.775 1.00 90.75 216 GLN A N 1
ATOM 1555 C CA . GLN A 1 216 ? -12.099 18.272 22.152 1.00 90.75 216 GLN A CA 1
ATOM 1556 C C . GLN A 1 216 ? -12.718 18.194 23.556 1.00 90.75 216 GLN A C 1
ATOM 1558 O O . GLN A 1 216 ? -12.415 18.996 24.451 1.00 90.75 216 GLN A O 1
ATOM 1563 N N . ASP A 1 217 ? -13.543 17.170 23.768 1.00 94.00 217 ASP A N 1
ATOM 1564 C CA . ASP A 1 217 ? -14.116 16.813 25.059 1.00 94.00 217 ASP A CA 1
ATOM 1565 C C . ASP A 1 217 ? -13.681 15.384 25.439 1.00 94.00 217 ASP A C 1
ATOM 1567 O O . ASP A 1 217 ? -14.146 14.419 24.822 1.00 94.00 217 ASP A O 1
ATOM 1571 N N . PRO A 1 218 ? 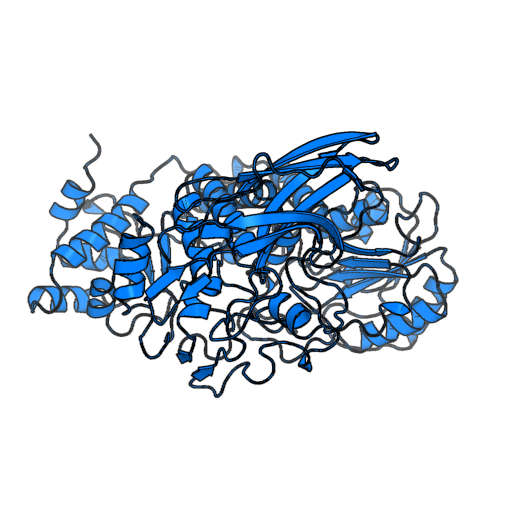-12.785 15.216 26.433 1.00 93.88 218 PRO A N 1
ATOM 1572 C CA . PRO A 1 218 ? -12.275 13.901 26.801 1.00 93.88 218 PRO A CA 1
ATOM 1573 C C . PRO A 1 218 ? -13.363 12.986 27.380 1.00 93.88 218 PRO A C 1
ATOM 1575 O O . PRO A 1 218 ? -13.292 11.778 27.170 1.00 93.88 218 PRO A O 1
ATOM 1578 N N . ALA A 1 219 ? -14.401 13.524 28.034 1.00 95.56 219 ALA A N 1
ATOM 1579 C CA . ALA A 1 219 ? -15.48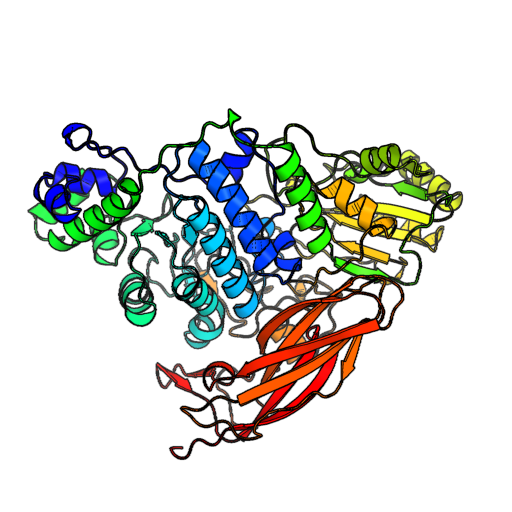6 12.711 28.580 1.00 95.56 219 ALA A CA 1
ATOM 1580 C C . ALA A 1 219 ? -16.356 12.129 27.458 1.00 95.56 219 ALA A C 1
ATOM 1582 O O . ALA A 1 219 ? -16.601 10.924 27.429 1.00 95.56 219 ALA A O 1
ATOM 1583 N N . ARG A 1 220 ? -16.748 12.956 26.478 1.00 96.38 220 ARG A N 1
ATOM 1584 C CA . ARG A 1 220 ? -17.481 12.484 25.284 1.00 96.38 220 ARG A CA 1
ATOM 1585 C C . ARG A 1 220 ? -16.661 11.503 24.453 1.00 96.38 220 ARG A C 1
ATOM 1587 O O . ARG A 1 220 ? -17.196 10.506 23.978 1.00 96.38 220 ARG A O 1
ATOM 1594 N N . THR A 1 221 ? -15.365 11.768 24.327 1.00 96.94 221 THR A N 1
ATOM 1595 C CA . THR A 1 221 ? -14.421 10.912 23.599 1.00 96.94 221 THR A CA 1
ATOM 1596 C C . THR A 1 221 ? -14.343 9.514 24.231 1.00 96.94 221 THR A C 1
ATOM 1598 O O . THR A 1 221 ? -14.496 8.504 23.542 1.00 96.94 221 THR A O 1
ATOM 1601 N N . LEU A 1 222 ? -14.192 9.432 25.561 1.00 97.62 222 LEU A N 1
ATOM 1602 C CA . LEU A 1 222 ? -14.205 8.152 26.279 1.00 97.62 222 LEU A CA 1
ATOM 1603 C C . LEU A 1 222 ? -15.571 7.458 26.199 1.00 97.62 222 LEU A C 1
ATOM 1605 O O . LEU A 1 222 ? -15.633 6.247 25.970 1.00 97.62 222 LEU A O 1
ATOM 1609 N N . ALA A 1 223 ? -16.667 8.208 26.339 1.00 97.62 223 ALA A N 1
ATOM 1610 C CA . ALA A 1 223 ? -18.021 7.668 26.226 1.00 97.62 223 ALA A CA 1
ATOM 1611 C C . ALA A 1 223 ? -18.271 7.004 24.860 1.00 97.62 223 ALA A C 1
ATOM 1613 O O . ALA A 1 223 ? -18.846 5.919 24.817 1.00 97.62 223 ALA A O 1
ATOM 1614 N N . ALA A 1 224 ? -17.763 7.593 23.771 1.00 97.81 224 ALA A N 1
ATOM 1615 C CA . ALA A 1 224 ? -17.914 7.058 22.418 1.00 97.81 224 ALA A CA 1
ATOM 1616 C C . ALA A 1 224 ? -17.149 5.745 22.171 1.00 97.81 224 ALA A C 1
ATOM 1618 O O . ALA A 1 224 ? -17.527 4.976 21.288 1.00 97.81 224 ALA A O 1
ATOM 1619 N N . GLY A 1 225 ? -16.097 5.463 22.949 1.00 97.25 225 GLY A N 1
ATOM 1620 C CA . GLY A 1 225 ? -15.339 4.211 22.850 1.00 97.25 225 GLY A CA 1
ATOM 1621 C C . GLY A 1 225 ? -13.818 4.359 22.841 1.00 97.25 225 GLY A C 1
ATOM 1622 O O . GLY A 1 225 ? -13.135 3.332 22.797 1.00 97.25 225 GLY A O 1
ATOM 1623 N N . VAL A 1 226 ? -13.289 5.589 22.900 1.00 98.06 226 VAL A N 1
ATOM 1624 C CA . VAL A 1 226 ? -11.848 5.850 23.048 1.00 98.06 226 VAL A CA 1
ATOM 1625 C C . VAL A 1 226 ? -11.369 5.435 24.442 1.00 98.06 226 VAL A C 1
ATOM 1627 O O . VAL A 1 226 ? -12.079 5.616 25.428 1.00 98.06 226 VAL A O 1
ATOM 1630 N N . ASP A 1 227 ? -10.165 4.871 24.529 1.00 98.06 227 ASP A N 1
ATOM 1631 C CA . ASP A 1 227 ? -9.546 4.458 25.796 1.00 98.06 227 ASP A CA 1
ATOM 1632 C C . ASP A 1 227 ? -8.316 5.304 26.159 1.00 98.06 227 ASP A C 1
ATOM 1634 O O . ASP A 1 227 ? -8.000 5.458 27.335 1.00 98.06 227 ASP A O 1
ATOM 1638 N N . PHE A 1 228 ? -7.631 5.870 25.160 1.00 96.81 228 PHE A N 1
ATOM 1639 C CA . PHE A 1 228 ? -6.520 6.798 25.354 1.00 96.81 228 PHE A CA 1
ATOM 1640 C C . PHE A 1 228 ? -6.831 8.140 24.697 1.00 96.81 228 PHE A C 1
ATOM 1642 O O . PHE A 1 228 ? -6.865 8.245 23.470 1.00 96.81 228 PHE A O 1
ATOM 1649 N N . ALA A 1 229 ? -7.053 9.167 25.509 1.00 94.75 229 ALA A N 1
ATOM 1650 C CA . ALA A 1 229 ? -7.417 10.505 25.068 1.00 94.75 229 ALA A CA 1
ATOM 1651 C C . ALA A 1 229 ? -6.429 11.520 25.658 1.00 94.75 229 ALA A C 1
ATOM 1653 O O . ALA A 1 229 ? -6.647 11.983 26.775 1.00 94.75 229 ALA A O 1
ATOM 1654 N N . PRO A 1 230 ? -5.348 11.881 24.941 1.00 89.06 230 PRO A N 1
ATOM 1655 C CA . PRO A 1 230 ? -4.380 12.873 25.411 1.00 89.06 230 PRO A CA 1
ATOM 1656 C C . PRO A 1 230 ? -5.059 14.209 25.750 1.00 89.06 230 PRO A C 1
ATOM 1658 O O . PRO A 1 230 ? -5.428 14.977 24.861 1.00 89.06 230 PRO A O 1
ATOM 1661 N N . ALA A 1 231 ? -5.257 14.465 27.042 1.00 89.12 231 ALA A N 1
ATOM 1662 C CA . ALA A 1 231 ? -5.964 15.621 27.582 1.00 89.12 231 ALA A CA 1
ATOM 1663 C C . ALA A 1 231 ? -5.598 15.829 29.062 1.00 89.12 231 ALA A C 1
ATOM 1665 O O . ALA A 1 231 ? -4.857 15.045 29.655 1.00 89.12 231 ALA A O 1
ATOM 1666 N N . ASP A 1 232 ? -6.145 16.879 29.671 1.00 89.44 232 ASP A N 1
ATOM 1667 C CA . ASP A 1 232 ? -6.069 17.075 31.118 1.00 89.44 232 ASP A CA 1
ATOM 1668 C C . ASP A 1 232 ? -6.897 16.004 31.853 1.00 89.44 232 ASP A C 1
ATOM 1670 O O . ASP A 1 232 ? -8.114 15.914 31.667 1.00 89.44 232 ASP A O 1
ATOM 1674 N N . ALA A 1 233 ? -6.235 15.204 32.696 1.00 92.31 233 ALA A N 1
ATOM 1675 C CA . ALA A 1 233 ? -6.864 14.151 33.489 1.00 92.31 233 ALA A CA 1
ATOM 1676 C C . ALA A 1 233 ? -7.899 14.701 34.486 1.00 92.31 233 ALA A C 1
ATOM 1678 O O . ALA A 1 233 ? -8.893 14.024 34.749 1.00 92.31 233 ALA A O 1
ATOM 1679 N N . GLY A 1 234 ? -7.720 15.930 34.989 1.00 95.25 234 GLY A N 1
ATOM 1680 C CA . GLY A 1 234 ? -8.669 16.561 35.913 1.00 95.25 234 GLY A CA 1
ATOM 1681 C C . GLY A 1 234 ? -10.070 16.676 35.311 1.00 95.25 234 GLY A C 1
ATOM 1682 O O . GLY A 1 234 ? -11.053 16.357 35.969 1.00 95.25 234 GLY A O 1
ATOM 1683 N N . ARG A 1 235 ? -10.163 16.974 34.005 1.00 95.56 235 ARG A N 1
ATOM 1684 C CA . ARG A 1 235 ? -11.447 17.047 33.285 1.00 95.56 235 ARG A CA 1
ATOM 1685 C C . ARG A 1 235 ? -12.204 15.715 33.269 1.00 95.56 235 ARG A C 1
ATOM 1687 O O . ARG A 1 235 ? -13.430 15.725 33.244 1.00 95.56 235 ARG A O 1
ATOM 1694 N N . LEU A 1 236 ? -11.497 14.581 33.250 1.00 95.81 236 LEU A N 1
ATOM 1695 C CA . LEU A 1 236 ? -12.121 13.255 33.325 1.00 95.81 236 LEU A CA 1
ATOM 1696 C C . LEU A 1 236 ? -12.600 12.945 34.744 1.00 95.81 236 LEU A C 1
ATOM 1698 O O . LEU A 1 236 ? -13.696 12.416 34.910 1.00 95.81 236 LEU A O 1
ATOM 1702 N N . VAL A 1 237 ? -11.808 13.306 35.756 1.00 97.06 237 VAL A N 1
ATOM 1703 C CA . VAL A 1 237 ? -12.181 13.144 37.168 1.00 97.06 237 VAL A CA 1
ATOM 1704 C C . VAL A 1 237 ? -13.432 13.965 37.485 1.00 97.06 237 VAL A C 1
ATOM 1706 O O . VAL A 1 237 ? -14.403 13.414 38.001 1.00 97.06 237 VAL A O 1
ATOM 1709 N N . ASP A 1 238 ? -13.459 15.237 37.083 1.00 97.00 238 ASP A N 1
ATOM 1710 C CA . ASP A 1 238 ? -14.613 16.126 37.254 1.00 97.00 238 ASP A CA 1
ATOM 1711 C C . ASP A 1 238 ? -15.864 15.580 36.545 1.00 97.00 238 ASP A C 1
ATOM 1713 O O . ASP A 1 238 ? -16.976 15.633 37.079 1.00 97.00 238 ASP A O 1
ATOM 1717 N N . ALA A 1 239 ? -15.700 15.014 35.343 1.00 96.69 239 ALA A N 1
ATOM 1718 C CA . ALA A 1 239 ? -16.800 14.416 34.591 1.00 96.69 239 ALA A CA 1
ATOM 1719 C C . ALA A 1 239 ? -17.381 13.177 35.291 1.00 96.69 239 ALA A C 1
ATOM 1721 O O . ALA A 1 239 ? -18.600 13.015 35.314 1.00 96.69 239 ALA A O 1
ATOM 1722 N N . VAL A 1 240 ? -16.544 12.334 35.902 1.00 96.81 240 VAL A N 1
ATOM 1723 C CA . VAL A 1 240 ? -17.022 11.186 36.691 1.00 96.81 240 VAL A CA 1
ATOM 1724 C C . VAL A 1 240 ? -17.711 11.651 37.971 1.00 96.81 240 VAL A C 1
ATOM 1726 O O . VAL A 1 240 ? -18.826 11.224 38.260 1.00 96.81 240 VAL A O 1
ATOM 1729 N N . GLN A 1 241 ? -17.100 12.576 38.715 1.00 96.19 241 GLN A N 1
ATOM 1730 C CA . GLN A 1 241 ? -17.654 13.082 39.977 1.00 96.19 241 GLN A CA 1
ATOM 1731 C C . GLN A 1 241 ? -18.997 13.805 39.792 1.00 96.19 241 GLN A C 1
ATOM 1733 O O . GLN A 1 241 ? -19.868 13.724 40.657 1.00 96.19 241 GLN A O 1
ATOM 1738 N N . SER A 1 242 ? -19.182 14.492 38.663 1.00 96.31 242 SER A N 1
ATOM 1739 C CA . SER A 1 242 ? -20.445 15.153 38.308 1.00 96.31 242 SER A CA 1
ATOM 1740 C C . SER A 1 242 ? -21.497 14.217 37.696 1.00 96.31 242 SER A C 1
ATOM 1742 O O . SER A 1 242 ? -22.639 14.638 37.511 1.00 96.31 242 SER A O 1
ATOM 1744 N N . GLY A 1 243 ? -21.141 12.966 37.375 1.00 94.81 243 GLY A N 1
ATOM 1745 C CA . GLY A 1 243 ? -22.013 12.003 36.693 1.00 94.81 243 GLY A CA 1
ATOM 1746 C C . GLY A 1 243 ? -22.152 12.221 35.180 1.00 94.81 243 GLY A C 1
ATOM 1747 O O . GLY A 1 243 ? -22.979 11.571 34.545 1.00 94.81 243 GLY A O 1
ATOM 1748 N N . ALA A 1 244 ? -21.357 13.117 34.584 1.00 94.94 244 ALA A N 1
ATOM 1749 C CA . ALA A 1 244 ? -21.308 13.331 33.136 1.00 94.94 244 ALA A CA 1
ATOM 1750 C C . ALA A 1 244 ? -20.610 12.182 32.379 1.00 94.94 244 ALA A C 1
ATOM 1752 O O . ALA A 1 244 ? -20.836 12.009 31.181 1.00 94.94 244 ALA A O 1
ATOM 1753 N N . LEU A 1 245 ? -19.774 11.401 33.070 1.00 96.62 245 LEU A N 1
ATOM 1754 C CA . LEU A 1 245 ? -19.141 10.182 32.575 1.00 96.62 245 LEU A CA 1
ATOM 1755 C C . LEU A 1 245 ? -19.360 9.055 33.589 1.00 96.62 245 LEU A C 1
ATOM 1757 O O . LEU A 1 245 ? -19.030 9.206 34.761 1.00 96.62 245 LEU A O 1
ATOM 1761 N N . ASP A 1 246 ? -19.885 7.916 33.146 1.00 96.88 246 ASP A N 1
ATOM 1762 C CA . ASP A 1 246 ? -20.027 6.748 34.016 1.00 96.88 246 ASP A CA 1
ATOM 1763 C C . ASP A 1 246 ? -18.639 6.181 34.376 1.00 96.88 246 ASP A C 1
ATOM 1765 O O . ASP A 1 246 ? -17.793 5.981 33.498 1.00 96.88 246 ASP A O 1
ATOM 1769 N N . GLU A 1 247 ? -18.386 5.905 35.661 1.00 96.25 247 GLU A N 1
ATOM 1770 C CA . GLU A 1 247 ? -17.090 5.382 36.118 1.00 96.25 247 GLU A CA 1
ATOM 1771 C C . GLU A 1 247 ? -16.730 4.049 35.436 1.00 96.25 247 GLU A C 1
ATOM 1773 O O . GLU A 1 247 ? -15.555 3.770 35.193 1.00 96.25 247 GLU A O 1
ATOM 1778 N N . SER A 1 248 ? -17.717 3.240 35.039 1.00 96.69 248 SER A N 1
ATOM 1779 C CA . SER A 1 248 ? -17.484 2.002 34.287 1.00 96.69 248 SER A CA 1
ATOM 1780 C C . SER A 1 248 ? -16.812 2.242 32.930 1.00 96.69 248 SER A C 1
ATOM 1782 O O . SER A 1 248 ? -16.020 1.406 32.487 1.00 96.69 248 SER A O 1
ATOM 1784 N N . VAL A 1 249 ? -17.041 3.398 32.293 1.00 97.19 249 VAL A N 1
ATOM 1785 C CA . VAL A 1 249 ? -16.364 3.790 31.047 1.00 97.19 249 VAL A CA 1
ATOM 1786 C C . VAL A 1 249 ? -14.888 4.068 31.314 1.00 97.19 249 VAL A C 1
ATOM 1788 O O . VAL A 1 249 ? -14.026 3.587 30.576 1.00 97.19 249 VAL A O 1
ATOM 1791 N N . LEU A 1 250 ? -14.587 4.781 32.401 1.00 96.81 250 LEU A N 1
ATOM 1792 C CA . LEU A 1 250 ? -13.213 5.039 32.826 1.00 96.81 250 LEU A CA 1
ATOM 1793 C C . LEU A 1 250 ? -12.497 3.735 33.226 1.00 96.81 250 LEU A C 1
ATOM 1795 O O . LEU A 1 250 ? -11.341 3.524 32.860 1.00 96.81 250 LEU A O 1
ATOM 1799 N N . ASN A 1 251 ? -13.201 2.814 33.892 1.00 97.56 251 ASN A N 1
ATOM 1800 C CA . ASN A 1 251 ? -12.687 1.486 34.241 1.00 97.56 251 ASN A CA 1
ATOM 1801 C C . ASN A 1 251 ? -12.383 0.639 32.997 1.00 97.56 251 ASN A C 1
ATOM 1803 O O . ASN A 1 251 ? -11.344 -0.025 32.947 1.00 97.56 251 ASN A O 1
ATOM 1807 N N . ARG A 1 252 ? -13.252 0.667 31.975 1.00 96.31 252 ARG A N 1
ATOM 1808 C CA . ARG A 1 252 ? -13.020 -0.004 30.683 1.00 96.31 252 ARG A CA 1
ATOM 1809 C C . ARG A 1 252 ? -11.765 0.543 30.007 1.00 96.31 252 ARG A C 1
ATOM 1811 O O . ARG A 1 252 ? -10.909 -0.245 29.603 1.00 96.31 252 ARG A O 1
ATOM 1818 N N . ALA A 1 253 ? -11.655 1.868 29.918 1.00 97.44 253 ALA A N 1
ATOM 1819 C CA . ALA A 1 253 ? -10.512 2.539 29.310 1.00 97.44 253 ALA A CA 1
ATOM 1820 C C . ALA A 1 253 ? -9.205 2.156 30.020 1.00 97.44 253 ALA A C 1
ATOM 1822 O O . ALA A 1 253 ? -8.300 1.601 29.394 1.00 97.44 253 ALA A O 1
ATOM 1823 N N . ALA A 1 254 ? -9.156 2.304 31.348 1.00 97.25 254 ALA A N 1
ATOM 1824 C CA . ALA A 1 254 ? -8.006 1.904 32.154 1.00 97.25 254 ALA A CA 1
ATOM 1825 C C . ALA A 1 254 ? -7.668 0.410 31.986 1.00 97.25 254 ALA A C 1
ATOM 1827 O O . ALA A 1 254 ? -6.501 0.065 31.814 1.00 97.25 254 ALA A O 1
ATOM 1828 N N . SER A 1 255 ? -8.670 -0.479 31.946 1.00 96.75 255 SER A N 1
ATOM 1829 C CA . SER A 1 255 ? -8.468 -1.920 31.716 1.00 96.75 255 SER A CA 1
ATOM 1830 C C . SER A 1 255 ? -7.776 -2.206 30.383 1.00 96.75 255 SER A C 1
ATOM 1832 O O . SER A 1 255 ? -6.867 -3.036 30.321 1.00 96.75 255 SER A O 1
ATOM 1834 N N . ASN A 1 256 ? -8.199 -1.536 29.308 1.00 96.25 256 ASN A N 1
ATOM 1835 C CA . ASN A 1 256 ? -7.629 -1.711 27.973 1.00 96.25 256 ASN A CA 1
ATOM 1836 C C . ASN A 1 256 ? -6.173 -1.231 27.917 1.00 96.25 256 ASN A C 1
ATOM 1838 O O . ASN A 1 256 ? -5.322 -1.932 27.367 1.00 96.25 256 ASN A O 1
ATOM 1842 N N . ILE A 1 257 ? -5.863 -0.100 28.556 1.00 95.94 257 ILE A N 1
ATOM 1843 C CA . ILE A 1 257 ? -4.486 0.401 28.664 1.00 95.94 257 ILE A CA 1
ATOM 1844 C C . ILE A 1 257 ? -3.623 -0.538 29.510 1.00 95.94 257 ILE A C 1
ATOM 1846 O O . ILE A 1 257 ? -2.543 -0.932 29.077 1.00 95.94 257 ILE A O 1
ATOM 1850 N N . ILE A 1 258 ? -4.110 -0.988 30.668 1.00 94.81 258 ILE A N 1
ATOM 1851 C CA . ILE A 1 258 ? -3.383 -1.929 31.531 1.00 94.81 258 ILE A CA 1
ATOM 1852 C C . ILE A 1 258 ? -3.089 -3.238 30.794 1.00 94.81 258 ILE A C 1
ATOM 1854 O O . ILE A 1 258 ? -1.969 -3.730 30.880 1.00 94.81 258 ILE A O 1
ATOM 1858 N N . ARG A 1 259 ? -4.034 -3.787 30.016 1.00 93.50 259 ARG A N 1
ATOM 1859 C CA . ARG A 1 259 ? -3.785 -4.994 29.202 1.00 93.50 259 ARG A CA 1
ATOM 1860 C C . ARG A 1 259 ? -2.594 -4.829 28.266 1.00 93.50 259 ARG A C 1
ATOM 1862 O O . ARG A 1 259 ? -1.854 -5.788 28.091 1.00 93.50 259 ARG A O 1
ATOM 1869 N N . ILE A 1 260 ? -2.405 -3.643 27.691 1.00 92.12 260 ILE A N 1
ATOM 1870 C CA . ILE A 1 260 ? -1.260 -3.333 26.826 1.00 92.12 260 ILE A CA 1
ATOM 1871 C C . ILE A 1 260 ? 0.022 -3.226 27.657 1.00 92.12 260 ILE A C 1
ATOM 1873 O O . ILE A 1 260 ? 1.032 -3.829 27.302 1.00 92.12 260 ILE A O 1
ATOM 1877 N N . LEU A 1 261 ? -0.022 -2.518 28.790 1.00 90.06 261 LEU A N 1
ATOM 1878 C CA . LEU A 1 261 ? 1.133 -2.335 29.677 1.00 90.06 261 LEU A CA 1
ATOM 1879 C C . LEU A 1 261 ? 1.619 -3.646 30.319 1.00 90.06 261 LEU A C 1
ATOM 1881 O O . LEU A 1 261 ? 2.813 -3.802 30.565 1.00 90.06 261 LEU A O 1
ATOM 1885 N N . LEU A 1 262 ? 0.709 -4.591 30.580 1.00 84.94 262 LEU A N 1
ATOM 1886 C CA . LEU A 1 262 ? 1.019 -5.897 31.167 1.00 84.94 262 LEU A CA 1
ATOM 1887 C C . LEU A 1 262 ? 1.625 -6.892 30.175 1.00 84.94 262 LEU A C 1
ATOM 1889 O O . LEU A 1 262 ? 2.096 -7.948 30.604 1.00 84.94 262 LEU A O 1
ATOM 1893 N N . VAL A 1 263 ? 1.658 -6.583 28.873 1.00 73.19 263 VAL A N 1
ATOM 1894 C CA . VAL A 1 263 ? 2.452 -7.353 27.906 1.00 73.19 263 VAL A CA 1
ATOM 1895 C C . VAL A 1 263 ? 3.930 -7.025 28.143 1.00 73.19 263 VAL A C 1
ATOM 1897 O O . VAL A 1 263 ? 4.570 -6.273 27.416 1.00 73.19 263 VAL A O 1
ATOM 1900 N N . ALA A 1 264 ? 4.471 -7.581 29.225 1.00 57.19 264 ALA A N 1
ATOM 1901 C CA . ALA A 1 264 ? 5.860 -7.470 29.620 1.00 57.19 264 ALA A CA 1
ATOM 1902 C C . ALA A 1 264 ? 6.575 -8.773 29.252 1.00 57.19 264 ALA A C 1
ATOM 1904 O O . ALA A 1 264 ? 6.440 -9.796 29.919 1.00 57.19 264 ALA A O 1
ATOM 1905 N N . SER A 1 265 ? 7.347 -8.733 28.170 1.00 55.06 265 SER A N 1
ATOM 1906 C CA . SER A 1 265 ? 8.410 -9.707 27.914 1.00 55.06 265 SER A CA 1
ATOM 1907 C C . SER A 1 265 ? 9.759 -9.034 28.158 1.00 55.06 265 SER A C 1
ATOM 1909 O O . SER A 1 265 ? 9.849 -7.818 27.967 1.00 55.06 265 SER A O 1
ATOM 1911 N N . PRO A 1 266 ? 10.815 -9.774 28.553 1.00 62.03 266 PRO A N 1
ATOM 1912 C CA . PRO A 1 266 ? 12.156 -9.204 28.659 1.00 62.03 266 PRO A CA 1
ATOM 1913 C C . PRO A 1 266 ? 12.483 -8.451 27.366 1.00 62.03 266 PRO A C 1
ATOM 1915 O O . PRO A 1 266 ? 12.334 -9.003 26.272 1.00 62.03 266 PRO A O 1
ATOM 1918 N N . GLN A 1 267 ? 12.815 -7.165 27.483 1.00 71.44 267 GLN A N 1
ATOM 1919 C CA . GLN A 1 267 ? 13.159 -6.347 26.324 1.00 71.44 267 GLN A CA 1
ATOM 1920 C C . GLN A 1 267 ? 14.479 -6.876 25.756 1.00 71.44 267 GLN A C 1
ATOM 1922 O O . GLN A 1 267 ? 15.443 -6.980 26.520 1.00 71.44 267 GLN A O 1
ATOM 1927 N N . PRO A 1 268 ? 14.528 -7.266 24.469 1.00 73.69 268 PRO A N 1
ATOM 1928 C CA . PRO A 1 268 ? 15.785 -7.666 23.863 1.00 73.69 268 PRO A CA 1
ATOM 1929 C C . PRO A 1 268 ? 16.724 -6.461 23.844 1.00 73.69 268 PRO A C 1
ATOM 1931 O O . PRO A 1 268 ? 16.283 -5.325 23.640 1.00 73.69 268 PRO A O 1
ATOM 1934 N N . SER A 1 269 ? 18.014 -6.700 24.065 1.00 73.56 269 SER A N 1
ATOM 1935 C CA . SER A 1 269 ? 19.005 -5.645 23.905 1.00 73.56 269 SER A CA 1
ATOM 1936 C C . SER A 1 269 ? 19.102 -5.289 22.420 1.00 73.56 269 SER A C 1
ATOM 1938 O O . SER A 1 269 ? 19.125 -6.195 21.587 1.00 73.56 269 SER A O 1
ATOM 1940 N N . PRO A 1 270 ? 19.250 -4.006 22.044 1.00 70.12 270 PRO A N 1
ATOM 1941 C CA . PRO A 1 270 ? 19.593 -3.631 20.671 1.00 70.12 270 PRO A CA 1
ATOM 1942 C C . PRO A 1 270 ? 20.855 -4.335 20.137 1.00 70.12 270 PRO A C 1
ATOM 1944 O O . PRO A 1 270 ? 21.013 -4.474 18.928 1.00 70.12 270 PRO A O 1
ATOM 1947 N N . ALA A 1 271 ? 21.744 -4.796 21.029 1.00 68.75 271 ALA A N 1
ATOM 1948 C CA . ALA A 1 271 ? 22.934 -5.575 20.684 1.00 68.75 271 ALA A CA 1
ATOM 1949 C C . ALA A 1 271 ? 22.632 -7.021 20.244 1.00 68.75 271 ALA A C 1
ATOM 1951 O O . ALA A 1 271 ? 23.487 -7.650 19.628 1.00 68.75 271 ALA A O 1
ATOM 1952 N N . ASP A 1 272 ? 21.435 -7.540 20.530 1.00 70.69 272 ASP A N 1
ATOM 1953 C CA . ASP A 1 272 ? 21.038 -8.915 20.206 1.00 70.69 272 ASP A CA 1
ATOM 1954 C C . ASP A 1 272 ? 20.574 -9.065 18.743 1.00 70.69 272 ASP A C 1
ATOM 1956 O O . ASP A 1 272 ? 20.229 -10.168 18.316 1.00 70.69 272 ASP A O 1
ATOM 1960 N N . ARG A 1 273 ? 20.533 -7.972 17.961 1.00 76.94 273 ARG A N 1
ATOM 1961 C CA . ARG A 1 273 ? 20.051 -7.984 16.573 1.00 76.94 273 ARG A CA 1
ATOM 1962 C C . ARG A 1 273 ? 21.165 -8.131 15.553 1.00 76.94 273 ARG A C 1
ATOM 1964 O O . ARG A 1 273 ? 22.105 -7.336 15.514 1.00 76.94 273 ARG A O 1
ATOM 1971 N N . ASP A 1 274 ? 20.971 -9.065 14.630 1.00 80.75 274 ASP A N 1
ATOM 1972 C CA . ASP A 1 274 ? 21.761 -9.152 13.409 1.00 80.75 274 ASP A CA 1
ATOM 1973 C C . ASP A 1 274 ? 21.284 -8.130 12.363 1.00 80.75 274 ASP A C 1
ATOM 1975 O O . ASP A 1 274 ? 20.409 -8.397 11.539 1.00 80.75 274 ASP A O 1
ATOM 1979 N N . ARG A 1 275 ? 21.915 -6.952 12.366 1.00 80.06 275 ARG A N 1
ATOM 1980 C CA . ARG A 1 275 ? 21.661 -5.893 11.373 1.00 80.06 275 ARG A CA 1
ATOM 1981 C C . ARG A 1 275 ? 21.951 -6.326 9.934 1.00 80.06 275 ARG A C 1
ATOM 1983 O O . ARG A 1 275 ? 21.403 -5.746 9.001 1.00 80.06 275 ARG A O 1
ATOM 1990 N N . THR A 1 276 ? 22.815 -7.320 9.733 1.00 84.50 276 THR A N 1
ATOM 1991 C CA . THR A 1 276 ? 23.132 -7.842 8.396 1.00 84.50 276 THR A CA 1
ATOM 1992 C C . THR A 1 276 ? 21.953 -8.637 7.848 1.00 84.50 276 THR A C 1
ATOM 1994 O O . THR A 1 276 ? 21.605 -8.499 6.673 1.00 84.50 276 THR A O 1
ATOM 1997 N N . ALA A 1 277 ? 21.299 -9.426 8.705 1.00 88.19 277 ALA A N 1
ATOM 1998 C CA . ALA A 1 277 ? 20.086 -10.152 8.350 1.00 88.19 277 ALA A CA 1
ATOM 1999 C C . ALA A 1 277 ? 18.925 -9.200 8.019 1.00 88.19 277 ALA A C 1
ATOM 2001 O O . ALA A 1 277 ? 18.221 -9.429 7.038 1.00 88.19 277 ALA A O 1
ATOM 2002 N N . ASP A 1 278 ? 18.760 -8.108 8.768 1.00 88.94 278 ASP A N 1
ATOM 2003 C CA . ASP A 1 278 ? 17.714 -7.111 8.490 1.00 88.94 278 ASP A CA 1
ATOM 2004 C C . ASP A 1 278 ? 17.956 -6.333 7.198 1.00 88.94 278 ASP A C 1
ATOM 2006 O O . ASP A 1 278 ? 17.027 -6.137 6.418 1.00 88.94 278 ASP A O 1
ATOM 2010 N N . ARG A 1 279 ? 19.208 -5.951 6.924 1.00 89.31 279 ARG A N 1
ATOM 2011 C CA . ARG A 1 279 ? 19.608 -5.371 5.633 1.00 89.31 279 ARG A CA 1
ATOM 2012 C C . ARG A 1 279 ? 19.297 -6.309 4.479 1.00 89.31 279 ARG A C 1
ATOM 2014 O O . ARG A 1 279 ? 18.668 -5.913 3.503 1.00 89.31 279 ARG A O 1
ATOM 2021 N N . SER A 1 280 ? 19.674 -7.577 4.627 1.00 93.62 280 SER A N 1
ATOM 2022 C CA . SER A 1 280 ? 19.383 -8.615 3.634 1.00 93.62 280 SER A CA 1
ATOM 2023 C C . SER A 1 280 ? 17.875 -8.791 3.434 1.00 93.62 280 SER A C 1
ATOM 2025 O O . SER A 1 280 ? 17.414 -8.975 2.308 1.00 93.62 280 SER A O 1
ATOM 2027 N N . LEU A 1 281 ? 17.090 -8.691 4.513 1.00 95.44 281 LEU A N 1
ATOM 2028 C CA . LEU A 1 281 ? 15.635 -8.682 4.442 1.00 95.44 281 LEU A CA 1
ATOM 2029 C C . LEU A 1 281 ? 15.127 -7.454 3.679 1.00 95.44 281 LEU A C 1
ATOM 2031 O O . LEU A 1 281 ? 14.320 -7.631 2.776 1.00 95.44 281 LEU A O 1
ATOM 2035 N N . ALA A 1 282 ? 15.600 -6.242 3.981 1.00 94.44 282 ALA A N 1
ATOM 2036 C CA . ALA A 1 282 ? 15.193 -5.025 3.277 1.00 94.44 282 ALA A CA 1
ATOM 2037 C C . ALA A 1 282 ? 15.464 -5.118 1.764 1.00 94.44 282 ALA A C 1
ATOM 2039 O O . ALA A 1 282 ? 14.586 -4.793 0.966 1.00 94.44 282 ALA A O 1
ATOM 2040 N N . VAL A 1 283 ? 16.627 -5.650 1.369 1.00 96.69 283 VAL A N 1
ATOM 2041 C CA . VAL A 1 283 ? 16.969 -5.928 -0.037 1.00 96.69 283 VAL A CA 1
ATOM 2042 C C . VAL A 1 283 ? 16.003 -6.937 -0.659 1.00 96.69 283 VAL A C 1
ATOM 2044 O O . VAL A 1 283 ? 15.516 -6.721 -1.768 1.00 96.69 283 VAL A O 1
ATOM 2047 N N . GLU A 1 284 ? 15.690 -8.032 0.036 1.00 97.75 284 GLU A N 1
ATOM 2048 C CA . GLU A 1 284 ? 14.745 -9.034 -0.467 1.00 97.75 284 GLU A CA 1
ATOM 2049 C C . GLU A 1 284 ? 13.336 -8.453 -0.633 1.00 97.75 284 GLU A C 1
ATOM 2051 O O . GLU A 1 284 ? 12.725 -8.613 -1.687 1.00 97.75 284 GLU A O 1
ATOM 2056 N N . LEU A 1 285 ? 12.829 -7.720 0.361 1.00 98.06 285 LEU A N 1
ATOM 2057 C CA . LEU A 1 285 ? 11.508 -7.097 0.277 1.00 98.06 285 LEU A CA 1
ATOM 2058 C C . LEU A 1 285 ? 11.448 -6.053 -0.850 1.00 98.06 285 LEU A C 1
ATOM 2060 O O . LEU A 1 285 ? 10.437 -5.967 -1.548 1.00 98.06 285 LEU A O 1
ATOM 2064 N N . ALA A 1 286 ? 12.533 -5.307 -1.081 1.00 97.88 286 ALA A N 1
ATOM 2065 C CA . ALA A 1 286 ? 12.651 -4.381 -2.204 1.00 97.88 286 ALA A CA 1
ATOM 2066 C C . ALA A 1 286 ? 12.620 -5.106 -3.566 1.00 97.88 286 ALA A C 1
ATOM 2068 O O . ALA A 1 286 ? 11.897 -4.676 -4.466 1.00 97.88 286 ALA A O 1
ATOM 2069 N N . LYS A 1 287 ? 13.310 -6.250 -3.714 1.00 98.38 287 LYS A N 1
ATOM 2070 C CA . LYS A 1 287 ? 13.242 -7.089 -4.931 1.00 98.38 287 LYS A CA 1
ATOM 2071 C C . LYS A 1 287 ? 11.829 -7.610 -5.190 1.00 98.38 287 LYS A C 1
ATOM 2073 O O . LYS A 1 287 ? 11.361 -7.572 -6.324 1.00 98.38 287 LYS A O 1
ATOM 2078 N N . GLN A 1 288 ? 11.132 -8.037 -4.135 1.00 98.31 288 GLN A N 1
ATOM 2079 C CA . GLN A 1 288 ? 9.749 -8.520 -4.215 1.00 98.31 288 GLN A CA 1
ATOM 2080 C C . GLN A 1 288 ? 8.734 -7.431 -4.593 1.00 98.31 288 GLN A C 1
ATOM 2082 O O . GLN A 1 288 ? 7.606 -7.766 -4.958 1.00 98.31 288 GLN A O 1
ATOM 2087 N N . SER A 1 289 ? 9.128 -6.160 -4.484 1.00 98.12 289 SER A N 1
ATOM 2088 C CA . SER A 1 289 ? 8.270 -4.980 -4.637 1.00 98.12 289 SER A CA 1
ATOM 2089 C C . SER A 1 289 ? 8.533 -4.192 -5.925 1.00 98.12 289 SER A C 1
ATOM 2091 O O . SER A 1 289 ? 7.673 -3.426 -6.354 1.00 98.12 289 SER A O 1
ATOM 2093 N N . GLY A 1 290 ? 9.695 -4.374 -6.562 1.00 98.44 290 GLY A N 1
ATOM 2094 C CA . GLY A 1 290 ? 10.033 -3.708 -7.820 1.00 98.44 290 GLY A CA 1
ATOM 2095 C C . GLY A 1 290 ? 9.069 -4.090 -8.947 1.00 98.44 290 GLY A C 1
ATOM 2096 O O . GLY A 1 290 ? 8.885 -5.273 -9.250 1.00 98.44 290 GLY A O 1
ATOM 2097 N N . VAL A 1 291 ? 8.457 -3.087 -9.580 1.00 98.88 291 VAL A N 1
ATOM 2098 C CA . VAL A 1 291 ? 7.447 -3.276 -10.629 1.00 98.88 291 VAL A CA 1
ATOM 2099 C C . VAL A 1 291 ? 8.036 -2.913 -11.985 1.00 98.88 291 VAL A C 1
ATOM 2101 O O . VAL A 1 291 ? 8.315 -1.744 -12.261 1.00 98.88 291 VAL A O 1
ATOM 2104 N N . LEU A 1 292 ? 8.198 -3.899 -12.867 1.00 98.88 292 LEU A N 1
ATOM 2105 C CA . LEU A 1 292 ? 8.570 -3.650 -14.258 1.00 98.88 292 LEU A CA 1
ATOM 2106 C C . LEU A 1 292 ? 7.320 -3.259 -15.052 1.00 98.88 292 LEU A C 1
ATOM 2108 O O . LEU A 1 292 ? 6.400 -4.044 -15.231 1.00 98.88 292 LEU A O 1
ATOM 2112 N N . LEU A 1 293 ? 7.256 -2.029 -15.533 1.00 98.81 293 LEU A N 1
ATOM 2113 C CA . LEU A 1 293 ? 6.025 -1.439 -16.073 1.00 98.81 293 LEU A CA 1
ATOM 2114 C C . LEU A 1 293 ? 5.945 -1.551 -17.580 1.00 98.81 293 LEU A C 1
ATOM 2116 O O . LEU A 1 293 ? 4.876 -1.685 -18.176 1.00 98.81 293 LEU A O 1
ATOM 2120 N N . ARG A 1 294 ? 7.113 -1.462 -18.198 1.00 98.56 294 ARG A N 1
ATOM 2121 C CA . ARG A 1 294 ? 7.322 -1.571 -19.628 1.00 98.56 294 ARG A CA 1
ATOM 2122 C C . ARG A 1 294 ? 8.662 -2.244 -19.828 1.00 98.56 294 ARG A C 1
ATOM 2124 O O . ARG A 1 294 ? 9.611 -1.943 -19.107 1.00 98.56 294 ARG A O 1
ATOM 2131 N N . ASN A 1 295 ? 8.731 -3.122 -20.817 1.00 98.31 295 ASN A N 1
ATOM 2132 C CA . ASN A 1 295 ? 9.987 -3.668 -21.287 1.00 98.31 295 ASN A CA 1
ATOM 2133 C C . ASN A 1 295 ? 9.856 -4.058 -22.759 1.00 98.31 295 ASN A C 1
ATOM 2135 O O . ASN A 1 295 ? 9.133 -4.994 -23.087 1.00 98.31 295 ASN A O 1
ATOM 2139 N N . LEU A 1 296 ? 10.545 -3.329 -23.634 1.00 97.81 296 LEU A N 1
ATOM 2140 C CA . LEU A 1 296 ? 10.646 -3.631 -25.064 1.00 97.81 296 LEU A CA 1
ATOM 2141 C C . LEU A 1 296 ? 11.940 -4.378 -25.429 1.00 97.81 296 LEU A C 1
ATOM 2143 O O . LEU A 1 296 ? 12.277 -4.474 -26.605 1.00 97.81 296 LEU A O 1
ATOM 2147 N N . GLY A 1 297 ? 12.645 -4.923 -24.431 1.00 95.56 297 GLY A N 1
ATOM 2148 C CA . GLY A 1 297 ? 13.810 -5.791 -24.623 1.00 95.56 297 GLY A CA 1
ATOM 2149 C C . GLY A 1 297 ? 15.140 -5.222 -24.130 1.00 95.56 297 GLY A C 1
ATOM 2150 O O . GLY A 1 297 ? 16.139 -5.925 -24.218 1.00 95.56 297 GLY A O 1
ATOM 2151 N N . ALA A 1 298 ? 15.181 -3.996 -23.590 1.00 97.62 298 ALA A N 1
ATOM 2152 C CA . ALA A 1 298 ? 16.410 -3.459 -22.989 1.00 97.62 298 ALA A CA 1
ATOM 2153 C C . ALA A 1 298 ? 16.768 -4.094 -21.635 1.00 97.62 298 ALA A C 1
ATOM 2155 O O . ALA A 1 298 ? 17.922 -4.010 -21.224 1.00 97.62 298 ALA A O 1
ATOM 2156 N N . LEU A 1 299 ? 15.796 -4.694 -20.937 1.00 98.31 299 LEU A N 1
ATOM 2157 C CA . LEU A 1 299 ? 16.022 -5.412 -19.683 1.00 98.31 299 LEU A CA 1
ATOM 2158 C C . LEU A 1 299 ? 15.746 -6.920 -19.838 1.00 98.31 299 LEU A C 1
ATOM 2160 O O . LEU A 1 299 ? 14.801 -7.279 -20.551 1.00 98.31 299 LEU A O 1
ATOM 2164 N N . PRO A 1 300 ? 16.489 -7.794 -19.131 1.00 98.12 300 PRO A N 1
ATOM 2165 C CA . PRO A 1 300 ? 17.610 -7.464 -18.243 1.00 98.12 300 PRO A CA 1
ATOM 2166 C C . PRO A 1 300 ? 18.868 -7.031 -19.013 1.00 98.12 300 PRO A C 1
ATOM 2168 O O . PRO A 1 300 ? 19.090 -7.453 -20.144 1.00 9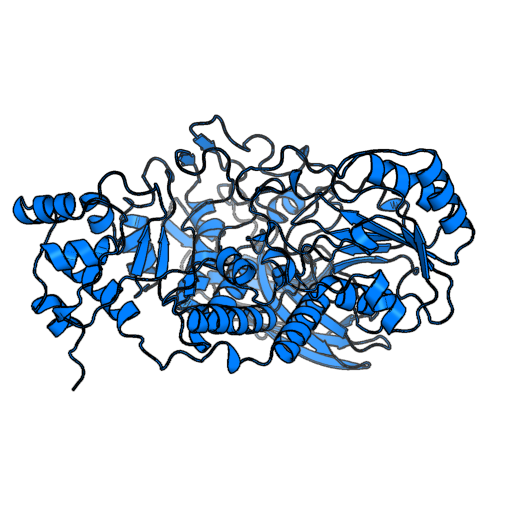8.12 300 PRO A O 1
ATOM 2171 N N . LEU A 1 301 ? 19.704 -6.210 -18.381 1.00 98.19 301 LEU A N 1
ATOM 2172 C CA . LEU A 1 301 ? 21.047 -5.876 -18.854 1.00 98.19 301 LEU A CA 1
ATOM 2173 C C . LEU A 1 301 ? 21.952 -7.112 -18.790 1.00 98.19 301 LEU A C 1
ATOM 2175 O O . LEU A 1 301 ? 21.763 -8.003 -17.959 1.00 98.19 301 LEU A O 1
ATOM 2179 N N . HIS A 1 302 ? 22.978 -7.165 -19.640 1.00 94.31 302 HIS A N 1
ATOM 2180 C CA . HIS A 1 302 ? 23.841 -8.343 -19.752 1.00 94.31 302 HIS A CA 1
ATOM 2181 C C . HIS A 1 302 ? 25.301 -8.051 -19.428 1.00 94.31 302 HIS A C 1
ATOM 2183 O O . HIS A 1 302 ? 25.854 -7.011 -19.785 1.00 94.31 302 HIS A O 1
ATOM 2189 N N . LYS A 1 303 ? 25.977 -9.014 -18.791 1.00 92.12 303 LYS A N 1
ATOM 2190 C CA . LYS A 1 303 ? 27.390 -8.887 -18.414 1.00 92.12 303 LYS A CA 1
ATOM 2191 C C . LYS A 1 303 ? 28.257 -8.466 -19.608 1.00 92.12 303 LYS A C 1
ATOM 2193 O O . LYS A 1 303 ? 28.238 -9.091 -20.662 1.00 92.12 303 LYS A O 1
ATOM 2198 N N . GLY A 1 304 ? 29.075 -7.435 -19.401 1.00 90.44 304 GLY A N 1
ATOM 2199 C CA . GLY A 1 304 ? 29.991 -6.903 -20.412 1.00 90.44 304 GLY A CA 1
ATOM 2200 C C . GLY A 1 304 ? 29.423 -5.765 -21.264 1.00 90.44 304 GLY A C 1
ATOM 2201 O O . GLY A 1 304 ? 30.222 -5.087 -21.910 1.00 90.44 304 GLY A O 1
ATOM 2202 N N . GLN A 1 305 ? 28.109 -5.528 -21.207 1.00 95.62 305 GLN A N 1
ATOM 2203 C CA . GLN A 1 305 ? 27.440 -4.371 -21.798 1.00 95.62 305 GLN A CA 1
ATOM 2204 C C . GLN A 1 305 ? 27.940 -3.076 -21.142 1.00 95.62 305 GLN A C 1
ATOM 2206 O O . GLN A 1 305 ? 28.087 -3.015 -19.919 1.00 95.62 305 GLN A O 1
ATOM 2211 N N . LYS A 1 306 ? 28.237 -2.054 -21.947 1.00 97.31 306 LYS A N 1
ATOM 2212 C CA . LYS A 1 306 ? 28.596 -0.713 -21.470 1.00 97.31 306 LYS A CA 1
ATOM 2213 C C . LYS A 1 306 ? 27.317 0.057 -21.190 1.00 97.31 306 LYS A C 1
ATOM 2215 O O . LYS A 1 306 ? 26.541 0.301 -22.111 1.00 97.31 306 LYS A O 1
ATOM 2220 N N . VAL A 1 307 ? 27.111 0.457 -19.943 1.00 98.62 307 VAL A N 1
ATOM 2221 C CA . VAL A 1 307 ? 25.857 1.090 -19.525 1.00 98.62 307 VAL A CA 1
ATOM 2222 C C . VAL A 1 307 ? 26.127 2.487 -18.984 1.00 98.62 307 VAL A C 1
ATOM 2224 O O . VAL A 1 307 ? 26.979 2.663 -18.117 1.00 98.62 307 VAL A O 1
ATOM 2227 N N . ALA A 1 308 ? 25.405 3.487 -19.485 1.00 98.62 308 ALA A N 1
ATOM 2228 C CA . ALA A 1 308 ? 25.428 4.830 -18.913 1.00 98.62 308 ALA A CA 1
ATOM 2229 C C . ALA A 1 308 ? 24.403 4.917 -17.773 1.00 98.62 308 ALA A C 1
ATOM 2231 O O . ALA A 1 308 ? 23.213 4.727 -18.014 1.00 98.62 308 ALA A O 1
ATOM 2232 N N . TYR A 1 309 ? 24.846 5.195 -16.547 1.00 98.75 309 TYR A N 1
ATOM 2233 C CA . TYR A 1 309 ? 23.962 5.532 -15.426 1.00 98.75 309 TYR A CA 1
ATOM 2234 C C . TYR A 1 309 ? 23.828 7.052 -15.361 1.00 98.75 309 TYR A C 1
ATOM 2236 O O . TYR A 1 309 ? 24.832 7.759 -15.297 1.00 98.75 309 TYR A O 1
ATOM 2244 N N . ILE A 1 310 ? 22.594 7.546 -15.421 1.00 98.75 310 ILE A N 1
ATOM 2245 C CA . ILE A 1 310 ? 22.279 8.971 -15.535 1.00 98.75 310 ILE A CA 1
ATOM 2246 C C . ILE A 1 310 ? 21.285 9.362 -14.439 1.00 98.75 310 ILE A C 1
ATOM 2248 O O . ILE A 1 310 ? 20.319 8.640 -14.206 1.00 98.75 310 ILE A O 1
ATOM 2252 N N . GLY A 1 311 ? 21.473 10.517 -13.807 1.00 98.06 311 GLY A N 1
ATOM 2253 C CA . GLY A 1 311 ? 20.589 11.032 -12.757 1.00 98.06 311 GLY A CA 1
ATOM 2254 C C . GLY A 1 311 ? 21.212 10.889 -11.373 1.00 98.06 311 GLY A C 1
ATOM 2255 O O . GLY A 1 311 ? 21.644 9.798 -10.998 1.00 98.06 311 GLY A O 1
ATOM 2256 N N . ALA A 1 312 ? 21.194 11.962 -10.575 1.00 96.25 312 ALA A N 1
ATOM 2257 C CA . ALA A 1 312 ? 21.744 11.961 -9.216 1.00 96.25 312 ALA A CA 1
ATOM 2258 C C . ALA A 1 312 ? 21.156 10.871 -8.301 1.00 96.25 312 ALA A C 1
ATOM 2260 O O . ALA A 1 312 ? 21.823 10.435 -7.368 1.00 96.25 312 ALA A O 1
ATOM 2261 N N . PHE A 1 313 ? 19.943 10.372 -8.572 1.00 96.12 313 PHE A N 1
ATOM 2262 C CA . PHE A 1 313 ? 19.350 9.267 -7.811 1.00 96.12 313 PHE A CA 1
ATOM 2263 C C . PHE A 1 313 ? 20.093 7.926 -7.960 1.00 96.12 313 PHE A C 1
ATOM 2265 O O . PHE A 1 313 ? 19.821 7.009 -7.186 1.00 96.12 313 PHE A O 1
ATOM 2272 N N . ALA A 1 314 ? 21.015 7.793 -8.922 1.00 96.94 314 ALA A N 1
ATOM 2273 C CA . ALA A 1 314 ? 21.886 6.624 -9.034 1.00 96.94 314 ALA A CA 1
ATOM 2274 C C . ALA A 1 314 ? 22.901 6.548 -7.876 1.00 96.94 314 ALA A C 1
ATOM 2276 O O . ALA A 1 314 ? 23.176 5.450 -7.390 1.00 96.94 314 ALA A O 1
ATOM 2277 N N . ASP A 1 315 ? 23.419 7.707 -7.446 1.00 94.50 315 ASP A N 1
ATOM 2278 C CA . ASP A 1 315 ? 24.388 7.883 -6.348 1.00 94.50 315 ASP A CA 1
ATOM 2279 C C . ASP A 1 315 ? 23.696 8.219 -5.013 1.00 94.50 315 ASP A C 1
ATOM 2281 O O . ASP A 1 315 ? 24.088 7.782 -3.933 1.00 94.50 315 ASP A O 1
ATOM 2285 N N . HIS A 1 316 ? 22.608 8.988 -5.079 1.00 92.19 316 HIS A N 1
ATOM 2286 C CA . HIS A 1 316 ? 21.831 9.459 -3.933 1.00 92.19 316 HIS A CA 1
ATOM 2287 C C . HIS A 1 316 ? 20.380 8.976 -4.043 1.00 92.19 316 HIS A C 1
ATOM 2289 O O . HIS A 1 316 ? 19.482 9.766 -4.357 1.00 92.19 316 HIS A O 1
ATOM 2295 N N . PRO A 1 317 ? 20.121 7.673 -3.832 1.00 90.88 317 PRO A N 1
ATOM 2296 C CA . PRO A 1 317 ? 18.801 7.100 -4.046 1.00 90.88 317 PRO A CA 1
ATOM 2297 C C . PRO A 1 317 ? 17.745 7.725 -3.125 1.00 90.88 317 PRO A C 1
ATOM 2299 O O . PRO A 1 317 ? 18.006 8.045 -1.965 1.00 90.88 317 PRO A O 1
ATOM 2302 N N . ARG A 1 318 ? 16.514 7.854 -3.632 1.00 90.69 318 ARG A N 1
ATOM 2303 C CA . ARG A 1 318 ? 15.351 8.287 -2.849 1.00 90.69 318 ARG A CA 1
ATOM 2304 C C . ARG A 1 318 ? 14.636 7.049 -2.317 1.00 90.69 318 ARG A C 1
ATOM 2306 O O . ARG A 1 318 ? 13.873 6.419 -3.035 1.00 90.69 318 ARG A O 1
ATOM 2313 N N . TYR A 1 319 ? 14.919 6.693 -1.068 1.00 89.00 319 TYR A N 1
ATOM 2314 C CA . TYR A 1 319 ? 14.487 5.423 -0.477 1.00 89.00 319 TYR A CA 1
ATOM 2315 C C . TYR A 1 319 ? 13.363 5.535 0.564 1.00 89.00 319 TYR A C 1
ATOM 2317 O O . TYR A 1 319 ? 12.747 4.522 0.881 1.00 89.00 319 TYR A O 1
ATOM 2325 N N . SER A 1 320 ? 13.068 6.734 1.073 1.00 87.94 320 SER A N 1
ATOM 2326 C CA . SER A 1 320 ? 12.034 6.997 2.088 1.00 87.94 320 SER A CA 1
ATOM 2327 C C . SER A 1 320 ? 11.342 8.349 1.847 1.00 87.94 320 SER A C 1
ATOM 2329 O O . SER A 1 320 ? 11.816 9.161 1.051 1.00 87.94 320 SER A O 1
ATOM 2331 N N . ALA A 1 321 ? 10.198 8.591 2.502 1.00 78.25 321 ALA A N 1
ATOM 2332 C CA . ALA A 1 321 ? 9.387 9.805 2.321 1.00 78.25 321 ALA A CA 1
ATOM 2333 C C . ALA A 1 321 ? 9.803 10.995 3.211 1.00 78.25 321 ALA A C 1
ATOM 2335 O O . ALA A 1 321 ? 9.416 12.127 2.937 1.00 78.25 321 ALA A O 1
ATOM 2336 N N . GLY A 1 322 ? 10.642 10.785 4.227 1.00 65.38 322 GLY A N 1
ATOM 2337 C CA . GLY A 1 322 ? 11.164 11.837 5.106 1.00 65.38 322 GLY A CA 1
ATOM 2338 C C . GLY A 1 322 ? 12.532 11.468 5.682 1.00 65.38 322 GLY A C 1
ATOM 2339 O O . GLY A 1 322 ? 13.008 10.352 5.479 1.00 65.38 322 GLY A O 1
ATOM 2340 N N . HIS A 1 323 ? 13.177 12.391 6.400 1.00 50.88 323 HIS A N 1
ATOM 2341 C CA . HIS A 1 323 ? 14.397 12.073 7.151 1.00 50.88 323 HIS A CA 1
ATOM 2342 C C . HIS A 1 323 ? 14.094 11.072 8.276 1.00 50.88 323 HIS A C 1
ATOM 2344 O O . HIS A 1 323 ? 13.152 11.285 9.045 1.00 50.88 323 HIS A O 1
ATOM 2350 N N . PRO A 1 324 ? 14.898 9.998 8.372 1.00 50.03 324 PRO A N 1
ATOM 2351 C CA . PRO A 1 324 ? 16.309 10.112 8.746 1.00 50.03 324 PRO A CA 1
ATOM 2352 C C . PRO A 1 324 ? 17.276 9.355 7.822 1.00 50.03 324 PRO A C 1
ATOM 2354 O O . PRO A 1 324 ? 16.910 8.427 7.108 1.00 50.03 324 PRO A O 1
ATOM 2357 N N . ARG A 1 325 ? 18.555 9.757 7.868 1.00 55.66 325 ARG A N 1
ATOM 2358 C CA . ARG A 1 325 ? 19.653 9.046 7.206 1.00 55.66 325 ARG A CA 1
ATOM 2359 C C . ARG A 1 325 ? 19.751 7.649 7.809 1.00 55.66 325 ARG A C 1
ATOM 2361 O O . ARG A 1 325 ? 20.286 7.514 8.912 1.00 55.66 325 ARG A O 1
ATOM 2368 N N . ALA A 1 326 ? 19.298 6.625 7.085 1.00 59.53 326 ALA A N 1
ATOM 2369 C CA . ALA A 1 326 ? 19.801 5.285 7.341 1.00 59.53 326 ALA A CA 1
ATOM 2370 C C . ALA A 1 326 ? 21.340 5.390 7.383 1.00 59.53 326 ALA A C 1
ATOM 2372 O O . ALA A 1 326 ? 21.925 6.096 6.552 1.00 59.53 326 ALA A O 1
ATOM 2373 N N . PRO A 1 327 ? 22.011 4.794 8.384 1.00 59.97 327 PRO A N 1
ATOM 2374 C CA . PRO A 1 327 ? 23.429 5.048 8.625 1.00 59.97 327 PRO A CA 1
ATOM 2375 C C . PRO A 1 327 ? 24.290 4.745 7.392 1.00 59.97 327 PRO A C 1
ATOM 2377 O O . PRO A 1 327 ? 25.336 5.369 7.219 1.00 59.97 327 PRO A O 1
ATOM 2380 N N . GLN A 1 328 ? 23.836 3.819 6.539 1.00 69.69 328 GLN A N 1
ATOM 2381 C CA . GLN A 1 328 ? 24.384 3.512 5.220 1.00 69.69 328 GLN A CA 1
ATOM 2382 C C . GLN A 1 328 ? 23.250 3.014 4.312 1.00 69.69 328 GLN A C 1
ATOM 2384 O O . GLN A 1 328 ? 22.515 2.118 4.718 1.00 69.69 328 GLN A O 1
ATOM 2389 N N . VAL A 1 329 ? 23.138 3.561 3.101 1.00 84.50 329 VAL A N 1
ATOM 2390 C CA . VAL A 1 329 ? 22.292 3.033 2.018 1.00 84.50 329 VAL A CA 1
ATOM 2391 C C . VAL A 1 329 ? 23.208 2.693 0.856 1.00 84.50 329 VAL A C 1
ATOM 2393 O O . VAL A 1 329 ? 24.020 3.532 0.472 1.00 84.50 329 VAL A O 1
ATOM 2396 N N . THR A 1 330 ? 23.090 1.486 0.305 1.00 90.38 330 THR A N 1
ATOM 2397 C CA . THR A 1 330 ? 23.836 1.106 -0.898 1.00 90.38 330 THR A CA 1
ATOM 2398 C C . THR A 1 330 ? 23.191 1.790 -2.102 1.00 90.38 330 THR A C 1
ATOM 2400 O O . THR A 1 330 ? 22.002 1.589 -2.366 1.00 90.38 330 THR A O 1
ATOM 2403 N N . SER A 1 331 ? 23.949 2.618 -2.824 1.00 94.75 331 SER A N 1
ATOM 2404 C CA . SER A 1 331 ? 23.480 3.243 -4.065 1.00 94.75 331 SER A CA 1
ATOM 2405 C C . SER A 1 331 ? 23.459 2.230 -5.219 1.00 94.75 331 SER A C 1
ATOM 2407 O O . SER A 1 331 ? 24.039 1.144 -5.129 1.00 94.75 331 SER A O 1
ATOM 2409 N N . ALA A 1 332 ? 22.799 2.560 -6.332 1.00 95.94 332 ALA A N 1
ATOM 2410 C CA . ALA A 1 332 ? 22.843 1.696 -7.514 1.00 95.94 332 ALA A CA 1
ATOM 2411 C C . ALA A 1 332 ? 24.255 1.647 -8.125 1.00 95.94 332 ALA A C 1
ATOM 2413 O O . ALA A 1 332 ? 24.639 0.637 -8.715 1.00 95.94 332 ALA A O 1
ATOM 2414 N N . ILE A 1 333 ? 25.036 2.722 -7.964 1.00 96.94 333 ILE A N 1
ATOM 2415 C CA . ILE A 1 333 ? 26.442 2.781 -8.376 1.00 96.94 333 ILE A CA 1
ATOM 2416 C C . ILE A 1 333 ? 27.283 1.843 -7.512 1.00 96.94 333 ILE A C 1
ATOM 2418 O O . ILE A 1 333 ? 28.034 1.035 -8.055 1.00 96.94 333 ILE A O 1
ATOM 2422 N N . ASP A 1 334 ? 27.132 1.905 -6.189 1.00 96.25 334 ASP A N 1
ATOM 2423 C CA . ASP A 1 334 ? 27.889 1.052 -5.270 1.00 96.25 334 ASP A CA 1
ATOM 2424 C C . ASP A 1 334 ? 27.583 -0.427 -5.516 1.00 96.25 334 ASP A C 1
ATOM 2426 O O . ASP A 1 334 ? 28.504 -1.234 -5.631 1.00 96.25 334 ASP A O 1
ATOM 2430 N N . ALA A 1 335 ? 26.305 -0.782 -5.684 1.00 96.62 335 ALA A N 1
ATOM 2431 C CA . ALA A 1 335 ? 25.897 -2.144 -6.025 1.00 96.62 335 ALA A CA 1
ATOM 2432 C C . ALA A 1 335 ? 26.508 -2.609 -7.361 1.00 96.62 335 ALA A C 1
ATOM 2434 O O . ALA A 1 335 ? 27.059 -3.708 -7.448 1.00 96.62 335 ALA A O 1
ATOM 2435 N N . ALA A 1 336 ? 26.495 -1.751 -8.384 1.00 96.50 336 ALA A N 1
ATOM 2436 C CA . ALA A 1 336 ? 27.106 -2.044 -9.676 1.00 96.50 336 ALA A CA 1
ATOM 2437 C C . ALA A 1 336 ? 28.631 -2.255 -9.570 1.00 96.50 336 ALA A C 1
ATOM 2439 O O . ALA A 1 336 ? 29.173 -3.170 -10.193 1.00 96.50 336 ALA A O 1
ATOM 2440 N N . VAL A 1 337 ? 29.332 -1.453 -8.761 1.00 95.81 337 VAL A N 1
ATOM 2441 C CA . VAL A 1 337 ? 30.774 -1.610 -8.504 1.00 95.81 337 VAL A CA 1
ATOM 2442 C C . VAL A 1 337 ? 31.058 -2.914 -7.757 1.00 95.81 337 VAL A C 1
ATOM 2444 O O . VAL A 1 337 ? 31.961 -3.655 -8.150 1.00 95.81 337 VAL A O 1
ATOM 2447 N N . LEU A 1 338 ? 30.270 -3.233 -6.726 1.00 95.44 338 LEU A N 1
ATOM 2448 C CA . LEU A 1 338 ? 30.396 -4.475 -5.954 1.00 95.44 338 LEU A CA 1
ATOM 2449 C C . LEU A 1 338 ? 30.217 -5.728 -6.827 1.00 95.44 338 LEU A C 1
ATOM 2451 O O . LEU A 1 338 ? 30.852 -6.750 -6.566 1.00 95.44 338 LEU A O 1
ATOM 2455 N N . HIS A 1 339 ? 29.405 -5.642 -7.883 1.00 95.81 339 HIS A N 1
ATOM 2456 C CA . HIS A 1 339 ? 29.162 -6.733 -8.829 1.00 95.81 339 HIS A CA 1
ATOM 2457 C C . HIS A 1 339 ? 29.990 -6.658 -10.130 1.00 95.81 339 HIS A C 1
ATOM 2459 O O . HIS A 1 339 ? 29.691 -7.391 -11.076 1.00 95.81 339 HIS A O 1
ATOM 2465 N N . ASP A 1 340 ? 31.028 -5.812 -10.202 1.00 95.06 340 ASP A N 1
ATOM 2466 C CA . ASP A 1 340 ? 31.914 -5.665 -11.376 1.00 95.06 340 ASP A CA 1
ATOM 2467 C C . ASP A 1 340 ? 31.146 -5.351 -12.684 1.00 95.06 340 ASP A C 1
ATOM 2469 O O . ASP A 1 340 ? 31.423 -5.875 -13.772 1.00 95.06 340 ASP A O 1
ATOM 2473 N N . ARG A 1 341 ? 30.112 -4.504 -12.587 1.00 96.19 341 ARG A N 1
ATOM 2474 C CA . ARG A 1 341 ? 29.324 -4.045 -13.738 1.00 96.19 341 ARG A CA 1
ATOM 2475 C C . ARG A 1 341 ? 30.058 -2.922 -14.475 1.00 96.19 341 ARG A C 1
ATOM 2477 O O . ARG A 1 341 ? 30.602 -2.001 -13.871 1.00 96.19 341 ARG A O 1
ATOM 2484 N N . LYS A 1 342 ? 30.022 -2.943 -15.812 1.00 96.00 342 LYS A N 1
ATOM 2485 C CA . LYS A 1 342 ? 30.648 -1.908 -16.658 1.00 96.00 342 LYS A CA 1
ATOM 2486 C C . LYS A 1 342 ? 29.741 -0.687 -16.814 1.00 96.00 342 LYS A C 1
ATOM 2488 O O . LYS A 1 342 ? 29.120 -0.500 -17.863 1.00 96.00 342 LYS A O 1
ATOM 2493 N N . ILE A 1 343 ? 29.690 0.140 -15.775 1.00 97.50 343 ILE A N 1
ATOM 2494 C CA . ILE A 1 343 ? 28.904 1.376 -15.773 1.00 97.50 343 ILE A CA 1
ATOM 2495 C C . ILE A 1 343 ? 29.770 2.622 -15.995 1.00 97.50 343 ILE A C 1
ATOM 2497 O O . ILE A 1 343 ? 30.934 2.677 -15.598 1.00 97.50 343 ILE A O 1
ATOM 2501 N N . HIS A 1 344 ? 29.185 3.644 -16.613 1.00 97.88 344 HIS A N 1
ATOM 2502 C CA . HIS A 1 344 ? 29.714 5.004 -16.645 1.00 97.88 344 HIS A CA 1
ATOM 2503 C C . HIS A 1 344 ? 28.654 5.954 -16.088 1.00 97.88 344 HIS A C 1
ATOM 2505 O O . HIS A 1 344 ? 27.565 6.048 -16.649 1.00 97.88 344 HIS A O 1
ATOM 2511 N N . TYR A 1 345 ? 28.955 6.617 -14.972 1.00 98.12 345 TYR A N 1
ATOM 2512 C CA . TYR A 1 345 ? 28.015 7.505 -14.289 1.00 98.12 345 TYR A CA 1
ATOM 2513 C C . TYR A 1 345 ? 28.160 8.964 -14.735 1.00 98.12 345 TYR A C 1
ATOM 2515 O O . TYR A 1 345 ? 29.275 9.475 -14.867 1.00 98.12 345 TYR A O 1
ATOM 2523 N N . ILE A 1 346 ? 27.018 9.623 -14.929 1.00 97.75 346 ILE A N 1
ATOM 2524 C CA . ILE A 1 346 ? 26.867 11.051 -15.203 1.00 97.75 346 ILE A CA 1
ATOM 2525 C C . ILE A 1 346 ? 25.697 11.553 -14.361 1.00 97.75 346 ILE A C 1
ATOM 2527 O O . ILE A 1 346 ? 24.632 10.941 -14.358 1.00 97.75 346 ILE A O 1
ATOM 2531 N N . GLU A 1 347 ? 25.856 12.681 -13.675 1.00 96.38 347 GLU A N 1
ATOM 2532 C CA . GLU A 1 347 ? 24.789 13.187 -12.812 1.00 96.38 347 GLU A CA 1
ATOM 2533 C C . GLU A 1 347 ? 23.575 13.617 -13.641 1.00 96.38 347 GLU A C 1
ATOM 2535 O O . GLU A 1 347 ? 22.461 13.189 -13.366 1.00 96.38 347 GLU A O 1
ATOM 2540 N N . GLY A 1 348 ? 23.767 14.408 -14.701 1.00 96.62 348 GLY A N 1
ATOM 2541 C CA . GLY A 1 348 ? 22.691 14.848 -15.600 1.00 96.62 348 GLY A CA 1
ATOM 2542 C C . GLY A 1 348 ? 21.738 15.882 -14.981 1.00 96.62 348 GLY A C 1
ATOM 2543 O O . GLY A 1 348 ? 21.544 16.951 -15.553 1.00 96.62 348 GLY A O 1
ATOM 2544 N N . PHE A 1 349 ? 21.154 15.588 -13.820 1.00 96.56 349 PHE A N 1
ATOM 2545 C CA . PHE A 1 349 ? 20.322 16.484 -13.016 1.00 96.56 349 PHE A CA 1
ATOM 2546 C C . PHE A 1 349 ? 20.491 16.189 -11.515 1.00 96.56 349 PHE A C 1
ATOM 2548 O O . PHE A 1 349 ? 20.713 15.030 -11.152 1.00 96.56 349 PHE A O 1
ATOM 2555 N N . PRO A 1 350 ? 20.319 17.198 -10.639 1.00 94.81 350 PRO A N 1
ATOM 2556 C CA . PRO A 1 350 ? 20.394 17.007 -9.193 1.00 94.81 350 PRO A CA 1
ATOM 2557 C C . PRO A 1 350 ? 19.150 16.298 -8.629 1.00 94.81 350 PRO A C 1
ATOM 2559 O O . PRO A 1 350 ? 18.054 16.383 -9.187 1.00 94.81 350 PRO A O 1
ATOM 2562 N N . ALA A 1 351 ? 19.309 15.618 -7.490 1.00 90.50 351 ALA A N 1
ATOM 2563 C CA . ALA A 1 351 ? 18.249 14.830 -6.844 1.00 90.50 351 ALA A CA 1
ATOM 2564 C C . ALA A 1 351 ? 17.276 15.669 -5.990 1.00 90.50 351 ALA A C 1
ATOM 2566 O O . ALA A 1 351 ? 16.197 15.195 -5.637 1.00 90.50 351 ALA A O 1
ATOM 2567 N N . ASP A 1 352 ? 17.648 16.898 -5.626 1.00 89.69 352 ASP A N 1
ATOM 2568 C CA . ASP A 1 352 ? 16.972 17.709 -4.605 1.00 89.69 352 ASP A CA 1
ATOM 2569 C C . ASP A 1 352 ? 16.210 18.926 -5.161 1.00 89.69 352 ASP A C 1
ATOM 2571 O O . ASP A 1 352 ? 15.444 19.562 -4.430 1.00 89.69 352 ASP A O 1
ATOM 2575 N N . ARG A 1 353 ? 16.382 19.257 -6.448 1.00 89.94 353 ARG A N 1
ATOM 2576 C CA . ARG A 1 353 ? 15.791 20.449 -7.075 1.00 89.94 353 ARG A CA 1
ATOM 2577 C C . ARG A 1 353 ? 15.533 20.284 -8.568 1.00 89.94 353 ARG A C 1
ATOM 2579 O O . ARG A 1 353 ? 16.233 19.559 -9.264 1.00 89.94 353 ARG A O 1
ATOM 2586 N N . ASP A 1 354 ? 14.558 21.033 -9.072 1.00 93.38 354 ASP A N 1
ATOM 2587 C CA . ASP A 1 354 ? 14.287 21.131 -10.506 1.00 93.38 354 ASP A CA 1
ATOM 2588 C C . ASP A 1 354 ? 15.235 22.151 -11.148 1.00 93.38 354 ASP A C 1
ATOM 2590 O O . ASP A 1 354 ? 14.963 23.352 -11.195 1.00 93.38 354 ASP A O 1
ATOM 2594 N N . GLN A 1 355 ? 16.412 21.682 -11.557 1.00 93.44 355 GLN A N 1
ATOM 2595 C CA . GLN A 1 355 ? 17.437 22.516 -12.173 1.00 93.44 355 GLN A CA 1
ATOM 2596 C C . GLN A 1 355 ? 18.004 21.847 -13.419 1.00 93.44 355 GLN A C 1
ATOM 2598 O O . GLN A 1 355 ? 18.340 20.664 -13.418 1.00 93.44 355 GLN A O 1
ATOM 2603 N N . ARG A 1 356 ? 18.155 22.649 -14.474 1.00 93.62 356 ARG A N 1
ATOM 2604 C CA . ARG A 1 356 ? 18.807 22.259 -15.721 1.00 93.62 356 ARG A CA 1
ATOM 2605 C C . ARG A 1 356 ? 20.175 22.924 -15.835 1.00 93.62 356 ARG A C 1
ATOM 2607 O O . ARG A 1 356 ? 20.267 24.149 -15.778 1.00 93.62 356 ARG A O 1
ATOM 2614 N N . ASP A 1 357 ? 21.192 22.106 -16.073 1.00 94.69 357 ASP A N 1
ATOM 2615 C CA . ASP A 1 357 ? 22.509 22.523 -16.552 1.00 94.69 357 ASP A CA 1
ATOM 2616 C C . ASP A 1 357 ? 22.706 21.955 -17.963 1.00 94.69 357 ASP A C 1
ATOM 2618 O O . ASP A 1 357 ? 22.697 20.741 -18.171 1.00 94.69 357 ASP A O 1
ATOM 2622 N N . GLU A 1 358 ? 22.838 22.835 -18.956 1.00 95.94 358 GLU A N 1
ATOM 2623 C CA . GLU A 1 358 ? 22.934 22.409 -20.353 1.00 95.94 358 GLU A CA 1
ATOM 2624 C C . GLU A 1 358 ? 24.228 21.649 -20.655 1.00 95.94 358 GLU A C 1
ATOM 2626 O O . GLU A 1 358 ? 24.211 20.716 -21.458 1.00 95.94 358 GLU A O 1
ATOM 2631 N N . ALA A 1 359 ? 25.342 22.021 -20.019 1.00 95.88 359 ALA A N 1
ATOM 2632 C CA . ALA A 1 359 ? 26.613 21.343 -20.239 1.00 95.88 359 ALA A CA 1
ATOM 2633 C C . ALA A 1 359 ? 26.542 19.905 -19.712 1.00 95.88 359 ALA A C 1
ATOM 2635 O O . ALA A 1 359 ? 26.969 18.974 -20.398 1.00 95.88 359 ALA A O 1
ATOM 2636 N N . GLU A 1 360 ? 25.934 19.713 -18.541 1.00 95.19 360 GLU A N 1
ATOM 2637 C CA . GLU A 1 360 ? 25.753 18.386 -17.954 1.00 95.19 360 GLU A CA 1
ATOM 2638 C C . GLU A 1 360 ? 24.745 17.537 -18.746 1.00 95.19 360 GLU A C 1
ATOM 2640 O O . GLU A 1 360 ? 24.984 16.352 -18.985 1.00 95.19 360 GLU A O 1
ATOM 2645 N N . PHE A 1 361 ? 23.674 18.144 -19.271 1.00 96.19 361 PHE A N 1
ATOM 2646 C CA . PHE A 1 361 ? 22.738 17.464 -20.174 1.00 96.19 361 PHE A CA 1
ATOM 2647 C C . PHE A 1 361 ? 23.432 16.952 -21.435 1.00 96.19 361 PHE A C 1
ATOM 2649 O O . PHE A 1 361 ? 23.230 15.803 -21.826 1.00 96.19 361 PHE A O 1
ATOM 2656 N N . LEU A 1 362 ? 24.254 17.784 -22.081 1.00 97.31 362 LEU A N 1
ATOM 2657 C CA . LEU A 1 362 ? 24.985 17.383 -23.284 1.00 97.31 362 LEU A CA 1
ATOM 2658 C C . LEU A 1 362 ? 25.977 16.251 -22.990 1.00 97.31 362 LEU A C 1
ATOM 2660 O O . LEU A 1 362 ? 26.103 15.334 -23.800 1.00 97.31 362 LEU A O 1
ATOM 2664 N N . ARG A 1 363 ? 26.626 16.266 -21.818 1.00 97.94 363 ARG A N 1
ATOM 2665 C CA . ARG A 1 363 ? 27.481 15.157 -21.365 1.00 97.94 363 ARG A CA 1
ATOM 2666 C C . ARG A 1 363 ? 26.692 13.864 -21.174 1.00 97.94 363 ARG A C 1
ATOM 2668 O O . ARG A 1 363 ? 27.136 12.823 -21.650 1.00 97.94 363 ARG A O 1
ATOM 2675 N N . ALA A 1 364 ? 25.528 13.928 -20.529 1.00 98.19 364 ALA A N 1
ATOM 2676 C CA . ALA A 1 364 ? 24.665 12.768 -20.316 1.00 98.19 364 ALA A CA 1
ATOM 2677 C C . ALA A 1 364 ? 24.148 12.180 -21.641 1.00 98.19 364 ALA A C 1
ATOM 2679 O O . ALA A 1 364 ? 24.184 10.967 -21.833 1.00 98.19 364 ALA A O 1
ATOM 2680 N N . VAL A 1 365 ? 23.739 13.031 -22.588 1.00 98.50 365 VAL A N 1
ATOM 2681 C CA . VAL A 1 365 ? 23.296 12.609 -23.929 1.00 98.50 365 VAL A CA 1
ATOM 2682 C C . VAL A 1 365 ? 24.439 11.951 -24.709 1.00 98.50 365 VAL A C 1
ATOM 2684 O O . VAL A 1 365 ? 24.252 10.860 -25.240 1.00 98.50 365 VAL A O 1
ATOM 2687 N N . ALA A 1 366 ? 25.632 12.554 -24.728 1.00 98.44 366 ALA A N 1
ATOM 2688 C CA . ALA A 1 366 ? 26.794 11.981 -25.411 1.00 98.44 366 ALA A CA 1
ATOM 2689 C C . ALA A 1 366 ? 27.228 10.636 -24.800 1.00 98.44 366 ALA A C 1
ATOM 2691 O O . ALA A 1 366 ? 27.586 9.703 -25.518 1.00 98.44 366 ALA A O 1
ATOM 2692 N N . ALA A 1 367 ? 27.168 10.510 -23.472 1.00 98.31 367 ALA A N 1
ATOM 2693 C CA . ALA A 1 367 ? 27.455 9.252 -22.795 1.00 98.31 367 ALA A CA 1
ATOM 2694 C C . ALA A 1 367 ? 26.413 8.168 -23.106 1.00 98.31 367 ALA A C 1
ATOM 2696 O O . ALA A 1 367 ? 26.785 7.014 -23.309 1.00 98.31 367 ALA A O 1
ATOM 2697 N N . ALA A 1 368 ? 25.129 8.531 -23.180 1.00 98.56 368 ALA A N 1
ATOM 2698 C CA . ALA A 1 368 ? 24.068 7.609 -23.570 1.00 98.56 368 ALA A CA 1
ATOM 2699 C C . ALA A 1 368 ? 24.220 7.119 -25.017 1.00 98.56 368 ALA A C 1
ATOM 2701 O O . ALA A 1 368 ? 24.006 5.937 -25.278 1.00 98.56 368 ALA A O 1
ATOM 2702 N N . GLU A 1 369 ? 24.608 8.000 -25.943 1.00 98.38 369 GLU A N 1
ATOM 2703 C CA . GLU A 1 369 ? 24.863 7.660 -27.350 1.00 98.38 369 GLU A CA 1
ATOM 2704 C C . GLU A 1 369 ? 26.048 6.691 -27.505 1.00 98.38 369 GLU A C 1
ATOM 2706 O O . GLU A 1 369 ? 26.013 5.786 -28.336 1.00 98.38 369 GLU A O 1
ATOM 2711 N N . ALA A 1 370 ? 27.087 6.841 -26.678 1.00 98.06 370 ALA A N 1
ATOM 2712 C CA . ALA A 1 370 ? 28.274 5.985 -26.705 1.00 98.06 370 ALA A CA 1
ATOM 2713 C C . ALA A 1 370 ? 28.107 4.634 -25.973 1.00 98.06 370 ALA A C 1
ATOM 2715 O O . ALA A 1 370 ? 28.998 3.779 -26.058 1.00 98.06 370 ALA A O 1
ATOM 2716 N N . ALA A 1 371 ? 27.018 4.453 -25.221 1.00 98.31 371 ALA A N 1
ATOM 2717 C CA . ALA A 1 371 ? 26.730 3.252 -24.443 1.00 98.31 371 ALA A CA 1
ATOM 2718 C C . ALA A 1 371 ? 25.864 2.247 -25.224 1.00 98.31 371 ALA A C 1
ATOM 2720 O O . ALA A 1 371 ? 25.179 2.591 -26.183 1.00 98.31 371 ALA A O 1
ATOM 2721 N N . ASP A 1 372 ? 25.850 0.991 -24.780 1.00 98.38 372 ASP A N 1
ATOM 2722 C CA . ASP A 1 372 ? 24.962 -0.041 -25.330 1.00 98.38 372 ASP A CA 1
ATOM 2723 C C . ASP A 1 372 ? 23.528 0.082 -24.765 1.00 98.38 372 ASP A C 1
ATOM 2725 O O . ASP A 1 372 ? 22.566 -0.398 -25.369 1.00 98.38 372 ASP A O 1
ATOM 2729 N N . ALA A 1 373 ? 23.394 0.692 -23.581 1.00 98.62 373 ALA A N 1
ATOM 2730 C CA . ALA A 1 373 ? 22.139 1.049 -22.923 1.00 98.62 373 ALA A CA 1
ATOM 2731 C C . ALA A 1 373 ? 22.337 2.257 -21.993 1.00 98.62 373 ALA A C 1
ATOM 2733 O O . ALA A 1 373 ? 23.439 2.493 -21.488 1.00 98.62 373 ALA A O 1
ATOM 2734 N N . ALA A 1 374 ? 21.260 2.997 -21.732 1.00 98.81 374 ALA A N 1
ATOM 2735 C CA . ALA A 1 374 ? 21.246 4.093 -20.766 1.00 98.81 374 ALA A CA 1
ATOM 2736 C C . ALA A 1 374 ? 20.183 3.827 -19.698 1.00 98.81 374 ALA A C 1
ATOM 2738 O O . ALA A 1 374 ? 19.035 3.549 -20.032 1.00 98.81 374 ALA A O 1
ATOM 2739 N N . VAL A 1 375 ? 20.559 3.927 -18.424 1.00 98.88 375 VAL A N 1
ATOM 2740 C CA . VAL A 1 375 ? 19.658 3.797 -17.276 1.00 98.88 375 VAL A CA 1
ATOM 2741 C C . VAL A 1 375 ? 19.557 5.153 -16.594 1.00 98.88 375 VAL A C 1
ATOM 2743 O O . VAL A 1 375 ? 20.546 5.669 -16.078 1.00 98.88 375 VAL A O 1
ATOM 2746 N N . ILE A 1 376 ? 18.361 5.734 -16.606 1.00 98.88 376 ILE A N 1
ATOM 2747 C CA . ILE A 1 376 ? 18.079 7.039 -16.013 1.00 98.88 376 ILE A CA 1
ATOM 2748 C C . ILE A 1 376 ? 17.347 6.829 -14.691 1.00 98.88 376 ILE A C 1
ATOM 2750 O O . ILE A 1 376 ? 16.245 6.285 -14.676 1.00 98.88 376 ILE A O 1
ATOM 2754 N N . PHE A 1 377 ? 17.938 7.275 -13.590 1.00 98.69 377 PHE A N 1
ATOM 2755 C CA . PHE A 1 377 ? 17.354 7.214 -12.254 1.00 98.69 377 PHE A CA 1
ATOM 2756 C C . PHE A 1 377 ? 16.624 8.528 -11.977 1.00 98.69 377 PHE A C 1
ATOM 2758 O O . PHE A 1 377 ? 17.254 9.559 -11.750 1.00 98.69 377 PHE A O 1
ATOM 2765 N N . ALA A 1 378 ? 15.295 8.495 -12.032 1.00 98.19 378 ALA A N 1
ATOM 2766 C CA . ALA A 1 378 ? 14.407 9.651 -11.936 1.00 98.19 378 ALA A CA 1
ATOM 2767 C C . ALA A 1 378 ? 13.409 9.482 -10.782 1.00 98.19 378 ALA A C 1
ATOM 2769 O O . ALA A 1 378 ? 13.154 8.376 -10.308 1.00 98.19 378 ALA A O 1
ATOM 2770 N N . GLY A 1 379 ? 12.828 10.577 -10.306 1.00 95.88 379 GLY A N 1
ATOM 2771 C CA . GLY A 1 379 ? 11.970 10.525 -9.131 1.00 95.88 379 GLY A CA 1
ATOM 2772 C C . GLY A 1 379 ? 11.585 11.887 -8.584 1.00 95.88 379 GLY A C 1
ATOM 2773 O O . GLY A 1 379 ? 11.950 12.936 -9.125 1.00 95.88 379 GLY A O 1
ATOM 2774 N N . LEU A 1 380 ? 10.833 11.863 -7.489 1.00 93.44 380 LEU A N 1
ATOM 2775 C CA . LEU A 1 380 ? 10.421 13.076 -6.795 1.00 93.44 380 LEU A CA 1
ATOM 2776 C C . LEU A 1 380 ? 11.448 13.449 -5.711 1.00 93.44 380 LEU A C 1
ATOM 2778 O O . LEU A 1 380 ? 11.837 12.589 -4.916 1.00 93.44 380 LEU A O 1
ATOM 2782 N N . PRO A 1 381 ? 11.895 14.718 -5.654 1.00 90.44 381 PRO A N 1
ATOM 2783 C CA . PRO A 1 381 ? 12.753 15.189 -4.572 1.00 90.44 381 PRO A CA 1
ATOM 2784 C C . PRO A 1 381 ? 11.984 15.208 -3.243 1.00 90.44 381 PRO A C 1
ATOM 2786 O O . PRO A 1 381 ? 10.754 15.269 -3.223 1.00 90.44 381 PRO A O 1
ATOM 2789 N N . GLU A 1 382 ? 12.701 15.239 -2.117 1.00 87.00 382 GLU A N 1
ATOM 2790 C CA . GLU A 1 382 ? 12.089 15.263 -0.776 1.00 87.00 382 GLU A CA 1
ATOM 2791 C C . GLU A 1 382 ? 11.087 16.407 -0.593 1.00 87.00 382 GLU A C 1
ATOM 2793 O O . GLU A 1 382 ? 10.007 16.217 -0.042 1.00 87.00 382 GLU A O 1
ATOM 2798 N N . CYS A 1 383 ? 11.401 17.585 -1.133 1.00 84.44 383 CYS A N 1
ATOM 2799 C CA . CYS A 1 383 ? 10.537 18.759 -1.057 1.00 84.44 383 CYS A CA 1
ATOM 2800 C C . CYS A 1 383 ? 9.206 18.612 -1.819 1.00 84.44 383 CYS A C 1
ATOM 2802 O O . CYS A 1 383 ? 8.295 19.408 -1.591 1.00 84.44 383 CYS A O 1
ATOM 2804 N N . ALA A 1 384 ? 9.083 17.619 -2.707 1.00 85.00 384 ALA A N 1
ATOM 2805 C CA . ALA A 1 384 ? 7.868 17.351 -3.472 1.00 85.00 384 ALA A CA 1
ATOM 2806 C C . ALA A 1 384 ? 6.925 16.343 -2.790 1.00 85.00 384 ALA A C 1
ATOM 2808 O O . ALA A 1 384 ? 5.751 16.296 -3.152 1.00 85.00 384 ALA A O 1
ATOM 2809 N N . GLU A 1 385 ? 7.398 15.561 -1.815 1.00 82.38 385 GLU A N 1
ATOM 2810 C CA . GLU A 1 385 ? 6.615 14.527 -1.121 1.00 82.38 385 GLU A CA 1
ATOM 2811 C C . GLU A 1 385 ? 6.749 14.691 0.397 1.00 82.38 385 GLU A C 1
ATOM 2813 O O . GLU A 1 385 ? 7.498 13.973 1.054 1.00 82.38 385 GLU A O 1
ATOM 2818 N N . LEU A 1 386 ? 6.030 15.670 0.953 1.00 77.12 386 LEU A N 1
ATOM 2819 C CA . LEU A 1 386 ? 6.032 15.951 2.387 1.00 77.12 386 LEU A CA 1
ATOM 2820 C C . LEU A 1 386 ? 4.863 15.232 3.069 1.00 77.12 386 LEU A C 1
ATOM 2822 O O . LEU A 1 386 ? 3.709 15.517 2.771 1.00 77.12 386 LEU A O 1
ATOM 2826 N N . ALA A 1 387 ? 5.142 14.403 4.077 1.00 70.62 387 ALA A N 1
ATOM 2827 C CA . ALA A 1 387 ? 4.105 13.688 4.836 1.00 70.62 387 ALA A CA 1
ATOM 2828 C C . ALA A 1 387 ? 3.055 14.602 5.503 1.00 70.62 387 ALA A C 1
ATOM 2830 O O . ALA A 1 387 ? 1.990 14.135 5.885 1.00 70.62 387 ALA A O 1
ATOM 2831 N N . ALA A 1 388 ? 3.354 15.896 5.659 1.00 78.31 388 ALA A N 1
ATOM 2832 C CA . ALA A 1 388 ? 2.464 16.895 6.250 1.00 78.31 388 ALA A CA 1
ATOM 2833 C C . ALA A 1 388 ? 1.697 17.745 5.216 1.00 78.31 388 ALA A C 1
ATOM 2835 O O . ALA A 1 388 ? 0.972 18.659 5.610 1.00 78.31 388 ALA A O 1
ATOM 2836 N N . ALA A 1 389 ? 1.885 17.513 3.912 1.00 87.25 389 ALA A N 1
ATOM 2837 C CA . ALA A 1 389 ? 1.250 18.307 2.867 1.00 87.25 389 ALA A CA 1
ATOM 2838 C C . ALA A 1 389 ? 0.968 17.485 1.607 1.00 87.25 389 ALA A C 1
ATOM 2840 O O . ALA A 1 389 ? 1.837 16.793 1.084 1.00 87.25 389 ALA A O 1
ATOM 2841 N N . ASP A 1 390 ? -0.239 17.632 1.068 1.00 93.38 390 ASP A N 1
ATOM 2842 C CA . ASP A 1 390 ? -0.584 17.014 -0.205 1.00 93.38 390 ASP A CA 1
ATOM 2843 C C . ASP A 1 390 ? 0.182 17.653 -1.371 1.00 93.38 390 ASP A C 1
ATOM 2845 O O . ASP A 1 390 ? 0.466 18.858 -1.409 1.00 93.38 390 ASP A O 1
ATOM 2849 N N . ARG A 1 391 ? 0.494 16.825 -2.367 1.00 94.44 391 ARG A N 1
ATOM 2850 C CA . ARG A 1 391 ? 1.066 17.264 -3.636 1.00 94.44 391 ARG A CA 1
ATOM 2851 C C . ARG A 1 391 ? 0.075 18.135 -4.400 1.00 94.44 391 ARG A C 1
ATOM 2853 O O . ARG A 1 391 ? -1.134 17.939 -4.356 1.00 94.44 391 ARG A O 1
ATOM 2860 N N . ARG A 1 392 ? 0.610 19.057 -5.203 1.00 92.81 392 ARG A N 1
ATOM 2861 C CA . ARG A 1 392 ? -0.192 19.946 -6.068 1.00 92.81 392 ARG A CA 1
ATOM 2862 C C . ARG A 1 392 ? -0.344 19.448 -7.505 1.00 92.81 392 ARG A C 1
ATOM 2864 O O . ARG A 1 392 ? -1.181 19.958 -8.239 1.00 92.81 392 ARG A O 1
ATOM 2871 N N . HIS A 1 393 ? 0.497 18.508 -7.931 1.00 94.69 393 HIS A N 1
ATOM 2872 C CA . HIS A 1 393 ? 0.483 17.943 -9.279 1.00 94.69 393 HIS A CA 1
ATOM 2873 C C . HIS A 1 393 ? 1.086 16.532 -9.316 1.00 94.69 393 HIS A C 1
ATOM 2875 O O . HIS A 1 393 ? 1.624 16.037 -8.322 1.00 94.69 393 HIS A O 1
ATOM 2881 N N . MET A 1 394 ? 1.020 15.898 -10.492 1.00 96.69 394 MET A N 1
ATOM 2882 C CA . MET A 1 394 ? 1.653 14.607 -10.787 1.00 96.69 394 MET A CA 1
ATOM 2883 C C . MET A 1 394 ? 2.959 14.687 -11.578 1.00 96.69 394 MET A C 1
ATOM 2885 O O . MET A 1 394 ? 3.605 13.670 -11.794 1.00 96.69 394 MET A O 1
ATOM 2889 N N . ARG A 1 395 ? 3.381 15.874 -12.008 1.00 95.75 395 ARG A N 1
ATOM 2890 C CA . ARG A 1 395 ? 4.599 16.028 -12.810 1.00 95.75 395 ARG A CA 1
ATOM 2891 C C . ARG A 1 395 ? 5.867 15.685 -12.023 1.00 95.75 395 ARG A C 1
ATOM 2893 O O . ARG A 1 395 ? 6.017 16.141 -10.889 1.00 95.75 395 ARG A O 1
ATOM 2900 N N . LEU A 1 396 ? 6.784 14.968 -12.671 1.00 96.06 396 LEU A N 1
ATOM 2901 C CA . LEU A 1 396 ? 8.205 14.961 -12.311 1.00 96.06 396 LEU A CA 1
ATOM 2902 C C . LEU A 1 396 ? 8.824 16.358 -12.516 1.00 96.06 396 LEU A C 1
ATOM 2904 O O . LEU A 1 396 ? 8.270 17.145 -13.294 1.00 96.06 396 LEU A O 1
ATOM 2908 N N . PRO A 1 397 ? 9.974 16.657 -11.877 1.00 96.31 397 PRO A N 1
ATOM 2909 C CA . PRO A 1 397 ? 10.763 17.845 -12.195 1.00 96.31 397 PRO A CA 1
ATOM 2910 C C . PRO A 1 397 ? 11.006 17.977 -13.703 1.00 96.31 397 PRO A C 1
ATOM 2912 O O . PRO A 1 397 ? 11.286 16.994 -14.400 1.00 96.31 397 PRO A O 1
ATOM 2915 N N . GLU A 1 398 ? 10.872 19.191 -14.225 1.00 96.56 398 GLU A N 1
ATOM 2916 C CA . GLU A 1 398 ? 10.930 19.464 -15.657 1.00 96.56 398 GLU A CA 1
ATOM 2917 C C . GLU A 1 398 ? 12.310 19.130 -16.242 1.00 96.56 398 GLU A C 1
ATOM 2919 O O . GLU A 1 398 ? 12.404 18.637 -17.371 1.00 96.56 398 GLU A O 1
ATOM 2924 N N . CYS A 1 399 ? 13.388 19.322 -15.475 1.00 96.94 399 CYS A N 1
ATOM 2925 C CA . CYS A 1 399 ? 14.729 18.915 -15.884 1.00 96.94 399 CYS A CA 1
ATOM 2926 C C . CYS A 1 399 ? 14.809 17.406 -16.183 1.00 96.94 399 CYS A C 1
ATOM 2928 O O . CYS A 1 399 ? 15.357 17.015 -17.215 1.00 96.94 399 CYS A O 1
ATOM 2930 N N . GLN A 1 400 ? 14.182 16.560 -15.363 1.00 98.00 400 GLN A N 1
ATOM 2931 C CA . GLN A 1 400 ? 14.193 15.109 -15.555 1.00 98.00 400 GLN A CA 1
ATOM 2932 C C . GLN A 1 400 ? 13.433 14.718 -16.824 1.00 98.00 400 GLN A C 1
ATOM 2934 O O . GLN A 1 400 ? 13.970 13.996 -17.662 1.00 98.00 400 GLN A O 1
ATOM 2939 N N . ASN A 1 401 ? 12.223 15.256 -17.021 1.00 97.81 401 ASN A N 1
ATOM 2940 C CA . ASN A 1 401 ? 11.436 15.004 -18.235 1.00 97.81 401 ASN A CA 1
ATOM 2941 C C . ASN A 1 401 ? 12.195 15.416 -19.507 1.00 97.81 401 ASN A C 1
ATOM 2943 O O . ASN A 1 401 ? 12.221 14.667 -20.485 1.00 97.81 401 ASN A O 1
ATOM 2947 N N . ASN A 1 402 ? 12.850 16.581 -19.482 1.00 97.38 402 ASN A N 1
ATOM 2948 C CA . ASN A 1 402 ? 13.646 17.073 -20.603 1.00 97.38 402 ASN A CA 1
ATOM 2949 C C . ASN A 1 402 ? 14.865 16.185 -20.894 1.00 97.38 402 ASN A C 1
ATOM 2951 O O . ASN A 1 402 ? 15.151 15.917 -22.063 1.00 97.38 402 ASN A O 1
ATOM 2955 N N . LEU A 1 403 ? 15.593 15.733 -19.865 1.00 98.44 403 LEU A N 1
ATOM 2956 C CA . LEU A 1 403 ? 16.761 14.875 -20.068 1.00 98.44 403 LEU A CA 1
ATOM 2957 C C . LEU A 1 403 ? 16.358 13.498 -20.600 1.00 98.44 403 LEU A C 1
ATOM 2959 O O . LEU A 1 403 ? 16.969 13.023 -21.555 1.00 98.44 403 LEU A O 1
ATOM 2963 N N . ILE A 1 404 ? 15.305 12.892 -20.042 1.00 98.62 404 ILE A N 1
ATOM 2964 C CA . ILE A 1 404 ? 14.813 11.581 -20.486 1.00 98.62 404 ILE A CA 1
ATOM 2965 C C . ILE A 1 404 ? 14.423 11.625 -21.964 1.00 98.62 404 ILE A C 1
ATOM 2967 O O . ILE A 1 404 ? 14.866 10.774 -22.733 1.00 98.62 404 ILE A O 1
ATOM 2971 N N . ALA A 1 405 ? 13.672 12.646 -22.389 1.00 98.12 405 ALA A N 1
ATOM 2972 C CA . ALA A 1 405 ? 13.284 12.802 -23.790 1.00 98.12 405 ALA A CA 1
ATOM 2973 C C . ALA A 1 405 ? 14.500 12.919 -24.731 1.00 98.12 405 ALA A C 1
ATOM 2975 O O . ALA A 1 405 ? 14.519 12.327 -25.810 1.00 98.12 405 ALA A O 1
ATOM 2976 N N . ARG A 1 406 ? 15.549 13.648 -24.323 1.00 98.00 406 ARG A N 1
ATOM 2977 C CA . ARG A 1 406 ? 16.777 13.801 -25.123 1.00 98.00 406 ARG A CA 1
ATOM 2978 C C . ARG A 1 406 ? 17.601 12.521 -25.194 1.00 98.00 406 ARG A C 1
ATOM 2980 O O . ARG A 1 406 ? 18.100 12.187 -26.264 1.00 98.00 406 ARG A O 1
ATOM 2987 N N . VAL A 1 407 ? 17.731 11.803 -24.081 1.00 98.75 407 VAL A N 1
ATOM 2988 C CA . VAL A 1 407 ? 18.444 10.521 -24.041 1.00 98.75 407 VAL A CA 1
ATOM 2989 C C . VAL A 1 407 ? 17.708 9.471 -24.881 1.00 98.75 407 VAL A C 1
ATOM 2991 O O . VAL A 1 407 ? 18.332 8.823 -25.717 1.00 98.75 407 VAL A O 1
ATOM 2994 N N . ALA A 1 408 ? 16.380 9.373 -24.766 1.00 98.44 408 ALA A N 1
ATOM 2995 C CA . ALA A 1 408 ? 15.559 8.453 -25.562 1.00 98.44 408 ALA A CA 1
ATOM 2996 C C . ALA A 1 408 ? 15.648 8.709 -27.085 1.00 98.44 408 ALA A C 1
ATOM 2998 O O . ALA A 1 408 ? 15.513 7.792 -27.909 1.00 98.44 408 ALA A O 1
ATOM 2999 N N . ALA A 1 409 ? 15.914 9.957 -27.486 1.00 98.25 409 ALA A N 1
ATOM 3000 C CA . ALA A 1 409 ? 16.117 10.308 -28.887 1.00 98.25 409 ALA A CA 1
ATOM 3001 C C . ALA A 1 409 ? 17.396 9.682 -29.476 1.00 98.25 409 ALA A C 1
ATOM 3003 O O . ALA A 1 409 ? 17.363 9.249 -30.630 1.00 98.25 409 ALA A O 1
ATOM 3004 N N . VAL A 1 410 ? 18.480 9.585 -28.692 1.00 98.50 410 VAL A N 1
ATOM 3005 C CA . VAL A 1 410 ? 19.795 9.084 -29.145 1.00 98.50 410 VAL A CA 1
ATOM 3006 C C . VAL A 1 410 ? 20.081 7.631 -28.750 1.00 98.50 410 VAL A C 1
ATOM 3008 O O . VAL A 1 410 ? 20.894 6.979 -29.394 1.00 98.50 410 VAL A O 1
ATOM 3011 N N . GLN A 1 411 ? 19.395 7.097 -27.736 1.00 98.44 411 GLN A N 1
ATOM 3012 C CA . GLN A 1 411 ? 19.608 5.748 -27.210 1.00 98.44 411 GLN A CA 1
ATOM 3013 C C . GLN A 1 411 ? 18.283 4.980 -27.134 1.00 98.44 411 GLN A C 1
ATOM 3015 O O . GLN A 1 411 ? 17.387 5.323 -26.363 1.00 98.44 411 GLN A O 1
ATOM 3020 N N . LYS A 1 412 ? 18.143 3.909 -27.924 1.00 97.56 412 LYS A N 1
ATOM 3021 C CA . LYS A 1 412 ? 16.900 3.114 -27.980 1.00 97.56 412 LYS A CA 1
ATOM 3022 C C . LYS A 1 412 ? 16.755 2.137 -26.821 1.00 97.56 412 LYS A C 1
ATOM 3024 O O . LYS A 1 412 ? 15.636 1.891 -26.381 1.00 97.56 412 LYS A O 1
ATOM 3029 N N . ASN A 1 413 ? 17.867 1.682 -26.251 1.00 98.50 413 ASN A N 1
ATOM 3030 C CA . ASN A 1 413 ? 17.883 0.882 -25.029 1.00 98.50 413 ASN A CA 1
ATOM 3031 C C . ASN A 1 413 ? 17.884 1.791 -23.790 1.00 98.50 413 ASN A C 1
ATOM 3033 O O . ASN A 1 413 ? 18.705 1.633 -22.886 1.00 98.50 413 ASN A O 1
ATOM 3037 N N . THR A 1 414 ? 16.997 2.790 -23.778 1.00 98.88 414 THR A N 1
ATOM 3038 C CA . THR A 1 414 ? 16.806 3.662 -22.616 1.00 98.88 414 THR A CA 1
ATOM 3039 C C . THR A 1 414 ? 15.874 2.984 -21.618 1.00 98.88 414 THR A C 1
ATOM 3041 O O . THR A 1 414 ? 14.750 2.597 -21.956 1.00 98.88 414 THR A O 1
ATOM 3044 N N . VAL A 1 415 ? 16.353 2.861 -20.387 1.00 98.94 415 VAL A N 1
ATOM 3045 C CA . VAL A 1 415 ? 15.645 2.353 -19.216 1.00 98.94 415 VAL A CA 1
ATOM 3046 C C . VAL A 1 415 ? 15.457 3.508 -18.240 1.00 98.94 415 VAL A C 1
ATOM 3048 O O . VAL A 1 415 ? 16.407 4.239 -17.973 1.00 98.94 415 VAL A O 1
ATOM 3051 N N . VAL A 1 416 ? 14.261 3.670 -17.677 1.00 98.94 416 VAL A N 1
ATOM 3052 C CA . VAL A 1 416 ? 14.025 4.628 -16.588 1.00 98.94 416 VAL A CA 1
ATOM 3053 C C . VAL A 1 416 ? 13.689 3.885 -15.303 1.00 98.94 416 VAL A C 1
ATOM 3055 O O . VAL A 1 416 ? 12.763 3.076 -15.280 1.00 98.94 416 VAL A O 1
ATOM 3058 N N . VAL A 1 417 ? 14.435 4.168 -14.239 1.00 98.88 417 VAL A N 1
ATOM 3059 C CA . VAL A 1 417 ? 14.158 3.700 -12.879 1.00 98.88 417 VAL A CA 1
ATOM 3060 C C . VAL A 1 417 ? 13.478 4.831 -12.114 1.00 98.88 417 VAL A C 1
ATOM 3062 O O . VAL A 1 417 ? 14.026 5.928 -12.033 1.00 98.88 417 VAL A O 1
ATOM 3065 N N . LEU A 1 418 ? 12.283 4.577 -11.580 1.00 98.56 418 LEU A N 1
ATOM 3066 C CA . LEU A 1 418 ? 11.467 5.555 -10.860 1.00 98.56 418 LEU A CA 1
ATOM 3067 C C . LEU A 1 418 ? 11.528 5.346 -9.343 1.00 98.56 418 LEU A C 1
ATOM 3069 O O . LEU A 1 418 ? 11.216 4.257 -8.852 1.00 98.56 418 LEU A O 1
ATOM 3073 N N . HIS A 1 419 ? 11.850 6.422 -8.621 1.00 96.31 419 HIS A N 1
ATOM 3074 C CA . HIS A 1 419 ? 11.760 6.531 -7.162 1.00 96.31 419 HIS A CA 1
ATOM 3075 C C . HIS A 1 419 ? 10.688 7.561 -6.768 1.00 96.31 419 HIS A C 1
ATOM 3077 O O . HIS A 1 419 ? 10.922 8.773 -6.793 1.00 96.31 419 HIS A O 1
ATOM 3083 N N . THR A 1 420 ? 9.481 7.094 -6.450 1.00 94.62 420 THR A N 1
ATOM 3084 C CA . THR A 1 420 ? 8.308 7.945 -6.166 1.00 94.62 420 THR A CA 1
ATOM 3085 C C . THR A 1 420 ? 7.369 7.252 -5.185 1.00 94.62 420 THR A C 1
ATOM 3087 O O . THR A 1 420 ? 7.198 6.041 -5.281 1.00 94.62 420 THR A O 1
ATOM 3090 N N . SER A 1 421 ? 6.682 7.971 -4.293 1.00 92.19 421 SER A N 1
ATOM 3091 C CA . SER A 1 421 ? 5.732 7.331 -3.359 1.00 92.19 421 SER A CA 1
ATOM 3092 C C . SER A 1 421 ? 4.383 6.925 -3.981 1.00 92.19 421 SER A C 1
ATOM 3094 O O . SER A 1 421 ? 3.577 6.232 -3.353 1.00 92.19 421 SER A O 1
ATOM 3096 N N . GLY A 1 422 ? 4.131 7.342 -5.221 1.00 93.81 422 GLY A N 1
ATOM 3097 C CA . GLY A 1 422 ? 2.887 7.097 -5.934 1.00 93.81 422 GLY A CA 1
ATOM 3098 C C . GLY A 1 422 ? 2.937 7.590 -7.383 1.00 93.81 422 GLY A C 1
ATOM 3099 O O . GLY A 1 422 ? 4.014 7.888 -7.899 1.00 93.81 422 GLY A O 1
ATOM 3100 N N . PRO A 1 423 ? 1.776 7.710 -8.046 1.00 97.00 423 PRO A N 1
ATOM 3101 C CA . PRO A 1 423 ? 1.689 8.024 -9.470 1.00 97.00 423 PRO A CA 1
ATOM 3102 C C . PRO A 1 423 ? 2.329 9.360 -9.859 1.00 97.00 423 PRO A C 1
ATOM 3104 O O . PRO A 1 423 ? 2.089 10.391 -9.217 1.00 97.00 423 PRO A O 1
ATOM 3107 N N . VAL A 1 424 ? 3.074 9.350 -10.969 1.00 97.38 424 VAL A N 1
ATOM 3108 C CA . VAL A 1 424 ? 3.596 10.541 -11.653 1.00 97.38 424 VAL A CA 1
ATOM 3109 C C . VAL A 1 424 ? 3.278 10.502 -13.148 1.00 97.38 424 VAL A C 1
ATOM 3111 O O . VAL A 1 424 ? 3.086 9.438 -13.730 1.00 97.38 424 VAL A O 1
ATOM 3114 N N . GLU A 1 425 ? 3.208 11.671 -13.776 1.00 97.69 425 GLU A N 1
ATOM 3115 C CA . GLU A 1 425 ? 3.051 11.791 -15.225 1.00 97.69 425 GLU A CA 1
ATOM 3116 C C . GLU A 1 425 ? 4.367 11.435 -15.930 1.00 97.69 425 GLU A C 1
ATOM 3118 O O . GLU A 1 425 ? 5.415 12.015 -15.643 1.00 97.69 425 GLU A O 1
ATOM 3123 N N . CYS A 1 426 ? 4.299 10.504 -16.885 1.00 97.56 426 CYS A N 1
ATOM 3124 C CA . CYS A 1 426 ? 5.445 10.043 -17.674 1.00 97.56 426 CYS A CA 1
ATOM 3125 C C . CYS A 1 426 ? 5.216 10.337 -19.170 1.00 97.56 426 CYS A C 1
ATOM 3127 O O . CYS A 1 426 ? 4.835 9.429 -19.918 1.00 97.56 426 CYS A O 1
ATOM 3129 N N . PRO A 1 427 ? 5.403 11.588 -19.637 1.00 97.06 427 PRO A N 1
ATOM 3130 C CA . PRO A 1 427 ? 5.155 11.950 -21.038 1.00 97.06 427 PRO A CA 1
ATOM 3131 C C . PRO A 1 427 ? 6.090 11.230 -22.024 1.00 97.06 427 PRO A C 1
ATOM 3133 O O . PRO A 1 427 ? 5.718 11.017 -23.169 1.00 97.06 427 PRO A O 1
ATOM 3136 N N . TRP A 1 428 ? 7.267 10.808 -21.561 1.00 97.69 428 TRP A N 1
ATOM 3137 C CA . TRP A 1 428 ? 8.307 10.094 -22.313 1.00 97.69 428 TRP A CA 1
ATOM 3138 C C . TRP A 1 428 ? 8.160 8.561 -22.289 1.00 97.69 428 TRP A C 1
ATOM 3140 O O . TRP A 1 428 ? 8.992 7.854 -22.852 1.00 97.69 428 TRP A O 1
ATOM 3150 N N . ALA A 1 429 ? 7.144 8.010 -21.611 1.00 97.62 429 ALA A N 1
ATOM 3151 C CA . ALA A 1 429 ? 7.044 6.565 -21.362 1.00 97.62 429 ALA A CA 1
ATOM 3152 C C . ALA A 1 429 ? 6.989 5.711 -22.642 1.00 97.62 429 ALA A C 1
ATOM 3154 O O . ALA A 1 429 ? 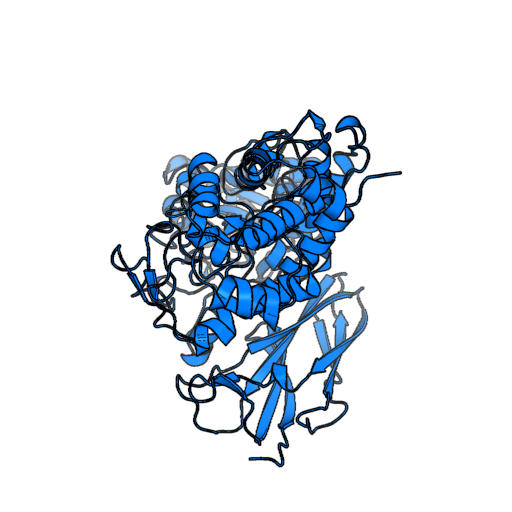7.412 4.555 -22.628 1.00 97.62 429 ALA A O 1
ATOM 3155 N N . ASP A 1 430 ? 6.463 6.266 -23.736 1.00 97.56 430 ASP A N 1
ATOM 3156 C CA . ASP A 1 430 ? 6.358 5.569 -25.019 1.00 97.56 430 ASP A CA 1
ATOM 3157 C C . ASP A 1 430 ? 7.660 5.627 -25.839 1.00 97.56 430 ASP A C 1
ATOM 3159 O O . ASP A 1 430 ? 7.871 4.763 -26.692 1.00 97.56 430 ASP A O 1
ATOM 3163 N N . ASP A 1 431 ? 8.552 6.573 -25.526 1.00 98.12 431 ASP A N 1
ATOM 3164 C CA . ASP A 1 431 ? 9.831 6.792 -26.215 1.00 98.12 431 ASP A CA 1
ATOM 3165 C C . ASP A 1 431 ? 10.988 5.969 -25.625 1.00 98.12 431 ASP A C 1
ATOM 3167 O O . ASP A 1 431 ? 12.037 5.823 -26.255 1.00 98.12 431 ASP A O 1
ATOM 3171 N N . VAL A 1 432 ? 10.807 5.413 -24.424 1.00 98.69 432 VAL A N 1
ATOM 3172 C CA . VAL A 1 432 ? 11.801 4.570 -23.744 1.00 98.69 432 VAL A CA 1
ATOM 3173 C C . VAL A 1 432 ? 11.483 3.082 -23.908 1.00 98.69 432 VAL A C 1
ATOM 3175 O O . VAL A 1 432 ? 10.325 2.674 -24.070 1.00 98.69 432 VAL A O 1
ATOM 3178 N N . SER A 1 433 ? 12.518 2.241 -23.842 1.00 98.62 433 SER A N 1
ATOM 3179 C CA . SER A 1 433 ? 12.345 0.788 -23.935 1.00 98.62 433 SER A CA 1
ATOM 3180 C C . SER A 1 433 ? 11.703 0.229 -22.674 1.00 98.62 433 SER A C 1
ATOM 3182 O O . SER A 1 433 ? 10.786 -0.591 -22.762 1.00 98.62 433 SER A O 1
ATOM 3184 N N . SER A 1 434 ? 12.201 0.630 -21.505 1.00 98.81 434 SER A N 1
ATOM 3185 C CA . SER A 1 434 ? 11.825 -0.023 -20.253 1.00 98.81 434 SER A CA 1
ATOM 3186 C C . SER A 1 434 ? 11.637 0.979 -19.123 1.00 98.81 434 SER A C 1
ATOM 3188 O O . SER A 1 434 ? 12.331 1.992 -19.056 1.00 98.81 434 SER A O 1
ATOM 3190 N N . VAL A 1 435 ? 10.690 0.694 -18.230 1.00 98.88 435 VAL A N 1
ATOM 3191 C CA . VAL A 1 435 ? 10.448 1.499 -17.027 1.00 98.88 435 VAL A CA 1
ATOM 3192 C C . VAL A 1 435 ? 10.309 0.559 -15.839 1.00 98.88 435 VAL A C 1
ATOM 3194 O O . VAL A 1 435 ? 9.450 -0.322 -15.853 1.00 98.88 435 VAL A O 1
ATOM 3197 N N . LEU A 1 436 ? 11.156 0.745 -14.832 1.00 98.88 436 LEU A N 1
ATOM 3198 C CA . LEU A 1 436 ? 11.154 0.011 -13.572 1.00 98.88 436 LEU A CA 1
ATOM 3199 C C . LEU A 1 436 ? 10.770 0.983 -12.456 1.00 98.88 436 LEU A C 1
ATOM 3201 O O . LEU A 1 436 ? 11.420 2.008 -12.290 1.00 98.88 436 LEU A O 1
ATOM 3205 N N . CYS A 1 437 ? 9.731 0.684 -11.687 1.00 98.69 437 CYS A N 1
ATOM 3206 C CA . CYS A 1 437 ? 9.388 1.466 -10.506 1.00 98.69 437 CYS A CA 1
ATOM 3207 C C . CYS A 1 437 ? 9.796 0.727 -9.248 1.00 98.69 437 CYS A C 1
ATOM 3209 O O . CYS A 1 437 ? 9.353 -0.396 -9.007 1.00 98.69 437 CYS A O 1
ATOM 3211 N N . MET A 1 438 ? 10.619 1.392 -8.447 1.00 98.12 438 MET A N 1
ATOM 3212 C CA . MET A 1 438 ? 11.090 0.873 -7.171 1.00 98.12 438 MET A CA 1
ATOM 3213 C C . MET A 1 438 ? 10.393 1.530 -5.981 1.00 98.12 438 MET A C 1
ATOM 3215 O O . MET A 1 438 ? 10.699 1.199 -4.840 1.00 98.12 438 MET A O 1
ATOM 3219 N N . TYR A 1 439 ? 9.450 2.446 -6.228 1.00 97.00 439 TYR A N 1
ATOM 3220 C CA . TYR A 1 439 ? 8.800 3.231 -5.182 1.00 97.00 439 TYR A CA 1
ATOM 3221 C C . TYR A 1 439 ? 9.837 3.860 -4.230 1.00 97.00 439 TYR A C 1
ATOM 3223 O O . TYR A 1 439 ? 10.828 4.425 -4.689 1.00 97.00 439 TYR A O 1
ATOM 3231 N N . LEU A 1 440 ? 9.609 3.762 -2.920 1.00 94.50 440 LEU A N 1
ATOM 3232 C CA . LEU A 1 440 ? 10.533 4.121 -1.852 1.00 94.50 440 LEU A CA 1
ATOM 3233 C C . LEU A 1 440 ? 10.850 2.836 -1.069 1.00 94.50 440 LEU A C 1
ATOM 3235 O O . LEU A 1 440 ? 10.167 2.496 -0.105 1.00 94.50 440 LEU A O 1
ATOM 3239 N N . ALA A 1 441 ? 11.822 2.057 -1.550 1.00 93.69 441 ALA A N 1
ATOM 3240 C CA . ALA A 1 441 ? 12.059 0.686 -1.082 1.00 93.69 441 ALA A CA 1
ATOM 3241 C C . ALA A 1 441 ? 13.047 0.547 0.096 1.00 93.69 441 ALA A C 1
ATOM 3243 O O . ALA A 1 441 ? 13.568 -0.543 0.331 1.00 93.69 441 ALA A O 1
ATOM 3244 N N . GLY A 1 442 ? 13.305 1.621 0.843 1.00 91.75 442 GLY A N 1
ATOM 3245 C CA . GLY A 1 442 ? 14.194 1.580 2.002 1.00 91.75 442 GLY A CA 1
ATOM 3246 C C . GLY A 1 442 ? 15.672 1.370 1.650 1.00 91.75 442 GLY A C 1
ATOM 3247 O O . GLY A 1 442 ? 16.094 1.505 0.501 1.00 91.75 442 GLY A O 1
ATOM 3248 N N . GLU A 1 443 ? 16.497 1.044 2.642 1.00 89.50 443 GLU A N 1
ATOM 3249 C CA . GLU A 1 443 ? 17.959 1.005 2.487 1.00 89.50 443 GLU A CA 1
ATOM 3250 C C . GLU A 1 443 ? 18.466 -0.097 1.542 1.00 89.50 443 GLU A C 1
ATOM 3252 O O . GLU A 1 443 ? 19.582 -0.004 1.034 1.00 89.50 443 GLU A O 1
ATOM 3257 N N . GLY A 1 444 ? 17.631 -1.099 1.246 1.00 90.38 444 GLY A N 1
ATOM 3258 C CA . GLY A 1 444 ? 17.915 -2.143 0.258 1.00 90.38 444 GLY A CA 1
ATOM 3259 C C . GLY A 1 444 ? 17.691 -1.730 -1.204 1.00 90.38 444 GLY A C 1
ATOM 3260 O O . GLY A 1 444 ? 17.902 -2.546 -2.103 1.00 90.38 444 GLY A O 1
ATOM 3261 N N . LEU A 1 445 ? 17.255 -0.488 -1.460 1.00 94.75 445 LEU A N 1
ATOM 3262 C CA . LEU A 1 445 ? 16.837 0.001 -2.777 1.00 94.75 445 LEU A CA 1
ATOM 3263 C C . LEU A 1 445 ? 17.907 -0.176 -3.868 1.00 94.75 445 LEU A C 1
ATOM 3265 O O . LEU A 1 445 ? 17.581 -0.694 -4.935 1.00 94.75 445 LEU A O 1
ATOM 3269 N N . GLY A 1 446 ? 19.161 0.230 -3.639 1.00 96.31 446 GLY A N 1
ATOM 3270 C CA . GLY A 1 446 ? 20.200 0.174 -4.679 1.00 96.31 446 GLY A CA 1
ATOM 3271 C C . GLY A 1 446 ? 20.586 -1.251 -5.075 1.00 96.31 446 GLY A C 1
ATOM 3272 O O . GLY A 1 446 ? 20.639 -1.560 -6.263 1.00 96.31 446 GLY A O 1
ATOM 3273 N N . GLU A 1 447 ? 20.763 -2.147 -4.100 1.00 97.31 447 GLU A N 1
ATOM 3274 C CA . GLU A 1 447 ? 21.073 -3.566 -4.346 1.00 97.31 447 GLU A CA 1
ATOM 3275 C C . GLU A 1 447 ? 19.917 -4.306 -5.024 1.00 97.31 447 GLU A C 1
ATOM 3277 O O . GLU A 1 447 ? 20.134 -5.115 -5.928 1.00 97.31 447 GLU A O 1
ATOM 3282 N N . ALA A 1 448 ? 18.677 -4.024 -4.616 1.00 98.31 448 ALA A N 1
ATOM 3283 C CA . ALA A 1 448 ? 17.502 -4.573 -5.278 1.00 98.31 448 ALA A CA 1
ATOM 3284 C C . ALA A 1 448 ? 17.383 -4.066 -6.719 1.00 98.31 448 ALA A C 1
ATOM 3286 O O . ALA A 1 448 ? 17.133 -4.856 -7.627 1.00 98.31 448 ALA A O 1
ATOM 3287 N N . THR A 1 449 ? 17.612 -2.769 -6.936 1.00 98.62 449 THR A N 1
ATOM 3288 C CA . THR A 1 449 ? 17.576 -2.160 -8.270 1.00 98.62 449 THR A CA 1
ATOM 3289 C C . THR A 1 449 ? 18.629 -2.774 -9.185 1.00 98.62 449 THR A C 1
ATOM 3291 O O . THR A 1 449 ? 18.295 -3.158 -10.301 1.00 98.62 449 THR A O 1
ATOM 3294 N N . ASP A 1 450 ? 19.872 -2.933 -8.720 1.00 98.44 450 ASP A N 1
ATOM 3295 C CA . ASP A 1 450 ? 20.937 -3.582 -9.494 1.00 98.44 450 ASP A CA 1
ATOM 3296 C C . ASP A 1 450 ? 20.558 -5.028 -9.856 1.00 98.44 450 ASP A C 1
ATOM 3298 O O . ASP A 1 450 ? 20.547 -5.391 -11.033 1.00 98.44 450 ASP A O 1
ATOM 3302 N N . ALA A 1 451 ? 20.126 -5.831 -8.880 1.00 98.31 451 ALA A N 1
ATOM 3303 C CA . ALA A 1 451 ? 19.737 -7.219 -9.130 1.00 98.31 451 ALA A CA 1
ATOM 3304 C C . ALA A 1 451 ? 18.608 -7.349 -10.171 1.00 98.31 451 ALA A C 1
ATOM 3306 O O . ALA A 1 451 ? 18.635 -8.256 -11.006 1.00 98.31 451 ALA A O 1
ATOM 3307 N N . LEU A 1 452 ? 17.625 -6.443 -10.142 1.00 98.69 452 LEU A N 1
ATOM 3308 C CA . LEU A 1 452 ? 16.529 -6.419 -11.110 1.00 98.69 452 LEU A CA 1
ATOM 3309 C C . LEU A 1 452 ? 16.992 -5.920 -12.482 1.00 98.69 452 LEU A C 1
ATOM 3311 O O . LEU A 1 452 ? 16.627 -6.515 -13.494 1.00 98.69 452 LEU A O 1
ATOM 3315 N N . LEU A 1 453 ? 17.814 -4.869 -12.551 1.00 98.75 453 LEU A N 1
ATOM 3316 C CA . LEU A 1 453 ? 18.336 -4.343 -13.816 1.00 98.75 453 LEU A CA 1
ATOM 3317 C C . LEU A 1 453 ? 19.158 -5.392 -14.569 1.00 98.75 453 LEU A C 1
ATOM 3319 O O . LEU A 1 453 ? 19.029 -5.501 -15.784 1.00 98.75 453 LEU A O 1
ATOM 3323 N N . TRP A 1 454 ? 19.969 -6.181 -13.867 1.00 98.25 454 TRP A N 1
ATOM 3324 C CA . TRP A 1 454 ? 20.884 -7.153 -14.474 1.00 98.25 454 TRP A CA 1
ATOM 3325 C C . TRP A 1 454 ? 20.328 -8.578 -14.571 1.00 98.25 454 TRP A C 1
ATOM 3327 O O . TRP A 1 454 ? 21.019 -9.469 -15.065 1.00 98.25 454 TRP A O 1
ATOM 3337 N N . GLY A 1 455 ? 19.085 -8.804 -14.136 1.00 97.06 455 GLY A N 1
ATOM 3338 C CA . GLY A 1 455 ? 18.447 -10.119 -14.210 1.00 97.06 455 GLY A CA 1
ATOM 3339 C C . GLY A 1 455 ? 19.023 -11.148 -13.238 1.00 97.06 455 GLY A C 1
ATOM 3340 O O . GLY A 1 455 ? 18.880 -12.345 -13.471 1.00 97.06 455 GLY A O 1
ATOM 3341 N N . ASP A 1 456 ? 19.648 -10.710 -12.144 1.00 97.12 456 ASP A N 1
ATOM 3342 C CA . ASP A 1 456 ? 19.968 -11.598 -11.019 1.00 97.12 456 ASP A CA 1
ATOM 3343 C C . ASP A 1 456 ? 18.712 -11.919 -10.192 1.00 97.12 456 ASP A C 1
ATOM 3345 O O . ASP A 1 456 ? 18.656 -12.925 -9.483 1.00 97.12 456 ASP A O 1
ATOM 3349 N N . ALA A 1 457 ? 17.694 -11.061 -10.293 1.00 97.56 457 ALA A N 1
ATOM 3350 C CA . ALA A 1 457 ? 16.353 -11.275 -9.777 1.00 97.56 457 ALA A CA 1
ATOM 3351 C C . ALA A 1 457 ? 15.306 -10.950 -10.854 1.00 97.56 457 ALA A C 1
ATOM 3353 O O . ALA A 1 457 ? 15.505 -10.068 -11.691 1.00 97.56 457 ALA A O 1
ATOM 3354 N N . ASP A 1 458 ? 14.185 -11.667 -10.812 1.00 98.25 458 ASP A N 1
ATOM 3355 C CA . ASP A 1 458 ? 13.023 -11.420 -11.664 1.00 98.25 458 ASP A CA 1
ATOM 3356 C C . ASP A 1 458 ? 12.121 -10.334 -11.044 1.00 98.25 458 ASP A C 1
ATOM 3358 O O . ASP A 1 458 ? 11.720 -10.482 -9.882 1.00 98.25 458 ASP A O 1
ATOM 3362 N N . PRO A 1 459 ? 11.767 -9.260 -11.776 1.00 98.38 459 PRO A N 1
ATOM 3363 C CA . PRO A 1 459 ? 10.738 -8.327 -11.343 1.00 98.38 459 PRO A CA 1
ATOM 3364 C C . PRO A 1 459 ? 9.405 -9.055 -11.181 1.00 98.38 459 PRO A C 1
ATOM 3366 O O . PRO A 1 459 ? 8.914 -9.703 -12.103 1.00 98.38 459 PRO A O 1
ATOM 3369 N N . CYS A 1 460 ? 8.813 -8.943 -9.995 1.00 98.44 460 CYS A N 1
ATOM 3370 C CA . CYS A 1 460 ? 7.564 -9.634 -9.669 1.00 98.44 460 CYS A CA 1
ATOM 3371 C C . CYS A 1 460 ? 6.542 -8.756 -8.937 1.00 98.44 460 CYS A C 1
ATOM 3373 O O . CYS A 1 460 ? 5.467 -9.244 -8.574 1.00 98.44 460 CYS A O 1
ATOM 3375 N N . GLY A 1 461 ? 6.859 -7.476 -8.722 1.00 98.62 461 GLY A N 1
ATOM 3376 C CA . GLY A 1 461 ? 5.925 -6.511 -8.161 1.00 98.62 461 GLY A CA 1
ATOM 3377 C C . GLY A 1 461 ? 4.763 -6.205 -9.113 1.00 98.62 461 GLY A C 1
ATOM 3378 O O . GLY A 1 461 ? 4.839 -6.418 -10.325 1.00 98.62 461 GLY A O 1
ATOM 3379 N N . ARG A 1 462 ? 3.674 -5.685 -8.551 1.00 98.88 462 ARG A N 1
ATOM 3380 C CA . ARG A 1 462 ? 2.411 -5.321 -9.198 1.00 98.88 462 ARG A CA 1
ATOM 3381 C C . ARG A 1 462 ? 1.955 -3.971 -8.687 1.00 98.88 462 ARG A C 1
ATOM 3383 O O . ARG A 1 462 ? 2.094 -3.697 -7.507 1.00 98.88 462 ARG A O 1
ATOM 3390 N N . LEU A 1 463 ? 1.364 -3.140 -9.533 1.00 98.88 463 LEU A N 1
ATOM 3391 C CA . LEU A 1 463 ? 0.902 -1.826 -9.098 1.00 98.88 463 LEU A CA 1
ATOM 3392 C C . LEU A 1 463 ? -0.246 -1.927 -8.074 1.00 98.88 463 LEU A C 1
ATOM 3394 O O . LEU A 1 463 ? -1.311 -2.442 -8.425 1.00 98.88 463 LEU A O 1
ATOM 3398 N N . PRO A 1 464 ? -0.080 -1.409 -6.840 1.00 98.50 464 PRO A N 1
ATOM 3399 C CA . PRO A 1 464 ? -1.149 -1.345 -5.844 1.00 98.50 464 PRO A CA 1
ATOM 3400 C C . PRO A 1 464 ? -2.106 -0.162 -6.077 1.00 98.50 464 PRO A C 1
ATOM 3402 O O . PRO A 1 464 ? -3.127 -0.039 -5.399 1.00 98.50 464 PRO A O 1
ATOM 3405 N N . GLU A 1 465 ? -1.824 0.680 -7.073 1.00 98.25 465 GLU A N 1
ATOM 3406 C CA . GLU A 1 465 ? -2.708 1.740 -7.543 1.00 98.25 465 GLU A CA 1
ATOM 3407 C C . GLU A 1 465 ? -2.671 1.892 -9.066 1.00 98.25 465 GLU A C 1
ATOM 3409 O O . GLU A 1 465 ? -1.735 1.474 -9.742 1.00 98.25 465 GLU A O 1
ATOM 3414 N N . THR A 1 466 ? -3.701 2.512 -9.625 1.00 98.75 466 THR A N 1
ATOM 3415 C CA . THR A 1 466 ? -3.767 2.832 -11.043 1.00 98.75 466 THR A CA 1
ATOM 3416 C C . THR A 1 466 ? -2.895 4.046 -11.356 1.00 98.75 466 THR A C 1
ATOM 3418 O O . THR A 1 466 ? -2.927 5.056 -10.651 1.00 98.75 466 THR A O 1
ATOM 3421 N N . TRP A 1 467 ? -2.167 3.995 -12.473 1.00 98.56 467 TRP A N 1
ATOM 3422 C CA . TRP A 1 467 ? -1.428 5.136 -13.004 1.00 98.56 467 TRP A CA 1
ATOM 3423 C C . TRP A 1 467 ? -2.181 5.827 -14.128 1.00 98.56 467 TRP A C 1
ATOM 3425 O O . TRP A 1 467 ? -2.166 5.338 -15.262 1.00 98.56 467 TRP A O 1
ATOM 3435 N N . PRO A 1 468 ? -2.853 6.960 -13.845 1.00 98.19 468 PRO A N 1
ATOM 3436 C CA . PRO A 1 468 ? -3.566 7.699 -14.872 1.00 98.19 468 PRO A CA 1
ATOM 3437 C C . PRO A 1 468 ? -2.597 8.356 -15.854 1.00 98.19 468 PRO A C 1
ATOM 3439 O O . PRO A 1 468 ? -1.415 8.542 -15.570 1.00 98.19 468 PRO A O 1
ATOM 3442 N N . LEU A 1 469 ? -3.119 8.725 -17.025 1.00 97.56 469 LEU A N 1
ATOM 3443 C CA . LEU A 1 469 ? -2.359 9.510 -17.998 1.00 97.56 469 LEU A CA 1
ATOM 3444 C C . LEU A 1 469 ? -2.140 10.944 -17.512 1.00 97.56 469 LEU A C 1
ATOM 3446 O O . LEU A 1 469 ? -1.093 11.524 -17.791 1.00 97.56 469 LEU A O 1
ATOM 3450 N N . ARG A 1 470 ? -3.129 11.505 -16.809 1.00 96.88 470 ARG A N 1
ATOM 3451 C CA . ARG A 1 470 ? -3.120 12.874 -16.300 1.00 96.88 470 ARG A CA 1
ATOM 3452 C C . ARG A 1 470 ? -3.796 12.968 -14.941 1.00 96.88 470 ARG A C 1
ATOM 3454 O O . ARG A 1 470 ? -4.689 12.178 -14.631 1.00 96.88 470 ARG A O 1
ATOM 3461 N N . LEU A 1 471 ? -3.440 13.984 -14.162 1.00 97.62 471 LEU A N 1
ATOM 3462 C CA . LEU A 1 471 ? -4.111 14.256 -12.891 1.00 97.62 471 LEU A CA 1
ATOM 3463 C C . LEU A 1 471 ? -5.626 14.495 -13.051 1.00 97.62 471 LEU A C 1
ATOM 3465 O O . LEU A 1 471 ? -6.410 14.039 -12.217 1.00 97.62 471 LEU A O 1
ATOM 3469 N N . GLU A 1 472 ? -6.057 15.165 -14.122 1.00 97.69 472 GLU A N 1
ATOM 3470 C CA . GLU A 1 472 ? -7.471 15.511 -14.332 1.00 97.69 472 GLU A CA 1
ATOM 3471 C C . GLU A 1 472 ? -8.365 14.298 -14.632 1.00 97.69 472 GLU A C 1
ATOM 3473 O O . GLU A 1 472 ? -9.588 14.390 -14.544 1.00 97.69 472 GLU A O 1
ATOM 3478 N N . ASP A 1 473 ? -7.767 13.147 -14.952 1.00 97.69 473 ASP A N 1
ATOM 3479 C CA . ASP A 1 473 ? -8.499 11.900 -15.174 1.00 97.69 473 ASP A CA 1
ATOM 3480 C C . ASP A 1 473 ? -8.903 11.213 -13.859 1.00 97.69 473 ASP A C 1
ATOM 3482 O O . ASP A 1 473 ? -9.730 10.295 -13.874 1.00 97.69 473 ASP A O 1
ATOM 3486 N N . THR A 1 474 ? -8.331 11.640 -12.728 1.00 97.44 474 THR A N 1
ATOM 3487 C CA . THR A 1 474 ? -8.544 11.007 -11.421 1.00 97.44 474 THR A CA 1
ATOM 3488 C C . THR A 1 474 ? -9.961 11.241 -10.889 1.00 97.44 474 THR A C 1
ATOM 3490 O O . THR A 1 474 ? -10.522 12.323 -11.081 1.00 97.44 474 THR A O 1
ATOM 3493 N N . PRO A 1 475 ? -10.559 10.252 -10.194 1.00 95.94 475 PRO A N 1
ATOM 3494 C CA . PRO A 1 475 ? -11.945 10.341 -9.728 1.00 95.94 475 PRO A CA 1
ATOM 3495 C C . PRO A 1 475 ? -12.189 11.515 -8.776 1.00 95.94 475 PRO A C 1
ATOM 3497 O O . PRO A 1 475 ? -13.243 12.138 -8.822 1.00 95.94 475 PRO A O 1
ATOM 3500 N N . CYS A 1 476 ? -11.197 11.848 -7.950 1.00 95.88 476 CYS A N 1
ATOM 3501 C CA . CYS A 1 476 ? -11.304 12.900 -6.949 1.00 95.88 476 CYS A CA 1
ATOM 3502 C C . CYS A 1 476 ? -10.834 14.281 -7.431 1.00 95.88 476 CYS A C 1
ATOM 3504 O O . CYS A 1 476 ? -10.787 15.193 -6.613 1.00 95.88 476 CYS A O 1
ATOM 3506 N N . TYR A 1 477 ? -10.456 14.463 -8.707 1.00 96.69 477 TYR A N 1
ATOM 3507 C CA . TYR A 1 477 ? -9.823 15.706 -9.182 1.00 96.69 477 TYR A CA 1
ATOM 3508 C C . TYR A 1 477 ? -10.618 16.976 -8.835 1.00 96.69 477 TYR A C 1
ATOM 3510 O O . TYR A 1 477 ? -10.032 17.977 -8.434 1.00 96.69 477 TYR A O 1
ATOM 3518 N N . LEU A 1 478 ? -11.947 16.930 -8.968 1.00 95.56 478 LEU A N 1
ATOM 3519 C CA . LEU A 1 478 ? -12.820 18.083 -8.718 1.00 95.56 478 LEU A CA 1
ATOM 3520 C C . LEU A 1 478 ? -13.098 18.333 -7.230 1.00 95.56 478 LEU A C 1
ATOM 3522 O O . LEU A 1 478 ? -13.460 19.448 -6.865 1.00 95.56 478 LEU A O 1
ATOM 3526 N N . ASP A 1 479 ? -12.929 17.315 -6.388 1.00 94.75 479 ASP A N 1
ATOM 3527 C CA . ASP A 1 479 ? -13.303 17.343 -4.971 1.00 94.75 479 ASP A CA 1
ATOM 3528 C C . ASP A 1 479 ? -12.086 17.214 -4.033 1.00 94.75 479 ASP A C 1
ATOM 3530 O O . ASP A 1 479 ? -12.233 16.974 -2.833 1.00 94.75 479 ASP A O 1
ATOM 3534 N N . PHE A 1 480 ? -10.869 17.341 -4.568 1.00 94.69 480 PHE A N 1
ATOM 3535 C CA . PHE A 1 480 ? -9.618 17.314 -3.812 1.00 94.69 480 PHE A CA 1
ATOM 3536 C C . PHE A 1 480 ? -8.929 18.689 -3.876 1.00 94.69 480 PHE A C 1
ATOM 3538 O O . PHE A 1 480 ? -8.718 19.199 -4.977 1.00 94.69 480 PHE A O 1
ATOM 3545 N N . PRO A 1 481 ? -8.528 19.301 -2.743 1.00 93.81 481 PRO A N 1
ATOM 3546 C CA . PRO A 1 481 ? -8.642 18.815 -1.361 1.00 93.81 481 PRO A CA 1
ATOM 3547 C C . PRO A 1 481 ? -9.974 19.188 -0.668 1.00 93.81 481 PRO A C 1
ATOM 3549 O O . PRO A 1 481 ? -10.094 19.044 0.546 1.00 93.81 481 PRO A O 1
ATOM 3552 N N . GLY A 1 482 ? -10.967 19.696 -1.403 1.00 93.56 482 GLY A N 1
ATOM 3553 C CA . GLY A 1 482 ? -12.213 20.233 -0.841 1.00 93.56 482 GLY A CA 1
ATOM 3554 C C . GLY A 1 482 ? -12.203 21.762 -0.734 1.00 93.56 482 GLY A C 1
ATOM 3555 O O . GLY A 1 482 ? -11.413 22.431 -1.399 1.00 93.56 482 GLY A O 1
ATOM 3556 N N . ASP A 1 483 ? -13.095 22.323 0.084 1.00 94.00 483 ASP A N 1
ATOM 3557 C CA . ASP A 1 483 ? -13.296 23.780 0.225 1.00 94.00 483 ASP A CA 1
ATOM 3558 C C . ASP A 1 483 ? -12.649 24.389 1.491 1.00 94.00 483 ASP A C 1
ATOM 3560 O O . ASP A 1 483 ? -12.888 25.551 1.823 1.00 94.00 483 ASP A O 1
ATOM 3564 N N . GLY A 1 484 ? -11.837 23.601 2.204 1.00 92.44 484 GLY A N 1
ATOM 3565 C CA . GLY A 1 484 ? -11.215 23.959 3.486 1.00 92.44 484 GLY A CA 1
ATOM 3566 C C . GLY A 1 484 ? -12.087 23.680 4.718 1.00 92.44 484 GLY A C 1
ATOM 3567 O O . GLY A 1 484 ? -11.615 23.767 5.851 1.00 92.44 484 GLY A O 1
ATOM 3568 N N . VAL A 1 485 ? -13.354 23.307 4.522 1.00 95.25 485 VAL A N 1
ATOM 3569 C CA . VAL A 1 485 ? -14.293 22.918 5.588 1.00 95.25 485 VAL A CA 1
ATOM 3570 C C . VAL A 1 485 ? -14.814 21.503 5.357 1.00 95.25 485 VAL A C 1
ATOM 3572 O O . VAL A 1 485 ? -14.902 20.702 6.289 1.00 95.25 485 VAL A O 1
ATOM 3575 N N . THR A 1 486 ? -15.141 21.177 4.112 1.00 96.44 486 THR A N 1
ATOM 3576 C CA . THR A 1 486 ? -15.691 19.902 3.673 1.00 96.44 486 THR A CA 1
ATOM 3577 C C . THR A 1 486 ? -14.901 19.325 2.503 1.00 96.44 486 THR A C 1
ATOM 3579 O O . THR A 1 486 ? -14.395 20.056 1.651 1.00 96.44 486 THR A O 1
ATOM 3582 N N . ALA A 1 487 ? -14.824 17.996 2.453 1.00 96.75 487 ALA A N 1
ATOM 3583 C CA . ALA A 1 487 ? -14.392 17.255 1.272 1.00 96.75 487 ALA A CA 1
ATOM 3584 C C . ALA A 1 487 ? -15.473 16.243 0.893 1.00 96.75 487 ALA A C 1
ATOM 3586 O O . ALA A 1 487 ? -15.844 15.393 1.708 1.00 96.75 487 ALA A O 1
ATOM 3587 N N . ASP A 1 488 ? -15.973 16.352 -0.337 1.00 97.44 488 ASP A N 1
ATOM 3588 C CA . ASP A 1 488 ? -17.021 15.486 -0.872 1.00 97.44 488 ASP A CA 1
ATOM 3589 C C . ASP A 1 488 ? -16.418 14.299 -1.611 1.00 97.44 488 ASP A C 1
ATOM 3591 O O . ASP A 1 488 ? -15.612 14.455 -2.524 1.00 97.44 488 ASP A O 1
ATOM 3595 N N . TYR A 1 489 ? -16.842 13.094 -1.254 1.00 97.56 489 TYR A N 1
ATOM 3596 C CA . TYR A 1 489 ? -16.389 11.865 -1.900 1.00 97.56 489 TYR A CA 1
ATOM 3597 C C . TYR A 1 489 ? -17.370 11.488 -3.015 1.00 97.56 489 TYR A C 1
ATOM 3599 O O . TYR A 1 489 ? -18.022 10.445 -2.979 1.00 97.56 489 TYR A O 1
ATOM 3607 N N . ARG A 1 490 ? -17.542 12.398 -3.988 1.00 96.25 490 ARG A N 1
ATOM 3608 C CA . ARG A 1 490 ? -18.573 12.300 -5.043 1.00 96.25 490 ARG A CA 1
ATOM 3609 C C . ARG A 1 490 ? -18.317 11.189 -6.045 1.00 96.25 490 ARG A C 1
ATOM 3611 O O . ARG A 1 490 ? -19.240 10.775 -6.743 1.00 96.25 490 ARG A O 1
ATOM 3618 N N . GLU A 1 491 ? -17.086 10.700 -6.117 1.00 96.94 491 GLU A N 1
ATOM 3619 C CA . GLU A 1 491 ? -16.748 9.518 -6.897 1.00 96.94 491 GLU A CA 1
ATOM 3620 C C . GLU A 1 491 ? -17.435 8.251 -6.371 1.00 96.94 491 GLU A C 1
ATOM 3622 O O . GLU A 1 491 ? -17.537 7.262 -7.098 1.00 96.94 491 GLU A O 1
ATOM 3627 N N . GLY A 1 492 ? -17.927 8.264 -5.129 1.00 96.81 492 GLY A N 1
ATOM 3628 C CA . GLY A 1 492 ? -18.597 7.128 -4.522 1.00 96.81 492 GLY A CA 1
ATOM 3629 C C . GLY A 1 492 ? -17.726 5.870 -4.577 1.00 96.81 492 GLY A C 1
ATOM 3630 O O . GLY A 1 492 ? -16.551 5.879 -4.224 1.00 96.81 492 GLY A O 1
ATOM 3631 N N . VAL A 1 493 ? -18.306 4.744 -4.995 1.00 97.00 493 VAL A N 1
ATOM 3632 C CA . VAL A 1 493 ? -17.595 3.453 -5.095 1.00 97.00 493 VAL A CA 1
ATOM 3633 C C . VAL A 1 493 ? -16.571 3.404 -6.240 1.00 97.00 493 VAL A C 1
ATOM 3635 O O . VAL A 1 493 ? -15.852 2.416 -6.390 1.00 97.00 493 VAL A O 1
ATOM 3638 N N . TYR A 1 494 ? -16.478 4.449 -7.065 1.00 98.00 494 TYR A N 1
ATOM 3639 C CA . TYR A 1 494 ? -15.556 4.524 -8.193 1.00 98.00 494 TYR A CA 1
ATOM 3640 C C . TYR A 1 494 ? -14.221 5.161 -7.778 1.00 98.00 494 TYR A C 1
ATOM 3642 O O . TYR A 1 494 ? -13.833 6.208 -8.283 1.00 98.00 494 TYR A O 1
ATOM 3650 N N . VAL A 1 495 ? -13.495 4.506 -6.870 1.00 97.88 495 VAL A N 1
ATOM 3651 C CA . VAL A 1 495 ? -12.103 4.849 -6.521 1.00 97.88 495 VAL A CA 1
ATOM 3652 C C . VAL A 1 495 ? -11.136 3.939 -7.285 1.00 97.88 495 VAL A C 1
ATOM 3654 O O . VAL A 1 495 ? -11.392 2.740 -7.445 1.00 97.88 495 VAL A O 1
ATOM 3657 N N . GLY A 1 496 ? -10.024 4.502 -7.767 1.00 97.75 496 GLY A N 1
ATOM 3658 C CA . GLY A 1 496 ? -8.982 3.740 -8.460 1.00 97.75 496 GLY A CA 1
ATOM 3659 C C . GLY A 1 496 ? -9.463 3.102 -9.767 1.00 97.75 496 GLY A C 1
ATOM 3660 O O . GLY A 1 496 ? -10.258 3.692 -10.503 1.00 97.75 496 GLY A O 1
ATOM 3661 N N . TYR A 1 497 ? -9.028 1.874 -10.058 1.00 98.69 497 TYR A N 1
ATOM 3662 C CA . TYR A 1 497 ? -9.393 1.129 -11.273 1.00 98.69 497 TYR A CA 1
ATOM 3663 C C . TYR A 1 497 ? -10.906 1.016 -11.492 1.00 98.69 497 TYR A C 1
ATOM 3665 O O . TYR A 1 497 ? -11.348 0.989 -12.640 1.00 98.69 497 TYR A O 1
ATOM 3673 N N . ARG A 1 498 ? -11.719 1.039 -10.422 1.00 98.56 498 ARG A N 1
ATOM 3674 C CA . ARG A 1 498 ? -13.189 1.017 -10.520 1.00 98.56 498 ARG A CA 1
ATOM 3675 C C . ARG A 1 498 ? -13.715 2.184 -11.361 1.00 98.56 498 ARG A C 1
ATOM 3677 O O . ARG A 1 498 ? -14.622 1.986 -12.166 1.00 98.56 498 ARG A O 1
ATOM 3684 N N . TRP A 1 499 ? -13.123 3.374 -11.223 1.00 98.12 499 TRP A N 1
ATOM 3685 C CA . TRP A 1 499 ? -13.438 4.562 -12.027 1.00 98.12 499 TRP A CA 1
ATOM 3686 C C . TRP A 1 499 ? -13.029 4.407 -13.483 1.00 98.12 499 TRP A C 1
ATOM 3688 O O . TRP A 1 499 ? -13.845 4.577 -14.393 1.00 98.12 499 TRP A O 1
ATOM 3698 N N . TYR A 1 500 ? -11.760 4.069 -13.707 1.00 98.62 500 TYR A N 1
ATOM 3699 C CA . TYR A 1 500 ? -11.203 4.015 -15.052 1.00 98.62 500 TYR A CA 1
ATOM 3700 C C . TYR A 1 500 ? -11.843 2.902 -15.880 1.00 98.62 500 TYR A C 1
ATOM 3702 O O . TYR A 1 500 ? -12.085 3.092 -17.072 1.00 98.62 500 TYR A O 1
ATOM 3710 N N . ASP A 1 501 ? -12.166 1.765 -15.265 1.00 98.38 501 ASP A N 1
ATOM 3711 C CA . ASP A 1 501 ? -12.860 0.664 -15.928 1.00 98.38 501 ASP A CA 1
ATOM 3712 C C . ASP A 1 501 ? -14.319 1.034 -16.232 1.00 98.38 501 ASP A C 1
ATOM 3714 O O . ASP A 1 501 ? -14.792 0.781 -17.342 1.00 98.38 501 ASP A O 1
ATOM 3718 N N . ALA A 1 502 ? -15.024 1.699 -15.304 1.00 97.44 502 ALA A N 1
ATOM 3719 C CA . ALA A 1 502 ? -16.421 2.102 -15.505 1.00 97.44 502 ALA A CA 1
ATOM 3720 C C . ALA A 1 502 ? -16.564 3.106 -16.654 1.00 97.44 502 ALA A C 1
ATOM 3722 O O . ALA A 1 502 ? -17.491 3.019 -17.461 1.00 97.44 502 ALA A O 1
ATOM 3723 N N . ARG A 1 503 ? -15.602 4.025 -16.767 1.00 97.06 503 ARG A N 1
ATOM 3724 C CA . ARG A 1 503 ? -15.545 5.028 -17.836 1.00 97.06 503 ARG A CA 1
ATOM 3725 C C . ARG A 1 503 ? -14.861 4.524 -19.109 1.00 97.06 503 ARG A C 1
ATOM 3727 O O . ARG A 1 503 ? -14.806 5.270 -20.084 1.00 97.06 503 ARG A O 1
ATOM 3734 N N . LYS A 1 504 ? -14.336 3.290 -19.113 1.00 97.38 504 LYS A N 1
ATOM 3735 C CA . LYS A 1 504 ? -13.511 2.726 -20.200 1.00 97.38 504 LYS A CA 1
ATOM 3736 C C . LYS A 1 504 ? -12.356 3.656 -20.595 1.00 97.38 504 LYS A C 1
ATOM 3738 O O . LYS A 1 504 ? -12.029 3.799 -21.771 1.00 97.38 504 LYS A O 1
ATOM 3743 N N . MET A 1 505 ? -11.760 4.317 -19.607 1.00 97.94 505 MET A N 1
ATOM 3744 C CA . MET A 1 505 ? -10.687 5.279 -19.819 1.00 97.94 505 MET A CA 1
ATOM 3745 C C . MET A 1 505 ? -9.342 4.581 -19.995 1.00 97.94 505 MET A C 1
ATOM 3747 O O . MET A 1 505 ? -9.056 3.605 -19.283 1.00 97.94 505 MET A O 1
ATOM 3751 N N . PRO A 1 506 ? -8.485 5.079 -20.902 1.00 97.81 506 PRO A N 1
ATOM 3752 C CA . PRO A 1 506 ? -7.097 4.667 -20.935 1.00 97.81 506 PRO A CA 1
ATOM 3753 C C . PRO A 1 506 ? -6.385 5.158 -19.671 1.00 97.81 506 PRO A C 1
ATOM 3755 O O . PRO A 1 506 ? -6.671 6.227 -19.137 1.00 97.81 506 PRO A O 1
ATOM 3758 N N . VAL A 1 507 ? -5.448 4.349 -19.207 1.00 98.56 507 VAL A N 1
ATOM 3759 C CA . VAL A 1 507 ? -4.541 4.656 -18.102 1.00 98.56 507 VAL A CA 1
ATOM 3760 C C . VAL A 1 507 ? -3.141 4.319 -18.581 1.00 98.56 507 VAL A C 1
ATOM 3762 O O . VAL A 1 507 ? -2.992 3.492 -19.485 1.00 98.56 507 VAL A O 1
ATOM 3765 N N . ARG A 1 508 ? -2.117 4.956 -18.013 1.00 98.38 508 ARG A N 1
ATOM 3766 C CA . ARG A 1 508 ? -0.735 4.659 -18.382 1.00 98.38 508 ARG A CA 1
ATOM 3767 C C . ARG A 1 508 ? -0.393 3.212 -18.020 1.00 98.38 508 ARG A C 1
ATOM 3769 O O . ARG A 1 508 ? 0.098 2.481 -18.874 1.00 98.38 508 ARG A O 1
ATOM 3776 N N . TRP A 1 509 ? -0.724 2.803 -16.796 1.00 98.75 509 TRP A N 1
ATOM 3777 C CA . TRP A 1 509 ? -0.638 1.414 -16.344 1.00 98.75 509 TRP A CA 1
ATOM 3778 C C . TRP A 1 509 ? -1.793 1.099 -15.375 1.00 98.75 509 TRP A C 1
ATOM 3780 O O . TRP A 1 509 ? -2.086 1.915 -14.497 1.00 98.75 509 TRP A O 1
ATOM 3790 N N . PRO A 1 510 ? -2.493 -0.037 -15.538 1.00 98.81 510 PRO A N 1
ATOM 3791 C CA . PRO A 1 510 ? -3.653 -0.368 -14.715 1.00 98.81 510 PRO A CA 1
ATOM 3792 C C . PRO A 1 510 ? -3.267 -0.973 -13.357 1.00 98.81 510 PRO A C 1
ATOM 3794 O O . PRO A 1 510 ? -2.167 -1.497 -13.188 1.00 98.81 510 PRO A O 1
ATOM 3797 N N . PHE A 1 511 ? -4.202 -0.960 -12.404 1.00 98.88 511 PHE A N 1
ATOM 3798 C CA . PHE A 1 511 ? -4.060 -1.668 -11.129 1.00 98.88 511 PHE A CA 1
ATOM 3799 C C . PHE A 1 511 ? -3.677 -3.145 -11.332 1.00 98.88 511 PHE A C 1
ATOM 3801 O O . PHE A 1 511 ? -4.219 -3.831 -12.210 1.00 98.88 511 PHE A O 1
ATOM 3808 N N . GLY A 1 512 ? -2.746 -3.634 -10.517 1.00 98.81 512 GLY A N 1
ATOM 3809 C CA . GLY A 1 512 ? -2.231 -4.999 -10.567 1.00 98.81 512 GLY A CA 1
ATOM 3810 C C . GLY A 1 512 ? -1.262 -5.277 -11.721 1.00 98.81 512 GLY A C 1
ATOM 3811 O O . GLY A 1 512 ? -0.867 -6.426 -11.904 1.00 98.81 512 GLY A O 1
ATOM 3812 N N . HIS A 1 513 ? -0.893 -4.275 -12.527 1.00 98.88 513 HIS A N 1
ATOM 3813 C CA . HIS A 1 513 ? 0.059 -4.428 -13.634 1.00 98.88 513 HIS A CA 1
ATOM 3814 C C . HIS A 1 513 ? 1.495 -4.609 -13.142 1.00 98.88 513 HIS A C 1
ATOM 3816 O O . HIS A 1 513 ? 1.913 -3.942 -12.202 1.00 98.88 513 HIS A O 1
ATOM 3822 N N . GLY A 1 514 ? 2.259 -5.463 -13.815 1.00 98.75 514 GLY A N 1
ATOM 3823 C CA . GLY A 1 514 ? 3.685 -5.668 -13.576 1.00 98.75 514 GLY A CA 1
ATOM 3824 C C . GLY A 1 514 ? 4.205 -6.784 -14.473 1.00 98.75 514 GLY A C 1
ATOM 3825 O O . GLY A 1 514 ? 3.575 -7.825 -14.599 1.00 98.75 514 GLY A O 1
ATOM 3826 N N . LEU A 1 515 ? 5.314 -6.549 -15.157 1.00 98.69 515 LEU A N 1
ATOM 3827 C CA . LEU A 1 515 ? 5.949 -7.506 -16.054 1.00 98.69 515 LEU A CA 1
ATOM 3828 C C . LEU A 1 515 ? 6.989 -8.335 -15.295 1.00 98.69 515 LEU A C 1
ATOM 3830 O O . LEU A 1 515 ? 7.449 -7.946 -14.226 1.00 98.69 515 LEU A O 1
ATOM 3834 N N . SER A 1 516 ? 7.382 -9.446 -15.907 1.00 98.44 516 SER A N 1
ATOM 3835 C CA . SER A 1 516 ? 8.420 -10.368 -15.448 1.00 98.44 516 SER A CA 1
ATOM 3836 C C . SER A 1 516 ? 9.356 -10.678 -16.623 1.00 98.44 516 SER A C 1
ATOM 3838 O O . SER A 1 516 ? 8.987 -10.500 -17.789 1.00 98.44 516 SER A O 1
ATOM 3840 N N . TYR A 1 517 ? 10.579 -11.115 -16.333 1.00 98.25 517 TYR A N 1
ATOM 3841 C CA . TYR A 1 517 ? 11.513 -11.673 -17.313 1.00 98.25 517 TYR A CA 1
ATOM 3842 C C . TYR A 1 517 ? 11.160 -13.108 -17.713 1.00 98.25 517 TYR A C 1
ATOM 3844 O O . TYR A 1 517 ? 11.698 -13.618 -18.699 1.00 98.25 517 TYR A O 1
ATOM 3852 N N . THR A 1 518 ? 10.245 -13.761 -16.992 1.00 97.56 518 THR A N 1
ATOM 3853 C CA . THR A 1 518 ? 9.662 -15.044 -17.388 1.00 97.56 518 THR A CA 1
ATOM 3854 C C . THR A 1 518 ? 8.194 -14.902 -17.809 1.00 97.56 518 THR A C 1
ATOM 3856 O O . THR A 1 518 ? 7.561 -13.862 -17.639 1.00 97.56 518 THR A O 1
ATOM 3859 N N . GLY A 1 519 ? 7.645 -15.950 -18.427 1.00 97.06 519 GLY A N 1
ATOM 3860 C CA . GLY A 1 519 ? 6.265 -15.978 -18.916 1.00 97.06 519 GLY A CA 1
ATOM 3861 C C . GLY A 1 519 ? 5.406 -16.974 -18.147 1.00 97.06 519 GLY A C 1
ATOM 3862 O O . GLY A 1 519 ? 5.845 -18.099 -17.906 1.00 97.06 519 GLY A O 1
ATOM 3863 N N . TYR A 1 520 ? 4.157 -16.618 -17.847 1.00 98.25 520 TYR A N 1
ATOM 3864 C CA . TYR A 1 520 ? 3.216 -17.489 -17.138 1.00 98.25 520 TYR A CA 1
ATOM 3865 C C . TYR A 1 520 ? 2.039 -17.906 -18.017 1.00 98.25 520 TYR A C 1
ATOM 3867 O O . TYR A 1 520 ? 1.479 -17.105 -18.766 1.00 98.25 520 TYR A O 1
ATOM 3875 N N . VAL A 1 521 ? 1.638 -19.173 -17.905 1.00 98.38 521 VAL A N 1
ATOM 3876 C CA . VAL A 1 521 ? 0.484 -19.730 -18.620 1.00 98.38 521 VAL A CA 1
ATOM 3877 C C . VAL A 1 521 ? -0.557 -20.202 -17.616 1.00 98.38 521 VAL A C 1
ATOM 3879 O O . VAL A 1 521 ? -0.254 -20.992 -16.726 1.00 98.38 521 VAL A O 1
ATOM 3882 N N . TYR A 1 522 ? -1.794 -19.748 -17.809 1.00 98.56 522 TYR A N 1
ATOM 3883 C CA . TYR A 1 522 ? -2.955 -20.084 -16.989 1.00 98.56 522 TYR A CA 1
ATOM 3884 C C . TYR A 1 522 ? -3.756 -21.182 -17.695 1.00 98.56 522 TYR A C 1
ATOM 3886 O O . TYR A 1 522 ? -4.031 -21.077 -18.893 1.00 98.56 522 TYR A O 1
ATOM 3894 N N . ARG A 1 523 ? -4.109 -22.257 -16.985 1.00 97.94 523 ARG A N 1
ATOM 3895 C CA . ARG A 1 523 ? -4.815 -23.425 -17.540 1.00 97.94 523 ARG A CA 1
ATOM 3896 C C . ARG A 1 523 ? -5.835 -23.979 -16.556 1.00 97.94 523 ARG A C 1
ATOM 3898 O O . ARG A 1 523 ? -5.731 -23.764 -15.355 1.00 97.94 523 ARG A O 1
ATOM 3905 N N . GLY A 1 524 ? -6.809 -24.719 -17.083 1.00 97.12 524 GLY A N 1
ATOM 3906 C CA . GLY A 1 524 ? -7.729 -25.513 -16.264 1.00 97.12 524 GLY A CA 1
ATOM 3907 C C . GLY A 1 524 ? -8.608 -24.696 -15.314 1.00 97.12 524 GLY A C 1
ATOM 3908 O O . GLY A 1 524 ? -9.042 -25.236 -14.301 1.00 97.12 524 GLY A O 1
ATOM 3909 N N . ALA A 1 525 ? -8.855 -23.414 -15.617 1.00 98.25 525 ALA A N 1
ATOM 3910 C CA . ALA A 1 525 ? -9.701 -22.578 -14.778 1.00 98.25 525 ALA A CA 1
ATOM 3911 C C . ALA A 1 525 ? -11.118 -23.167 -14.696 1.00 98.25 525 ALA A C 1
ATOM 3913 O O . ALA A 1 525 ? -11.748 -23.399 -15.729 1.00 98.25 525 ALA A O 1
ATOM 3914 N N . ALA A 1 526 ? -11.605 -23.428 -13.485 1.00 98.56 526 ALA A N 1
ATOM 3915 C CA . ALA A 1 526 ? -12.901 -24.062 -13.264 1.00 98.56 526 ALA A CA 1
ATOM 3916 C C . ALA A 1 526 ? -13.483 -23.697 -11.896 1.00 98.56 526 ALA A C 1
ATOM 3918 O O . ALA A 1 526 ? -12.745 -23.354 -10.973 1.00 98.56 526 ALA A O 1
ATOM 3919 N N . LEU A 1 527 ? -14.805 -23.814 -11.776 1.00 98.50 527 LEU A N 1
ATOM 3920 C CA . LEU A 1 527 ? -15.502 -23.819 -10.493 1.00 98.50 527 LEU A CA 1
ATOM 3921 C C . LEU A 1 527 ? -15.797 -25.270 -10.083 1.00 98.50 527 LEU A C 1
ATOM 3923 O O . LEU A 1 527 ? -15.995 -26.124 -10.950 1.00 98.50 527 LEU A O 1
ATOM 3927 N N . ASP A 1 528 ? -15.820 -25.557 -8.784 1.00 97.81 528 ASP A N 1
ATOM 3928 C CA . ASP A 1 528 ? -16.304 -26.841 -8.253 1.00 97.81 528 ASP A CA 1
ATOM 3929 C C . ASP A 1 528 ? -17.835 -26.982 -8.357 1.00 97.81 528 ASP A C 1
ATOM 3931 O O . ASP A 1 528 ? -18.338 -28.090 -8.547 1.00 97.81 528 ASP A O 1
ATOM 3935 N N . ALA A 1 529 ? -18.553 -25.861 -8.308 1.00 96.31 529 ALA A N 1
ATOM 3936 C CA . ALA A 1 529 ? -19.974 -25.732 -8.592 1.00 96.31 529 ALA A CA 1
ATOM 3937 C C . ALA A 1 529 ? -20.255 -24.430 -9.358 1.00 96.31 529 ALA A C 1
ATOM 3939 O O . ALA A 1 529 ? -19.608 -23.407 -9.146 1.00 96.31 529 ALA A O 1
ATOM 3940 N N . ASP A 1 530 ? -21.247 -24.447 -10.243 1.00 94.69 530 ASP A N 1
ATOM 3941 C CA . ASP A 1 530 ? -21.658 -23.269 -11.016 1.00 94.69 530 ASP A CA 1
ATOM 3942 C C . ASP A 1 530 ? -22.654 -22.370 -10.270 1.00 94.69 530 ASP A C 1
ATOM 3944 O O . ASP A 1 530 ? -22.972 -21.285 -10.752 1.00 94.69 530 ASP A O 1
ATOM 3948 N N . THR A 1 531 ? -23.133 -22.800 -9.099 1.00 96.81 531 THR A N 1
ATOM 3949 C CA . THR A 1 531 ? -24.199 -22.140 -8.347 1.00 96.81 531 THR A CA 1
ATOM 3950 C C . THR A 1 531 ? -23.774 -21.864 -6.906 1.00 96.81 531 THR A C 1
ATOM 3952 O O . THR A 1 531 ? -23.446 -22.784 -6.159 1.00 96.81 531 THR A O 1
ATOM 3955 N N . LEU A 1 532 ? -23.841 -20.597 -6.493 1.00 96.50 532 LEU A N 1
ATOM 3956 C CA . LEU A 1 532 ? -23.653 -20.141 -5.118 1.00 96.50 532 LEU A CA 1
ATOM 3957 C C . LEU A 1 532 ? -25.014 -19.878 -4.456 1.00 96.50 532 LEU A C 1
ATOM 3959 O O . LEU A 1 532 ? -25.894 -19.252 -5.048 1.00 96.50 532 LEU A O 1
ATOM 3963 N N . THR A 1 533 ? -25.174 -20.334 -3.213 1.00 94.38 533 THR A N 1
ATOM 3964 C CA . THR A 1 533 ? -26.384 -20.137 -2.395 1.00 94.38 533 THR A CA 1
ATOM 3965 C C . THR A 1 533 ? -26.096 -19.207 -1.205 1.00 94.38 533 THR A C 1
ATOM 3967 O O . THR A 1 533 ? -24.931 -19.072 -0.828 1.00 94.38 533 THR A O 1
ATOM 3970 N N . PRO A 1 534 ? -27.112 -18.595 -0.557 1.00 89.62 534 PRO A N 1
ATOM 3971 C CA . PRO A 1 534 ? -26.919 -17.605 0.518 1.00 89.62 534 PRO A CA 1
ATOM 3972 C C . PRO A 1 534 ? -26.125 -18.073 1.752 1.00 89.62 534 PRO A C 1
ATOM 3974 O O . PRO A 1 534 ? -25.692 -17.244 2.544 1.00 89.62 534 PRO A O 1
ATOM 3977 N N . GLY A 1 535 ? -25.940 -19.383 1.939 1.00 90.12 535 GLY A N 1
ATOM 3978 C CA . GLY A 1 535 ? -25.099 -19.956 3.001 1.00 90.12 535 GLY A CA 1
ATOM 3979 C C . GLY A 1 535 ? -24.019 -20.910 2.487 1.00 90.12 535 GLY A C 1
ATOM 3980 O O . GLY A 1 535 ? -23.414 -21.625 3.282 1.00 90.12 535 GLY A O 1
ATOM 3981 N N . GLY A 1 536 ? -23.832 -20.980 1.168 1.00 93.31 536 GLY A N 1
ATOM 3982 C CA . GLY A 1 536 ? -22.887 -21.884 0.525 1.00 93.31 536 GLY A CA 1
ATOM 3983 C C . GLY A 1 536 ? -21.542 -21.230 0.232 1.00 93.31 536 GLY A C 1
ATOM 3984 O O . GLY A 1 536 ? -21.329 -20.039 0.456 1.00 93.31 536 GLY A O 1
ATOM 3985 N N . THR A 1 537 ? -20.644 -22.027 -0.332 1.00 97.00 537 THR A N 1
ATOM 3986 C CA . THR A 1 537 ? -19.355 -21.580 -0.860 1.00 97.00 537 THR A CA 1
ATOM 3987 C C . THR A 1 537 ? -19.122 -22.216 -2.218 1.00 97.00 537 THR A C 1
ATOM 3989 O O . THR A 1 537 ? -19.562 -23.342 -2.447 1.00 97.00 537 THR A O 1
ATOM 3992 N N . VAL A 1 538 ? -18.406 -21.518 -3.092 1.00 97.88 538 VAL A N 1
ATOM 3993 C CA . VAL A 1 538 ? -17.936 -22.048 -4.376 1.00 97.88 538 VAL A CA 1
ATOM 3994 C C . VAL A 1 538 ? -16.438 -21.832 -4.469 1.00 97.88 538 VAL A C 1
ATOM 3996 O O . VAL A 1 538 ? -15.931 -20.781 -4.085 1.00 97.88 538 VAL A O 1
ATOM 3999 N N . THR A 1 539 ? -15.723 -22.812 -4.992 1.00 98.31 539 THR A N 1
ATOM 4000 C CA . THR A 1 539 ? -14.276 -22.771 -5.140 1.00 98.31 539 THR A CA 1
ATOM 4001 C C . THR A 1 539 ? -13.901 -22.553 -6.598 1.00 98.31 539 THR A C 1
ATOM 4003 O O . THR A 1 539 ? -14.254 -23.351 -7.464 1.00 98.31 539 THR A O 1
ATOM 4006 N N . ALA A 1 540 ? -13.137 -21.499 -6.875 1.00 98.56 540 ALA A N 1
ATOM 4007 C CA . ALA A 1 540 ? -12.498 -21.277 -8.164 1.00 98.56 540 ALA A CA 1
ATOM 4008 C C . ALA A 1 540 ? -11.061 -21.803 -8.134 1.00 98.56 540 ALA A C 1
ATOM 4010 O O . ALA A 1 540 ? -10.288 -21.436 -7.251 1.00 98.56 540 ALA A O 1
ATOM 4011 N N . ARG A 1 541 ? -10.686 -22.632 -9.110 1.00 98.50 541 ARG A N 1
ATOM 4012 C CA . ARG A 1 541 ? -9.318 -23.143 -9.272 1.00 98.50 541 ARG A CA 1
ATOM 4013 C C . ARG A 1 541 ? -8.709 -22.714 -10.596 1.00 98.50 541 ARG A C 1
ATOM 4015 O O . ARG A 1 541 ? -9.435 -22.556 -11.574 1.00 98.50 541 ARG A O 1
ATOM 4022 N N . VAL A 1 542 ? -7.389 -22.560 -10.636 1.00 98.69 542 VAL A N 1
ATOM 4023 C CA . VAL A 1 542 ? -6.604 -22.352 -11.861 1.00 98.69 542 VAL A CA 1
ATOM 4024 C C . VAL A 1 542 ? -5.196 -22.913 -11.678 1.00 98.69 542 VAL A C 1
ATOM 4026 O O . VAL A 1 542 ? -4.589 -22.738 -10.627 1.00 98.69 542 VAL A O 1
ATOM 4029 N N . THR A 1 543 ? -4.647 -23.561 -12.700 1.00 98.75 543 THR A N 1
ATOM 4030 C CA . THR A 1 543 ? -3.239 -23.969 -12.715 1.00 98.75 543 THR A CA 1
ATOM 4031 C C . THR A 1 543 ? -2.410 -22.895 -13.399 1.00 98.75 543 THR A C 1
ATOM 4033 O O . THR A 1 543 ? -2.725 -22.482 -14.518 1.00 98.75 543 THR A O 1
ATOM 4036 N N . VAL A 1 544 ? -1.332 -22.466 -12.751 1.00 98.69 544 VAL A N 1
ATOM 4037 C CA . VAL A 1 544 ? -0.375 -21.511 -13.309 1.00 98.69 544 VAL A CA 1
ATOM 4038 C C . VAL A 1 544 ? 0.967 -22.193 -13.475 1.00 98.69 544 VAL A C 1
ATOM 4040 O O . VAL A 1 544 ? 1.481 -22.797 -12.537 1.00 98.69 544 VAL A O 1
ATOM 4043 N N . LYS A 1 545 ? 1.525 -22.087 -14.680 1.00 98.56 545 LYS A N 1
ATOM 4044 C CA . LYS A 1 545 ? 2.822 -22.646 -15.048 1.00 98.56 545 LYS A CA 1
ATOM 4045 C C . LYS A 1 545 ? 3.805 -21.541 -15.400 1.00 98.56 545 LYS A C 1
ATOM 4047 O O . LYS A 1 545 ? 3.485 -20.696 -16.237 1.00 98.56 545 LYS A O 1
ATOM 4052 N N . ASN A 1 546 ? 5.018 -21.613 -14.861 1.00 98.62 546 ASN A N 1
ATOM 4053 C CA . ASN A 1 546 ? 6.144 -20.845 -15.377 1.00 98.62 546 ASN A CA 1
ATOM 4054 C C . ASN A 1 546 ? 6.631 -21.499 -16.680 1.00 98.62 546 ASN A C 1
ATOM 4056 O O . ASN A 1 546 ? 7.097 -22.637 -16.706 1.00 98.62 546 ASN A O 1
ATOM 4060 N N . SER A 1 547 ? 6.448 -20.790 -17.786 1.00 97.88 547 SER A N 1
ATOM 4061 C CA . SER A 1 547 ? 6.734 -21.246 -19.149 1.00 97.88 547 SER A CA 1
ATOM 4062 C C . SER A 1 547 ? 8.023 -20.674 -19.739 1.00 97.88 547 SER A C 1
ATOM 4064 O O . SER A 1 547 ? 8.400 -21.075 -20.839 1.00 97.88 547 SER A O 1
ATOM 4066 N N . GLY A 1 548 ? 8.682 -19.748 -19.039 1.00 96.69 548 GLY A N 1
ATOM 4067 C CA . GLY A 1 548 ? 9.969 -19.206 -19.463 1.00 9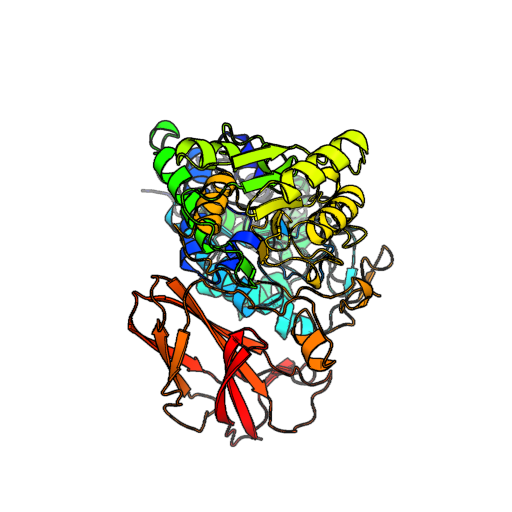6.69 548 GLY A CA 1
ATOM 4068 C C . GLY A 1 548 ? 11.156 -19.959 -18.864 1.00 96.69 548 GLY A C 1
ATOM 4069 O O . GLY A 1 548 ? 11.028 -21.067 -18.342 1.00 96.69 548 GLY A O 1
ATOM 4070 N N . ALA A 1 549 ? 12.337 -19.352 -18.986 1.00 94.38 549 ALA A N 1
ATOM 4071 C CA . ALA A 1 549 ? 13.619 -19.957 -18.617 1.00 94.38 549 ALA A CA 1
ATOM 4072 C C . ALA A 1 549 ? 14.164 -19.488 -17.256 1.00 94.38 549 ALA A C 1
ATOM 4074 O O . ALA A 1 549 ? 15.188 -19.996 -16.804 1.00 94.38 549 ALA A O 1
ATOM 4075 N N . MET A 1 550 ? 13.498 -18.528 -16.610 1.00 95.75 550 MET A N 1
ATOM 4076 C CA . MET A 1 550 ? 13.929 -17.931 -15.346 1.00 95.75 550 MET A CA 1
ATOM 4077 C C . MET A 1 550 ? 12.946 -18.283 -14.228 1.00 95.75 550 MET A C 1
ATOM 4079 O O . MET A 1 550 ? 11.737 -18.341 -14.459 1.00 95.75 550 MET A O 1
ATOM 4083 N N . ARG A 1 551 ? 13.458 -18.536 -13.016 1.00 97.31 551 ARG A N 1
ATOM 4084 C CA . ARG A 1 551 ? 12.624 -18.592 -11.807 1.00 97.31 551 ARG A CA 1
ATOM 4085 C C . ARG A 1 551 ? 11.968 -17.226 -11.614 1.00 97.31 551 ARG A C 1
ATOM 4087 O O . ARG A 1 551 ? 12.650 -16.215 -11.728 1.00 97.31 551 ARG A O 1
ATOM 4094 N N . GLY A 1 552 ? 10.687 -17.211 -11.282 1.00 97.00 552 GLY A N 1
ATOM 4095 C CA . GLY A 1 552 ? 9.961 -15.970 -11.053 1.00 97.00 552 GLY A CA 1
ATOM 4096 C C . GLY A 1 552 ? 8.754 -16.178 -10.154 1.00 97.00 552 GLY A C 1
ATOM 4097 O O . GLY A 1 552 ? 8.361 -17.316 -9.877 1.00 97.00 552 GLY A O 1
ATOM 4098 N N . ALA A 1 553 ? 8.173 -15.066 -9.706 1.00 98.06 553 ALA A N 1
ATOM 4099 C CA . ALA A 1 553 ? 6.928 -15.075 -8.954 1.00 98.06 553 ALA A CA 1
ATOM 4100 C C . ALA A 1 553 ? 5.772 -14.440 -9.744 1.00 98.06 553 ALA A C 1
ATOM 4102 O O . ALA A 1 553 ? 5.901 -13.354 -10.309 1.00 98.06 553 ALA A O 1
ATOM 4103 N N . GLU A 1 554 ? 4.619 -15.108 -9.742 1.00 98.62 554 GLU A N 1
ATOM 4104 C CA . GLU A 1 554 ? 3.376 -14.641 -10.363 1.00 98.62 554 GLU A CA 1
ATOM 4105 C C . GLU A 1 554 ? 2.352 -14.265 -9.292 1.00 98.62 554 GLU A C 1
ATOM 4107 O O . GLU A 1 554 ? 2.242 -14.937 -8.266 1.00 98.62 554 GLU A O 1
ATOM 4112 N N . VAL A 1 555 ? 1.577 -13.212 -9.553 1.00 98.81 555 VAL A N 1
ATOM 4113 C CA . VAL A 1 555 ? 0.464 -12.780 -8.705 1.00 98.81 555 VAL A CA 1
ATOM 4114 C C . VAL A 1 555 ? -0.836 -13.034 -9.453 1.00 98.81 555 VAL A C 1
ATOM 4116 O O . VAL A 1 555 ? -1.210 -12.295 -10.363 1.00 98.81 555 VAL A O 1
ATOM 4119 N N . VAL A 1 556 ? -1.548 -14.075 -9.033 1.00 98.88 556 VAL A N 1
ATOM 4120 C CA . VAL A 1 556 ? -2.864 -14.429 -9.565 1.00 98.88 556 VAL A CA 1
ATOM 4121 C C . VAL A 1 556 ? -3.917 -13.570 -8.883 1.00 98.88 556 VAL A C 1
ATOM 4123 O O . VAL A 1 556 ? -4.049 -13.618 -7.662 1.00 98.88 556 VAL A O 1
ATOM 4126 N N . GLN A 1 557 ? -4.686 -12.811 -9.661 1.00 98.88 557 GLN A N 1
ATOM 4127 C CA . GLN A 1 557 ? -5.697 -11.878 -9.161 1.00 98.88 557 GLN A CA 1
ATOM 4128 C C . GLN A 1 557 ? -7.093 -12.371 -9.555 1.00 98.88 557 GLN A C 1
ATOM 4130 O O . GLN A 1 557 ? -7.348 -12.645 -10.729 1.00 98.88 557 GLN A O 1
ATOM 4135 N N . LEU A 1 558 ? -7.997 -12.494 -8.579 1.00 98.88 558 LEU A N 1
ATOM 4136 C CA . LEU A 1 558 ? -9.393 -12.869 -8.789 1.00 98.88 558 LEU A CA 1
ATOM 4137 C C . LEU A 1 558 ? -10.300 -11.668 -8.537 1.00 98.88 558 LEU A C 1
ATOM 4139 O O . LEU A 1 558 ? -10.407 -11.155 -7.417 1.00 98.88 558 LEU A O 1
ATOM 4143 N N . TYR A 1 559 ? -11.018 -11.288 -9.586 1.00 98.94 559 TYR A N 1
ATOM 4144 C CA . TYR A 1 559 ? -12.038 -10.257 -9.572 1.00 98.94 559 TYR A CA 1
ATOM 4145 C C . TYR A 1 559 ? -13.432 -10.863 -9.709 1.00 98.94 559 TYR A C 1
ATOM 4147 O O . TYR A 1 559 ? -13.634 -11.860 -10.404 1.00 98.94 559 TYR A O 1
ATOM 4155 N N . VAL A 1 560 ? -14.411 -10.217 -9.087 1.00 98.69 560 VAL A N 1
ATOM 4156 C CA . VAL A 1 560 ? -15.832 -10.522 -9.260 1.00 98.69 560 VAL A CA 1
ATOM 4157 C C . VAL A 1 560 ? -16.489 -9.381 -10.016 1.00 98.69 560 VAL A C 1
ATOM 4159 O O . VAL A 1 560 ? -16.348 -8.220 -9.630 1.00 98.69 560 VAL A O 1
ATOM 4162 N N . ALA A 1 561 ? -17.226 -9.710 -11.072 1.00 98.25 561 ALA A N 1
ATOM 4163 C CA . ALA A 1 561 ? -18.061 -8.771 -11.805 1.00 98.25 561 ALA A CA 1
ATOM 4164 C C . ALA A 1 561 ? -19.534 -9.178 -11.707 1.00 98.25 561 ALA A C 1
ATOM 4166 O O . ALA A 1 561 ? -19.908 -10.316 -11.997 1.00 98.25 561 ALA A O 1
ATOM 4167 N N . ASP A 1 562 ? -20.379 -8.231 -11.307 1.00 96.38 562 ASP A N 1
ATOM 4168 C CA . ASP A 1 562 ? -21.827 -8.410 -11.308 1.00 96.38 562 ASP A CA 1
ATOM 4169 C C . ASP A 1 562 ? -22.338 -8.325 -12.757 1.00 96.38 562 ASP A C 1
ATOM 4171 O O . ASP A 1 562 ? -22.287 -7.261 -13.384 1.00 96.38 562 ASP A O 1
ATOM 4175 N N . ALA A 1 563 ? -22.856 -9.438 -13.284 1.00 96.62 563 ALA A N 1
ATOM 4176 C CA . ALA A 1 563 ? -23.411 -9.565 -14.635 1.00 96.62 563 ALA A CA 1
ATOM 4177 C C . ALA A 1 563 ? -24.929 -9.850 -14.624 1.00 96.62 563 ALA A C 1
ATOM 4179 O O . ALA A 1 563 ? -25.495 -10.285 -15.627 1.00 96.62 563 ALA A O 1
ATOM 4180 N N . THR A 1 564 ? -25.599 -9.588 -13.496 1.00 95.25 564 THR A N 1
ATOM 4181 C CA . THR A 1 564 ? -27.029 -9.878 -13.289 1.00 95.25 564 THR A CA 1
ATOM 4182 C C . THR A 1 564 ? -27.952 -9.010 -14.144 1.00 95.25 564 THR A C 1
ATOM 4184 O O . THR A 1 564 ? -29.094 -9.381 -14.393 1.00 95.25 564 THR A O 1
ATOM 4187 N N . GLY A 1 565 ? -27.493 -7.824 -14.562 1.00 92.06 565 GLY A N 1
ATOM 4188 C CA . GLY A 1 565 ? -28.322 -6.821 -15.239 1.00 92.06 565 GLY A CA 1
ATOM 4189 C C . GLY A 1 565 ? -29.306 -6.083 -14.320 1.00 92.06 565 GLY A C 1
ATOM 4190 O O . GLY A 1 565 ? -29.981 -5.162 -14.773 1.00 92.06 565 GLY A O 1
ATOM 4191 N N . ALA A 1 566 ? -29.366 -6.431 -13.029 1.00 90.94 566 ALA A N 1
ATOM 4192 C CA . ALA A 1 566 ? -30.230 -5.768 -12.058 1.00 90.94 566 ALA A CA 1
ATOM 4193 C C . ALA A 1 566 ? -29.879 -4.269 -11.894 1.00 90.94 566 ALA A C 1
ATOM 4195 O O . ALA A 1 566 ? -28.699 -3.907 -11.831 1.00 90.94 566 ALA A O 1
ATOM 4196 N N . PRO A 1 567 ? -30.856 -3.362 -11.765 1.00 90.00 567 PRO A N 1
ATOM 4197 C CA . PRO A 1 567 ? -30.566 -1.973 -11.423 1.00 90.00 567 PRO A CA 1
ATOM 4198 C C . PRO A 1 567 ? -29.753 -1.854 -10.121 1.00 90.00 567 PRO A C 1
ATOM 4200 O O . PRO A 1 567 ? -29.963 -2.592 -9.152 1.00 90.00 567 PRO A O 1
ATOM 4203 N N . VAL A 1 568 ? -28.790 -0.928 -10.110 1.00 90.12 568 VAL A N 1
ATOM 4204 C CA . VAL A 1 568 ? -27.909 -0.669 -8.961 1.00 90.12 568 VAL A CA 1
ATOM 4205 C C . VAL A 1 568 ? -27.940 0.826 -8.646 1.00 90.12 568 VAL A C 1
ATOM 4207 O O . VAL A 1 568 ? -27.381 1.604 -9.424 1.00 90.12 568 VAL A O 1
ATOM 4210 N N . PRO A 1 569 ? -28.574 1.258 -7.543 1.00 86.00 569 PRO A N 1
ATOM 4211 C CA . PRO A 1 569 ? -28.474 2.639 -7.071 1.00 86.00 569 PRO A CA 1
ATOM 4212 C C . PRO A 1 569 ? -27.007 3.042 -6.848 1.00 86.00 569 PRO A C 1
ATOM 4214 O O . PRO A 1 569 ? -26.227 2.271 -6.292 1.00 86.00 569 PRO A O 1
ATOM 4217 N N . GLY A 1 570 ? -26.597 4.215 -7.341 1.00 84.44 570 GLY A N 1
ATOM 4218 C CA . GLY A 1 570 ? -25.182 4.636 -7.360 1.00 84.44 570 GLY A CA 1
ATOM 4219 C C . GLY A 1 570 ? -24.327 3.958 -8.447 1.00 84.44 570 GLY A C 1
ATOM 4220 O O . GLY A 1 570 ? -23.139 4.232 -8.586 1.00 84.44 570 GLY A O 1
ATOM 4221 N N . GLY A 1 571 ? -24.932 3.093 -9.264 1.00 90.62 571 GLY A N 1
ATOM 4222 C CA . GLY A 1 571 ? -24.310 2.437 -10.408 1.00 90.62 571 GLY A CA 1
ATOM 4223 C C . GLY A 1 571 ? -23.512 1.174 -10.066 1.00 90.62 571 GLY A C 1
ATOM 4224 O O . GLY A 1 571 ? -23.317 0.798 -8.908 1.00 90.62 571 GLY A O 1
ATOM 4225 N N . ARG A 1 572 ? -23.096 0.474 -11.121 1.00 92.75 572 ARG A N 1
ATOM 4226 C CA . ARG A 1 572 ? -22.488 -0.857 -11.068 1.00 92.75 572 ARG A CA 1
ATOM 4227 C C . ARG A 1 572 ? -20.988 -0.760 -11.318 1.00 92.75 572 ARG A C 1
ATOM 4229 O O . ARG A 1 572 ? -20.567 -0.371 -12.406 1.00 92.75 572 ARG A O 1
ATOM 4236 N N . VAL A 1 573 ? -20.195 -1.173 -10.333 1.00 94.88 573 VAL A N 1
ATOM 4237 C CA . VAL A 1 573 ? -18.745 -1.315 -10.494 1.00 94.88 573 VAL A CA 1
ATOM 4238 C C . VAL A 1 573 ? -18.470 -2.461 -11.483 1.00 94.88 573 VAL A C 1
ATOM 4240 O O . VAL A 1 573 ? -19.038 -3.541 -11.310 1.00 94.88 573 VAL A O 1
ATOM 4243 N N . PRO A 1 574 ? -17.624 -2.269 -12.516 1.00 97.06 574 PRO A N 1
ATOM 4244 C CA . PRO A 1 574 ? -17.391 -3.298 -13.533 1.00 97.06 574 PRO A CA 1
ATOM 4245 C C . PRO A 1 574 ? -16.777 -4.587 -12.996 1.00 97.06 574 PRO A C 1
ATOM 4247 O O . PRO A 1 574 ? -17.038 -5.652 -13.550 1.00 97.06 574 PRO A O 1
ATOM 4250 N N . GLN A 1 575 ? -15.928 -4.474 -11.974 1.00 98.25 575 GLN A N 1
ATOM 4251 C CA . GLN A 1 575 ? -15.308 -5.587 -11.265 1.00 98.25 575 GLN A CA 1
ATOM 4252 C C . GLN A 1 575 ? -14.685 -5.115 -9.945 1.00 98.25 575 GLN A C 1
ATOM 4254 O O . GLN A 1 575 ? -14.287 -3.956 -9.832 1.00 98.25 575 GLN A O 1
ATOM 4259 N N . ALA A 1 576 ? -14.559 -6.014 -8.972 1.00 98.31 576 ALA A N 1
ATOM 4260 C CA . ALA A 1 576 ? -13.853 -5.768 -7.716 1.00 98.31 576 ALA A CA 1
ATOM 4261 C C . ALA A 1 576 ? -12.880 -6.912 -7.410 1.00 98.31 576 ALA A C 1
ATOM 4263 O O . ALA A 1 576 ? -13.258 -8.078 -7.530 1.00 98.31 576 ALA A O 1
ATOM 4264 N N . LEU A 1 577 ? -11.649 -6.588 -7.005 1.00 98.81 577 LEU A N 1
ATOM 4265 C CA . LEU A 1 577 ? -10.689 -7.561 -6.488 1.00 98.81 577 LEU A CA 1
ATOM 4266 C C . LEU A 1 577 ? -11.279 -8.185 -5.223 1.00 98.81 577 LEU A C 1
ATOM 4268 O O . LEU A 1 577 ? -11.698 -7.473 -4.308 1.00 98.81 577 LEU A O 1
ATOM 4272 N N . ARG A 1 578 ? -11.331 -9.516 -5.183 1.00 98.25 578 ARG A N 1
ATOM 4273 C CA . ARG A 1 578 ? -11.808 -10.257 -4.009 1.00 98.25 578 ARG A CA 1
ATOM 4274 C C . ARG A 1 578 ? -10.740 -11.137 -3.402 1.00 98.25 578 ARG A C 1
ATOM 4276 O O . ARG A 1 578 ? -10.752 -11.320 -2.190 1.00 98.25 578 ARG A O 1
ATOM 4283 N N . ARG A 1 579 ? -9.839 -11.696 -4.210 1.00 98.38 579 ARG A N 1
ATOM 4284 C CA . ARG A 1 579 ? -8.741 -12.545 -3.736 1.00 98.38 579 ARG A CA 1
ATOM 4285 C C . ARG A 1 579 ? -7.521 -12.377 -4.629 1.00 98.38 579 ARG A C 1
ATOM 4287 O O . ARG A 1 579 ? -7.644 -12.037 -5.804 1.00 98.38 579 ARG A O 1
ATOM 4294 N N . PHE A 1 580 ? -6.356 -12.668 -4.076 1.00 98.81 580 PHE A N 1
ATOM 4295 C CA . PHE A 1 580 ? -5.108 -12.756 -4.817 1.00 98.81 580 PHE A CA 1
ATOM 4296 C C . PHE A 1 580 ? -4.190 -13.790 -4.163 1.00 98.81 580 PHE A C 1
ATOM 4298 O O . PHE A 1 580 ? -4.365 -14.127 -2.991 1.00 98.81 580 PHE A O 1
ATOM 4305 N N . ALA A 1 581 ? -3.234 -14.312 -4.923 1.00 98.56 581 ALA A N 1
ATOM 4306 C CA . ALA A 1 581 ? -2.204 -15.208 -4.414 1.00 98.56 581 ALA A CA 1
ATOM 4307 C C . ALA A 1 581 ? -0.897 -14.986 -5.174 1.00 98.56 581 ALA A C 1
ATOM 4309 O O . ALA A 1 581 ? -0.896 -14.990 -6.407 1.00 98.56 581 ALA A O 1
ATOM 4310 N N . LYS A 1 582 ? 0.209 -14.833 -4.440 1.00 98.56 582 LYS A N 1
ATOM 4311 C CA . LYS A 1 582 ? 1.555 -14.831 -5.013 1.00 98.56 582 LYS A CA 1
ATOM 4312 C C . LYS A 1 582 ? 2.154 -16.231 -4.950 1.00 98.56 582 LYS A C 1
ATOM 4314 O O . LYS A 1 582 ? 2.065 -16.900 -3.921 1.00 98.56 582 LYS A O 1
ATOM 4319 N N . ILE A 1 583 ? 2.767 -16.672 -6.043 1.00 98.12 583 ILE A N 1
ATOM 4320 C CA . ILE A 1 583 ? 3.427 -17.974 -6.142 1.00 98.12 583 ILE A CA 1
ATOM 4321 C C . ILE A 1 583 ? 4.792 -17.860 -6.797 1.00 98.12 583 ILE A C 1
ATOM 4323 O O . ILE A 1 583 ? 4.926 -17.269 -7.859 1.00 98.12 583 ILE A O 1
ATOM 4327 N N . ASP A 1 584 ? 5.789 -18.474 -6.171 1.00 97.69 584 ASP A N 1
ATOM 4328 C CA . ASP A 1 584 ? 7.129 -18.658 -6.726 1.00 97.69 584 ASP A CA 1
ATOM 4329 C C . ASP A 1 584 ? 7.195 -19.989 -7.479 1.00 97.69 584 ASP A C 1
ATOM 4331 O O . ASP A 1 584 ? 6.767 -21.020 -6.940 1.00 97.69 584 ASP A O 1
ATOM 4335 N N . LEU A 1 585 ? 7.694 -19.944 -8.715 1.00 98.44 585 LEU A N 1
ATOM 4336 C CA . LEU A 1 585 ? 7.767 -21.077 -9.627 1.00 98.44 585 LEU A CA 1
ATOM 4337 C C . LEU A 1 585 ? 9.143 -21.158 -10.299 1.00 98.44 585 LEU A C 1
ATOM 4339 O O . LEU A 1 585 ? 9.601 -20.214 -10.956 1.00 98.44 585 LEU A O 1
ATOM 4343 N N . GLN A 1 586 ? 9.761 -22.336 -10.234 1.00 98.50 586 GLN A N 1
ATOM 4344 C CA . GLN A 1 586 ? 10.915 -22.681 -11.068 1.00 98.50 586 GLN A CA 1
ATOM 4345 C C . GLN A 1 586 ? 10.522 -22.766 -12.556 1.00 98.50 586 GLN A C 1
ATOM 4347 O O . GLN A 1 586 ? 9.350 -22.994 -12.869 1.00 98.50 586 GLN A O 1
ATOM 4352 N N . PRO A 1 587 ? 11.474 -22.640 -13.502 1.00 98.44 587 PRO A N 1
ATOM 4353 C CA . PRO A 1 587 ? 11.208 -22.877 -14.920 1.00 98.44 587 PRO A CA 1
ATOM 4354 C C . PRO A 1 587 ? 10.523 -24.229 -15.159 1.00 98.44 587 PRO A C 1
ATOM 4356 O O . PRO A 1 587 ? 11.037 -25.279 -14.776 1.00 98.44 587 PRO A O 1
ATOM 4359 N N . GLY A 1 588 ? 9.353 -24.211 -15.797 1.00 98.12 588 GLY A N 1
ATOM 4360 C CA . GLY A 1 588 ? 8.561 -25.407 -16.078 1.00 98.12 588 GLY A CA 1
ATOM 4361 C C . GLY A 1 588 ? 7.676 -25.907 -14.930 1.00 98.12 588 GLY A C 1
ATOM 4362 O O . GLY A 1 588 ? 6.829 -26.761 -15.200 1.00 98.12 588 GLY A O 1
ATOM 4363 N N . GLU A 1 589 ? 7.824 -25.386 -13.706 1.00 98.62 589 GLU A N 1
ATOM 4364 C CA . GLU A 1 589 ? 6.966 -25.715 -12.560 1.00 98.62 589 GLU A CA 1
ATOM 4365 C C . GLU A 1 589 ? 5.545 -25.183 -12.777 1.00 98.62 589 GLU A C 1
ATOM 4367 O O . GLU A 1 589 ? 5.339 -24.107 -13.348 1.00 98.62 589 GLU A O 1
ATOM 4372 N N . GLU A 1 590 ? 4.557 -25.937 -12.297 1.00 98.31 590 GLU A N 1
ATOM 4373 C CA . GLU A 1 590 ? 3.161 -25.523 -12.261 1.00 98.31 590 GLU A CA 1
ATOM 4374 C C . GLU A 1 590 ? 2.550 -25.747 -10.877 1.00 98.31 590 GLU A C 1
ATOM 4376 O O . GLU A 1 590 ? 2.887 -26.705 -10.181 1.00 98.31 590 GLU A O 1
ATOM 4381 N N . ARG A 1 591 ? 1.645 -24.851 -10.477 1.00 98.56 591 ARG A N 1
ATOM 4382 C CA . ARG A 1 591 ? 0.929 -24.922 -9.201 1.00 98.56 591 ARG A CA 1
ATOM 4383 C C . ARG A 1 591 ? -0.544 -24.603 -9.407 1.00 98.56 591 ARG A C 1
ATOM 4385 O O . ARG A 1 591 ? -0.891 -23.701 -10.170 1.00 98.56 591 ARG A O 1
ATOM 4392 N N . GLU A 1 592 ? -1.410 -25.355 -8.738 1.00 98.44 592 GLU A N 1
ATOM 4393 C CA . GLU A 1 592 ? -2.839 -25.055 -8.681 1.00 98.44 592 GLU A CA 1
ATOM 4394 C C . GLU A 1 592 ? -3.119 -24.033 -7.579 1.00 98.44 592 GLU A C 1
ATOM 4396 O O . GLU A 1 592 ? -2.633 -24.159 -6.454 1.00 98.44 592 GLU A O 1
ATOM 4401 N N . ILE A 1 593 ? -3.902 -23.017 -7.923 1.00 98.25 593 ILE A N 1
ATOM 4402 C CA . ILE A 1 593 ? -4.367 -21.962 -7.031 1.00 98.25 593 ILE A CA 1
ATOM 4403 C C . ILE A 1 593 ? -5.857 -22.124 -6.842 1.00 98.25 593 ILE A C 1
ATOM 4405 O O . ILE A 1 593 ? -6.585 -22.357 -7.805 1.00 98.25 593 ILE A O 1
ATOM 4409 N N . VAL A 1 594 ? -6.289 -21.988 -5.594 1.00 98.38 594 VAL A N 1
ATOM 4410 C CA . VAL A 1 594 ? -7.647 -22.273 -5.151 1.00 98.38 594 VAL A CA 1
ATOM 4411 C C . VAL A 1 594 ? -8.163 -21.069 -4.370 1.00 98.38 594 VAL A C 1
ATOM 4413 O O . VAL A 1 594 ? -7.545 -20.643 -3.397 1.00 98.38 594 VAL A O 1
ATOM 4416 N N . PHE A 1 595 ? -9.297 -20.523 -4.796 1.00 98.44 595 PHE A N 1
ATOM 4417 C CA . PHE A 1 595 ? -9.962 -19.392 -4.162 1.00 98.44 595 PHE A CA 1
ATOM 4418 C C . PHE A 1 595 ? -11.378 -19.770 -3.745 1.00 98.44 595 PHE A C 1
ATOM 4420 O O . PHE A 1 595 ? -12.190 -20.162 -4.581 1.00 98.44 595 PHE A O 1
ATOM 4427 N N . THR A 1 596 ? -11.696 -19.583 -2.468 1.00 98.06 596 THR A N 1
ATOM 4428 C CA . THR A 1 596 ? -13.052 -19.786 -1.948 1.00 98.06 596 THR A CA 1
ATOM 4429 C C . THR A 1 596 ? -13.858 -18.493 -2.029 1.00 98.06 596 THR A C 1
ATOM 4431 O O . THR A 1 596 ? -13.449 -17.454 -1.498 1.00 98.06 596 THR A O 1
ATOM 4434 N N . LEU A 1 597 ? -15.019 -18.585 -2.673 1.00 97.88 597 LEU A N 1
ATOM 4435 C CA . LEU A 1 597 ? -16.012 -17.533 -2.836 1.00 97.88 597 LEU A CA 1
ATOM 4436 C C . LEU A 1 597 ? -17.209 -17.795 -1.926 1.00 97.88 597 LEU A C 1
ATOM 4438 O O . LEU A 1 597 ? -17.710 -18.915 -1.817 1.00 97.88 597 LEU A O 1
ATOM 4442 N N . THR A 1 598 ? -17.682 -16.724 -1.311 1.00 96.75 598 THR A N 1
ATOM 4443 C CA . THR A 1 598 ? -18.834 -16.664 -0.414 1.00 96.75 598 THR A CA 1
ATOM 4444 C C . THR A 1 598 ? -19.850 -15.653 -0.955 1.00 96.75 598 THR A C 1
ATOM 4446 O O . THR A 1 598 ? -19.507 -14.837 -1.816 1.00 96.75 598 THR A O 1
ATOM 4449 N N . PRO A 1 599 ? -21.093 -15.627 -0.444 1.00 95.31 599 PRO A N 1
ATOM 4450 C CA . PRO A 1 599 ? -22.069 -14.604 -0.822 1.00 95.31 599 PRO A CA 1
ATOM 4451 C C . PRO A 1 599 ? -21.568 -13.175 -0.584 1.00 95.31 599 PRO A C 1
ATOM 4453 O O . PRO A 1 599 ? -21.891 -12.277 -1.357 1.00 95.31 599 PRO A O 1
ATOM 4456 N N . GLN A 1 600 ? -20.716 -12.955 0.421 1.00 94.62 600 GLN A N 1
ATOM 4457 C CA . GLN A 1 600 ? -20.110 -11.647 0.677 1.00 94.62 600 GLN A CA 1
ATOM 4458 C C . GLN A 1 600 ? -19.249 -11.151 -0.500 1.00 94.62 600 GLN A C 1
ATOM 4460 O O . GLN A 1 600 ? -19.235 -9.958 -0.799 1.00 94.62 600 GLN A O 1
ATOM 4465 N N . ASP A 1 601 ? -18.585 -12.053 -1.229 1.00 96.19 601 ASP A N 1
ATOM 4466 C CA . ASP A 1 601 ? -17.714 -11.705 -2.362 1.00 96.19 601 ASP A CA 1
ATOM 4467 C C . ASP A 1 601 ? -18.489 -11.180 -3.580 1.00 96.19 601 ASP A C 1
ATOM 4469 O O . ASP A 1 601 ? -17.950 -10.426 -4.395 1.00 96.19 601 ASP A O 1
ATOM 4473 N N . ILE A 1 602 ? -19.767 -11.532 -3.698 1.00 95.62 602 ILE A N 1
ATOM 4474 C CA . ILE A 1 602 ? -20.660 -11.065 -4.769 1.00 95.62 602 ILE A CA 1
ATOM 4475 C C . ILE A 1 602 ? -21.644 -9.984 -4.292 1.00 95.62 602 ILE A C 1
ATOM 4477 O O . ILE A 1 602 ? -22.428 -9.466 -5.091 1.00 95.62 602 ILE A O 1
ATOM 4481 N N . SER A 1 603 ? -21.610 -9.653 -2.999 1.00 94.56 603 SER A N 1
ATOM 4482 C CA . SER A 1 603 ? -22.538 -8.713 -2.377 1.00 94.56 603 SER A CA 1
ATOM 4483 C C . SER A 1 603 ? -22.084 -7.264 -2.541 1.00 94.56 603 SER A C 1
ATOM 4485 O O . SER A 1 603 ? -20.893 -6.954 -2.663 1.00 94.56 603 SER A O 1
ATOM 4487 N N . ARG A 1 604 ? -23.075 -6.375 -2.507 1.00 94.06 604 ARG A N 1
ATOM 4488 C CA . ARG A 1 604 ? -22.946 -4.918 -2.429 1.00 94.06 604 ARG A CA 1
ATOM 4489 C C . ARG A 1 604 ? -23.673 -4.411 -1.188 1.00 94.06 604 ARG A C 1
ATOM 4491 O O . ARG A 1 604 ? -24.567 -5.095 -0.689 1.00 94.06 604 ARG A O 1
ATOM 4498 N N . TYR A 1 605 ? -23.339 -3.218 -0.722 1.00 95.25 605 TYR A N 1
ATOM 4499 C CA . TYR A 1 605 ? -24.068 -2.602 0.377 1.00 95.25 605 TYR A CA 1
ATOM 4500 C C . TYR A 1 605 ? -25.287 -1.842 -0.158 1.00 95.25 605 TYR A C 1
ATOM 4502 O O . TYR A 1 605 ? -25.189 -1.099 -1.138 1.00 95.25 605 TYR A O 1
ATOM 4510 N N . SER A 1 606 ? -26.449 -2.030 0.471 1.00 94.38 606 SER A N 1
ATOM 4511 C CA . SER A 1 606 ? -27.671 -1.286 0.163 1.00 94.38 606 SER A CA 1
ATOM 4512 C C . SER A 1 606 ? -27.993 -0.305 1.292 1.00 94.38 606 SER A C 1
ATOM 4514 O O . SER A 1 606 ? -28.450 -0.755 2.345 1.00 94.38 606 SER A O 1
ATOM 4516 N N . PRO A 1 607 ? -27.832 1.015 1.078 1.00 93.31 607 PRO A N 1
ATOM 4517 C CA . PRO A 1 607 ? -28.258 2.035 2.040 1.00 93.31 607 PRO A CA 1
ATOM 4518 C C . PRO A 1 607 ? -29.761 1.984 2.347 1.00 93.31 607 PRO A C 1
ATOM 4520 O O . PRO A 1 607 ? -30.178 2.292 3.450 1.00 93.31 607 PRO A O 1
ATOM 4523 N N . GLU A 1 608 ? -30.592 1.542 1.396 1.00 92.56 608 GLU A N 1
ATOM 4524 C CA . GLU A 1 608 ? -32.043 1.406 1.609 1.00 92.56 608 GLU A CA 1
ATOM 4525 C C . GLU A 1 608 ? -32.396 0.273 2.585 1.00 92.56 608 GLU A C 1
ATOM 4527 O O . GLU A 1 608 ? -33.410 0.341 3.274 1.00 92.56 608 GLU A O 1
ATOM 4532 N N . LEU A 1 609 ? -31.575 -0.783 2.628 1.00 92.69 609 LEU A N 1
ATOM 4533 C CA . LEU A 1 609 ? -31.789 -1.950 3.492 1.00 92.69 609 LEU A CA 1
ATOM 4534 C C . LEU A 1 609 ? -30.901 -1.934 4.742 1.00 92.69 609 LEU A C 1
ATOM 4536 O O . LEU A 1 609 ? -31.069 -2.798 5.600 1.00 92.69 609 LEU A O 1
ATOM 4540 N N . HIS A 1 610 ? -29.933 -1.016 4.813 1.00 93.00 610 HIS A N 1
ATOM 4541 C CA . HIS A 1 610 ? -28.831 -1.020 5.780 1.00 93.00 610 HIS A CA 1
ATOM 4542 C C . HIS A 1 610 ? -28.144 -2.394 5.905 1.00 93.00 610 HIS A C 1
ATOM 4544 O O . HIS A 1 610 ? -27.797 -2.850 6.996 1.00 93.00 610 HIS A O 1
ATOM 4550 N N . ALA A 1 611 ? -27.978 -3.091 4.775 1.00 93.00 611 ALA A N 1
ATOM 4551 C CA . ALA A 1 611 ? -27.486 -4.465 4.737 1.00 93.00 611 ALA A CA 1
ATOM 4552 C C . ALA A 1 611 ? -26.732 -4.789 3.441 1.00 93.00 611 ALA A C 1
ATOM 4554 O O . ALA A 1 611 ? -26.965 -4.194 2.384 1.00 93.00 611 ALA A O 1
ATOM 4555 N N . TRP A 1 612 ? -25.859 -5.794 3.525 1.00 94.00 612 TRP A N 1
ATOM 4556 C CA . TRP A 1 612 ? -25.242 -6.422 2.362 1.00 94.00 612 TRP A CA 1
ATOM 4557 C C . TRP A 1 612 ? -26.261 -7.289 1.624 1.00 94.00 612 TRP A C 1
ATOM 4559 O O . TRP A 1 612 ? -26.971 -8.086 2.237 1.00 94.00 612 TRP A O 1
ATOM 4569 N N . CYS A 1 613 ? -26.330 -7.145 0.303 1.00 92.31 613 CYS A N 1
ATOM 4570 C CA . CYS A 1 613 ? -27.206 -7.945 -0.541 1.00 92.31 613 CYS A CA 1
ATOM 4571 C C . CYS A 1 613 ? -26.542 -8.310 -1.873 1.00 92.31 613 CYS A C 1
ATOM 4573 O O . CYS A 1 613 ? -25.682 -7.594 -2.392 1.00 92.31 613 CYS A O 1
ATOM 4575 N N . ALA A 1 614 ? -26.981 -9.426 -2.447 1.00 92.75 614 ALA A N 1
ATOM 4576 C CA . ALA A 1 614 ? -26.599 -9.884 -3.775 1.00 92.75 614 ALA A CA 1
ATOM 4577 C C . ALA A 1 614 ? -27.870 -10.156 -4.585 1.00 92.75 614 ALA A C 1
ATOM 4579 O O . ALA A 1 614 ? -28.823 -10.746 -4.078 1.00 92.75 614 ALA A O 1
ATOM 4580 N N . ALA A 1 615 ? -27.903 -9.701 -5.836 1.00 92.69 615 ALA A N 1
ATOM 4581 C CA . ALA A 1 615 ? -29.040 -9.946 -6.711 1.00 92.69 615 ALA A CA 1
ATOM 4582 C C . ALA A 1 615 ? -28.950 -11.375 -7.275 1.00 92.69 615 ALA A C 1
ATOM 4584 O O . ALA A 1 615 ? -27.873 -11.771 -7.726 1.00 92.69 615 ALA A O 1
ATOM 4585 N N . PRO A 1 616 ? -30.046 -12.152 -7.308 1.00 93.94 616 PRO A N 1
ATOM 4586 C CA . PRO A 1 616 ? -30.068 -13.416 -8.031 1.00 93.94 616 PRO A CA 1
ATOM 4587 C C . PRO A 1 616 ? -29.690 -13.192 -9.495 1.00 93.94 616 PRO A C 1
ATOM 4589 O O . PRO A 1 616 ? -30.125 -12.223 -10.122 1.00 93.94 616 PRO A O 1
ATOM 4592 N N . GLY A 1 617 ? -28.893 -14.093 -10.057 1.00 95.56 617 GLY A N 1
ATOM 4593 C CA . GLY A 1 617 ? -28.458 -13.979 -11.444 1.00 95.56 617 GLY A CA 1
ATOM 4594 C C . GLY A 1 617 ? -26.998 -14.345 -11.648 1.00 95.56 617 GLY A C 1
ATOM 4595 O O . GLY A 1 617 ? -26.349 -14.954 -10.799 1.00 95.56 617 GLY A O 1
ATOM 4596 N N . ARG A 1 618 ? -26.497 -13.978 -12.823 1.00 97.31 618 ARG A N 1
ATOM 4597 C CA . ARG A 1 618 ? -25.157 -14.335 -13.265 1.00 97.31 618 ARG A CA 1
ATOM 4598 C C . ARG A 1 618 ? -24.118 -13.339 -12.755 1.00 97.31 618 ARG A C 1
ATOM 4600 O O . ARG A 1 618 ? -24.261 -12.134 -12.916 1.00 97.31 618 ARG A O 1
ATOM 4607 N N . TYR A 1 619 ? -23.027 -13.870 -12.241 1.00 98.31 619 TYR A N 1
ATOM 4608 C CA . TYR A 1 619 ? -21.789 -13.182 -11.918 1.00 98.31 619 TYR A CA 1
ATOM 4609 C C . TYR A 1 619 ? -20.659 -13.765 -12.771 1.00 98.31 619 TYR A C 1
ATOM 4611 O O . TYR A 1 619 ? -20.738 -14.892 -13.269 1.00 98.31 619 TYR A O 1
ATOM 4619 N N . GLU A 1 620 ? -19.599 -12.989 -12.955 1.00 98.56 620 GLU A N 1
ATOM 4620 C CA . GLU A 1 620 ? -18.378 -13.441 -13.612 1.00 98.56 620 GLU A CA 1
ATOM 4621 C C . GLU A 1 620 ? -17.226 -13.454 -12.613 1.00 98.56 620 GLU A C 1
ATOM 4623 O O . GLU A 1 620 ? -16.918 -12.440 -11.984 1.00 98.56 620 GLU A O 1
ATOM 4628 N N . ILE A 1 621 ? -16.567 -14.604 -12.508 1.00 98.75 621 ILE A N 1
ATOM 4629 C CA . ILE A 1 621 ? -15.320 -14.774 -11.769 1.00 98.75 621 ILE A CA 1
ATOM 4630 C C . ILE A 1 621 ? -14.183 -14.636 -12.772 1.00 98.75 621 ILE A C 1
ATOM 4632 O O . ILE A 1 621 ? -14.016 -15.477 -13.658 1.00 98.75 621 ILE A O 1
ATOM 4636 N N . ARG A 1 622 ? -13.432 -13.544 -12.670 1.00 98.81 622 ARG A N 1
ATOM 4637 C CA . ARG A 1 622 ? -12.377 -13.172 -13.612 1.00 98.81 622 ARG A CA 1
ATOM 4638 C C . ARG A 1 622 ? -11.023 -13.391 -12.960 1.00 98.81 622 ARG A C 1
ATOM 4640 O O . ARG A 1 622 ? -10.718 -12.764 -11.953 1.00 98.81 622 ARG A O 1
ATOM 4647 N N . ILE A 1 623 ? -10.218 -14.273 -13.536 1.00 98.88 623 ILE A N 1
ATOM 4648 C CA . ILE A 1 623 ? -8.877 -14.596 -13.048 1.00 98.88 623 ILE A CA 1
ATOM 4649 C C . ILE A 1 623 ? -7.867 -14.022 -14.034 1.00 98.88 623 ILE A C 1
ATOM 4651 O O . ILE A 1 623 ? -7.930 -14.310 -15.233 1.00 98.88 623 ILE A O 1
ATOM 4655 N N . GLY A 1 624 ? -6.948 -13.200 -13.541 1.00 98.38 624 GLY A N 1
ATOM 4656 C CA . GLY A 1 624 ? -6.023 -12.450 -14.378 1.00 98.38 624 GLY A CA 1
ATOM 4657 C C . GLY A 1 624 ? -4.661 -12.202 -13.748 1.00 98.38 624 GLY A C 1
ATOM 4658 O O . GLY A 1 624 ? -4.438 -12.453 -12.565 1.00 98.38 624 GLY A O 1
ATOM 4659 N N . HIS A 1 625 ? -3.772 -11.691 -14.594 1.00 98.31 625 HIS A N 1
ATOM 4660 C CA . HIS A 1 625 ? -2.431 -11.217 -14.254 1.00 98.31 625 HIS A CA 1
ATOM 4661 C C . HIS A 1 625 ? -2.438 -9.744 -13.799 1.00 98.31 625 HIS A C 1
ATOM 4663 O O . HIS A 1 625 ? -1.527 -9.291 -13.115 1.00 98.31 625 HIS A O 1
ATOM 4669 N N . SER A 1 626 ? -3.468 -8.986 -14.188 1.00 98.75 626 SER A N 1
ATOM 4670 C CA . SER A 1 626 ? -3.775 -7.632 -13.711 1.00 98.75 626 SER A CA 1
ATOM 4671 C C . SER A 1 626 ? -5.267 -7.344 -13.900 1.00 98.75 626 SER A C 1
ATOM 4673 O O . SER A 1 626 ? -5.967 -8.127 -14.550 1.00 98.75 626 SER A O 1
ATOM 4675 N N . SER A 1 627 ? -5.753 -6.193 -13.424 1.00 98.75 627 SER A N 1
ATOM 4676 C CA . SER A 1 627 ? -7.154 -5.772 -13.623 1.00 98.75 627 SER A CA 1
ATOM 4677 C C . SER A 1 627 ? -7.588 -5.703 -15.092 1.00 98.75 627 SER A C 1
ATOM 4679 O O . SER A 1 627 ? -8.776 -5.838 -15.387 1.00 98.75 627 SER A O 1
ATOM 4681 N N . ARG A 1 628 ? -6.643 -5.525 -16.027 1.00 98.50 628 ARG A N 1
ATOM 4682 C CA . ARG A 1 628 ? -6.914 -5.450 -17.475 1.00 98.50 628 ARG A CA 1
ATOM 4683 C C . ARG A 1 628 ? -6.269 -6.567 -18.296 1.00 98.50 628 ARG A C 1
ATOM 4685 O O . ARG A 1 628 ? -6.371 -6.545 -19.518 1.00 98.50 628 ARG A O 1
ATOM 4692 N N . ASP A 1 629 ? -5.663 -7.556 -17.645 1.00 98.38 629 ASP A N 1
ATOM 4693 C CA . ASP A 1 629 ? -5.124 -8.761 -18.281 1.00 98.38 629 ASP A CA 1
ATOM 4694 C C . ASP A 1 629 ? -5.798 -10.008 -17.692 1.00 98.38 629 ASP A C 1
ATOM 4696 O O . ASP A 1 629 ? -5.231 -10.752 -16.885 1.00 98.38 629 ASP A O 1
ATOM 4700 N N . ILE A 1 630 ? -7.069 -10.185 -18.063 1.00 98.56 630 ILE A N 1
ATOM 4701 C CA . ILE A 1 630 ? -7.907 -11.301 -17.624 1.00 98.56 630 ILE A CA 1
ATOM 4702 C C . ILE A 1 630 ? -7.634 -12.518 -18.509 1.00 98.56 630 ILE A C 1
ATOM 4704 O O . ILE A 1 630 ? -7.819 -12.478 -19.725 1.00 98.56 630 ILE A O 1
ATOM 4708 N N . ARG A 1 631 ? -7.212 -13.620 -17.884 1.00 98.19 631 ARG A N 1
ATOM 4709 C CA . ARG A 1 631 ? -6.809 -14.866 -18.554 1.00 98.19 631 ARG A CA 1
ATOM 4710 C C . ARG A 1 631 ? -7.923 -15.906 -18.595 1.00 98.19 631 ARG A C 1
ATOM 4712 O O . ARG A 1 631 ? -7.946 -16.737 -19.498 1.00 98.19 631 ARG A O 1
ATOM 4719 N N . ALA A 1 632 ? -8.841 -15.867 -17.632 1.00 98.31 632 ALA A N 1
ATOM 4720 C CA . ALA A 1 632 ? -10.001 -16.745 -17.581 1.00 98.31 632 ALA A CA 1
ATOM 4721 C C . ALA A 1 632 ? -11.223 -16.017 -17.014 1.00 98.31 632 ALA A C 1
ATOM 4723 O O . ALA A 1 632 ? -11.105 -15.190 -16.110 1.00 98.31 632 ALA A O 1
ATOM 4724 N N . VAL A 1 633 ? -12.401 -16.362 -17.533 1.00 98.62 633 VAL A N 1
ATOM 4725 C CA . VAL A 1 633 ? -13.695 -15.884 -17.038 1.00 98.62 633 VAL A CA 1
ATOM 4726 C C . VAL A 1 633 ? -14.594 -17.092 -16.825 1.00 98.62 633 VAL A C 1
ATOM 4728 O O . VAL A 1 633 ? -14.835 -17.857 -17.757 1.00 98.62 633 VAL A O 1
ATOM 4731 N N . LEU A 1 634 ? -15.085 -17.262 -15.602 1.00 98.56 634 LEU A N 1
ATOM 4732 C CA . LEU A 1 634 ? -15.985 -18.342 -15.211 1.00 98.56 634 LEU A CA 1
ATOM 4733 C C . LEU A 1 634 ? -17.353 -17.746 -14.873 1.00 98.56 634 LEU A C 1
ATOM 4735 O O . LEU A 1 634 ? -17.437 -16.707 -14.218 1.00 98.56 634 LEU A O 1
ATOM 4739 N N . ALA A 1 635 ? -18.427 -18.382 -15.333 1.00 98.19 635 ALA A N 1
ATOM 4740 C CA . ALA A 1 635 ? -19.782 -17.967 -14.992 1.00 98.19 635 ALA A CA 1
ATOM 4741 C C . ALA A 1 635 ? -20.190 -18.587 -13.652 1.00 98.19 635 ALA A C 1
ATOM 4743 O O . ALA A 1 635 ? -20.099 -19.800 -13.491 1.00 98.19 635 ALA A O 1
ATOM 4744 N N . LEU A 1 636 ? -20.656 -17.751 -12.726 1.00 98.25 636 LEU A N 1
ATOM 4745 C CA . LEU A 1 636 ? -21.225 -18.162 -11.448 1.00 98.25 636 LEU A CA 1
ATOM 4746 C C . LEU A 1 636 ? -22.684 -17.710 -11.393 1.00 98.25 636 LEU A C 1
ATOM 4748 O O . LEU A 1 636 ? -22.978 -16.540 -11.619 1.00 98.25 636 LEU A O 1
ATOM 4752 N N . GLN A 1 637 ? -23.600 -18.609 -11.076 1.00 97.75 637 GLN A N 1
ATOM 4753 C CA . GLN A 1 637 ? -24.996 -18.289 -10.823 1.00 97.75 637 GLN A CA 1
ATOM 4754 C C . GLN A 1 637 ? -25.206 -18.090 -9.319 1.00 97.75 637 GLN A C 1
ATOM 4756 O O . GLN A 1 637 ? -24.858 -18.956 -8.525 1.00 97.75 637 GLN A O 1
ATOM 4761 N N . TYR A 1 638 ? -25.806 -16.978 -8.905 1.00 96.44 638 TYR A N 1
ATOM 4762 C CA . TYR A 1 638 ? -26.309 -16.822 -7.542 1.00 96.44 638 TYR A CA 1
ATOM 4763 C C . TYR A 1 638 ? -27.800 -17.146 -7.513 1.00 96.44 638 TYR A C 1
ATOM 4765 O O . TYR A 1 638 ? -28.588 -16.558 -8.263 1.00 96.44 638 TYR A O 1
ATOM 4773 N N . ALA A 1 639 ? -28.175 -18.110 -6.677 1.00 87.50 639 ALA A N 1
ATOM 4774 C CA . ALA A 1 639 ? -29.551 -18.543 -6.492 1.00 87.50 639 ALA A CA 1
ATOM 4775 C C . ALA A 1 639 ? -29.993 -18.210 -5.065 1.00 87.50 639 ALA A C 1
ATOM 4777 O O . ALA A 1 639 ? -29.770 -18.989 -4.138 1.00 87.50 639 ALA A O 1
ATOM 4778 N N . ASP A 1 640 ? -30.624 -17.049 -4.894 1.00 75.94 640 ASP A N 1
ATOM 4779 C CA . ASP A 1 640 ? -31.355 -16.731 -3.672 1.00 75.94 640 ASP A CA 1
ATOM 4780 C C . ASP A 1 640 ? -32.842 -17.008 -3.898 1.00 75.94 640 ASP A C 1
ATOM 4782 O O . ASP A 1 640 ? -33.479 -16.378 -4.737 1.00 75.94 640 ASP A O 1
ATOM 4786 N N . ALA A 1 641 ? -33.386 -17.986 -3.176 1.00 51.69 641 ALA A N 1
ATOM 4787 C CA . ALA A 1 641 ? -34.797 -18.359 -3.262 1.00 51.69 641 ALA A CA 1
ATOM 4788 C C . ALA A 1 641 ? -35.719 -17.415 -2.460 1.00 51.69 641 ALA A C 1
ATOM 4790 O O . ALA A 1 641 ? -36.920 -17.676 -2.378 1.00 51.69 641 ALA A O 1
ATOM 4791 N N . LYS A 1 642 ? -35.169 -16.375 -1.811 1.00 51.94 642 LYS A N 1
ATOM 4792 C CA . LYS A 1 642 ? -35.900 -15.459 -0.918 1.00 51.94 642 LYS A CA 1
ATOM 4793 C C . LYS A 1 642 ? -36.206 -14.077 -1.513 1.00 51.94 642 LYS A C 1
ATOM 4795 O O . LYS A 1 642 ? -36.750 -13.248 -0.784 1.00 51.94 642 LYS A O 1
ATOM 4800 N N . ILE A 1 643 ? -35.888 -13.832 -2.788 1.00 46.75 643 ILE A N 1
ATOM 4801 C CA . ILE A 1 643 ? -36.238 -12.597 -3.517 1.00 46.75 643 ILE A CA 1
ATOM 4802 C C . ILE A 1 643 ? -37.190 -12.918 -4.663 1.00 46.75 643 ILE A C 1
ATOM 4804 O O . ILE A 1 643 ? -36.903 -13.886 -5.403 1.00 46.75 643 ILE A O 1
#

InterPro domains:
  IPR001764 Glycoside hydrolase, family 3, N-terminal [PF00933] (38-259)
  IPR001764 Glycoside hydrolase, family 3, N-terminal [PR00133] (50-69)
  IPR001764 Glycoside hydrolase, family 3, N-terminal [PR00133] (96-112)
  IPR001764 Glycoside hydrolase, family 3, N-terminal [PR00133] (197-215)
  IPR002772 Glycoside hydrolase family 3 C-terminal domain [PF01915] (291-497)
  IPR013783 Immunoglobulin-like fold [G3DSA:2.60.40.10] (519-642)
  IPR017853 Glycoside hydrolase superfamily [SSF51445] (2-289)
  IPR026891 Fibronectin type III-like domain [PF14310] (554-627)
  IPR026891 Fibronectin type III-like domain [SM01217] (554-627)
  IPR036881 Glycoside hydrolase family 3 C-terminal domain superfamily [G3DSA:3.40.50.1700] (276-324)
  IPR036881 Glycoside hydrolase family 3 C-terminal domain superfamily [G3DSA:3.40.50.1700] (364-518)
  IPR036881 Glycoside hydrolase family 3 C-terminal domain superfamily [SSF52279] (291-520)
  IPR036962 Glycoside hydrolase, family 3, N-terminal domain superfamily [G3DSA:3.20.20.300] (7-275)
  IPR036962 Glycoside hydrolase, family 3, N-terminal domain superfamily [G3DSA:3.20.20.300] (471-516)
  IPR050288 Cellulose-degrading glycosyl hydrolase 3 [PTHR42715] (2-633)